Protein AF-A0A7J4NR43-F1 (afdb_monomer_lite)

Foldseek 3Di:
DDDDDDPPPPPCDDPDDDDDDPPDVVVVVVVVVVVVVVVVVVVVVVVVVVVVVVVVVVVVVVVVVVVVVVVVVVVVVVVVVVVVVVVVVVVVVVVVVVVVVVVVVVVVVVVVVVVVVVVVVVVVVVVVVVVVVVVVVVVVVVVVVVVVVVVVVVVVVVVVVVVVVVVVVVVVVVVVVVVVVVVVVVVVVVVVVVVVVVVVVVVVVVVVVVVVVVVVVVVVVVVVCVVVPPDDDDDDDDDDDDDDDPQQQPQDDCVVQWAKAWEWDDDDQKIKTKIAIPRQAWWKKKKKKKKQPDDDDDQVLVCLQQVPDDDDPDDPDDDDDDDDWWDKDFDFQPDPPPDTRTMIMIMTIDTADRHGIRIDIRRHNLSVVVNSPPPVPMFIDMFMKIFGCPDDDQLHDDPPLPPPPDPPPPDDDDDDDPPPPPPPSQPSNSRGNIHGYHYDYPAPRGPDPDPDDDDDDPDWDEDEDAAADEDQTQHYEYEHAEDEEEHEHFYHNHAEYEYEAHAYAYEYEYEYADPAYEYEYEYAHHQYEYEYEYAQQDQVQWDKDQDAQDWDWRHGPDNYIYTYGHHDDRYMYIYHHDDDDPDHD

Structure (mmCIF, N/CA/C/O backbone):
data_AF-A0A7J4NR43-F1
#
_entry.id   AF-A0A7J4NR43-F1
#
loop_
_atom_site.group_PDB
_atom_site.id
_atom_site.type_symbol
_atom_site.label_atom_id
_atom_site.label_alt_id
_atom_site.label_comp_id
_atom_site.label_asym_id
_atom_site.label_entity_id
_atom_site.label_seq_id
_atom_site.pdbx_PDB_ins_code
_atom_site.Cartn_x
_atom_site.Cartn_y
_atom_site.Cartn_z
_atom_site.occupancy
_atom_site.B_iso_or_equiv
_atom_site.auth_seq_id
_atom_site.auth_comp_id
_atom_site.auth_asym_id
_atom_site.auth_atom_id
_atom_site.pdbx_PDB_model_num
ATOM 1 N N . MET A 1 1 ? 103.102 1.175 -132.865 1.00 37.53 1 MET A N 1
ATOM 2 C CA . MET A 1 1 ? 103.413 0.157 -133.890 1.00 37.53 1 MET A CA 1
ATOM 3 C C . MET A 1 1 ? 103.159 0.751 -135.265 1.00 37.53 1 MET A C 1
ATOM 5 O O . MET A 1 1 ? 102.105 1.325 -135.478 1.00 37.53 1 MET A O 1
ATOM 9 N N . ASN A 1 2 ? 104.187 0.673 -136.109 1.00 37.47 2 ASN A N 1
ATOM 10 C CA . ASN A 1 2 ? 104.245 0.750 -137.571 1.00 37.47 2 ASN A CA 1
ATOM 11 C C . ASN A 1 2 ? 102.944 0.946 -138.387 1.00 37.47 2 ASN A C 1
ATOM 13 O O . ASN A 1 2 ? 102.006 0.163 -138.288 1.00 37.47 2 ASN A O 1
ATOM 17 N N . ARG A 1 3 ? 103.026 1.925 -139.310 1.00 45.06 3 ARG A N 1
ATOM 18 C CA . ARG A 1 3 ? 102.381 2.022 -140.652 1.00 45.06 3 ARG A CA 1
ATOM 19 C C . ARG A 1 3 ? 102.499 0.676 -141.427 1.00 45.06 3 ARG A C 1
ATOM 21 O O . ARG A 1 3 ? 103.363 -0.094 -141.005 1.00 45.06 3 ARG A O 1
ATOM 28 N N . PRO A 1 4 ? 101.866 0.390 -142.603 1.00 55.75 4 PRO A N 1
ATOM 29 C CA . PRO A 1 4 ? 101.447 1.309 -143.685 1.00 55.75 4 PRO A CA 1
ATOM 30 C C . PRO A 1 4 ? 100.262 0.767 -144.554 1.00 55.75 4 PRO A C 1
ATOM 32 O O . PRO A 1 4 ? 99.481 -0.038 -144.076 1.00 55.75 4 PRO A O 1
ATOM 35 N N . LEU A 1 5 ? 100.194 1.159 -145.838 1.00 42.38 5 LEU A N 1
ATOM 36 C CA . LEU A 1 5 ? 99.268 0.756 -146.922 1.00 42.38 5 LEU A CA 1
ATOM 37 C C . LEU A 1 5 ? 97.978 1.578 -147.078 1.00 42.38 5 LEU A C 1
ATOM 39 O O . LEU A 1 5 ? 96.893 1.121 -146.760 1.00 42.38 5 LEU A O 1
ATOM 43 N N . ALA A 1 6 ? 98.111 2.752 -147.701 1.00 42.59 6 ALA A N 1
ATOM 44 C CA . ALA A 1 6 ? 97.148 3.228 -148.714 1.00 42.59 6 ALA A CA 1
ATOM 45 C C . ALA A 1 6 ? 97.679 4.400 -149.575 1.00 42.59 6 ALA A C 1
ATOM 47 O O . ALA A 1 6 ? 96.929 4.989 -150.340 1.00 42.59 6 ALA A O 1
ATOM 48 N N . ALA A 1 7 ? 98.973 4.743 -149.511 1.00 48.09 7 ALA A N 1
ATOM 49 C CA . ALA A 1 7 ? 99.580 5.789 -150.350 1.00 48.09 7 ALA A CA 1
ATOM 50 C C . ALA A 1 7 ? 100.225 5.236 -151.646 1.00 48.09 7 ALA A C 1
ATOM 52 O O . ALA A 1 7 ? 101.133 5.850 -152.196 1.00 48.09 7 ALA A O 1
ATOM 53 N N . LEU A 1 8 ? 99.777 4.064 -152.124 1.00 44.12 8 LEU A N 1
ATOM 54 C CA . LEU A 1 8 ? 100.339 3.349 -153.285 1.00 44.12 8 LEU A CA 1
ATOM 55 C C . LEU A 1 8 ? 99.457 3.421 -154.551 1.00 44.12 8 LEU A C 1
ATOM 57 O O . LEU A 1 8 ? 99.675 2.664 -155.489 1.00 44.12 8 LEU A O 1
ATOM 61 N N . VAL A 1 9 ? 98.472 4.323 -154.610 1.00 50.22 9 VAL A N 1
ATOM 62 C CA . VAL A 1 9 ? 97.582 4.459 -155.789 1.00 50.22 9 VAL A CA 1
ATOM 63 C C . VAL A 1 9 ? 97.679 5.839 -156.460 1.00 50.22 9 VAL A C 1
ATOM 65 O O . VAL A 1 9 ? 97.134 6.040 -157.537 1.00 50.22 9 VAL A O 1
ATOM 68 N N . LEU A 1 10 ? 98.473 6.774 -155.923 1.00 46.06 10 LEU A N 1
ATOM 69 C CA . LEU A 1 10 ? 98.576 8.130 -156.485 1.00 46.06 10 LEU A CA 1
ATOM 70 C C . LEU A 1 10 ? 99.641 8.308 -157.595 1.00 46.06 10 LEU A C 1
ATOM 72 O O . LEU A 1 10 ? 99.899 9.437 -157.993 1.00 46.06 10 LEU A O 1
ATOM 76 N N . CYS A 1 11 ? 100.271 7.236 -158.103 1.00 40.62 11 CYS A N 1
ATOM 77 C CA . CYS A 1 11 ? 101.428 7.357 -159.011 1.00 40.62 11 CYS A CA 1
ATOM 78 C C . CYS A 1 11 ? 101.289 6.780 -160.433 1.00 40.62 11 CYS A C 1
ATOM 80 O O . CYS A 1 11 ? 102.272 6.859 -161.159 1.00 40.62 11 CYS A O 1
ATOM 82 N N . PHE A 1 12 ? 100.163 6.205 -160.887 1.00 41.66 12 PHE A N 1
ATOM 83 C CA . PHE A 1 12 ? 100.192 5.527 -162.207 1.00 41.66 12 PHE A CA 1
ATOM 84 C C . PHE A 1 12 ? 98.942 5.581 -163.098 1.00 41.66 12 PHE A C 1
ATOM 86 O O . PHE A 1 12 ? 98.893 4.880 -164.106 1.00 41.66 12 PHE A O 1
ATOM 93 N N . ILE A 1 13 ? 97.956 6.435 -162.813 1.00 48.59 13 ILE A N 1
ATOM 94 C CA . ILE A 1 13 ? 96.823 6.654 -163.729 1.00 48.59 13 ILE A CA 1
ATOM 95 C C . ILE A 1 13 ? 96.514 8.151 -163.797 1.00 48.59 13 ILE A C 1
ATOM 97 O O . ILE A 1 13 ? 96.146 8.727 -162.787 1.00 48.59 13 ILE A O 1
ATOM 101 N N . MET A 1 14 ? 96.610 8.877 -164.906 1.00 39.69 14 MET A N 1
ATOM 102 C CA . MET A 1 14 ? 97.076 8.602 -166.263 1.00 39.69 14 MET A CA 1
ATOM 103 C C . MET A 1 14 ? 97.299 9.994 -166.878 1.00 39.69 14 MET A C 1
ATOM 105 O O . MET A 1 14 ? 96.358 10.756 -167.089 1.00 39.69 14 MET A O 1
ATOM 109 N N . VAL A 1 15 ? 98.553 10.328 -167.176 1.00 41.34 15 VAL A N 1
ATOM 110 C CA . VAL A 1 15 ? 98.879 11.254 -168.262 1.00 41.34 15 VAL A CA 1
ATOM 111 C C . VAL A 1 15 ? 98.458 10.543 -169.549 1.00 41.34 15 VAL A C 1
ATOM 113 O O . VAL A 1 15 ? 99.093 9.554 -169.892 1.00 41.34 15 VAL A O 1
ATOM 116 N N . LEU A 1 16 ? 97.366 10.992 -170.184 1.00 46.91 16 LEU A N 1
ATOM 117 C CA . LEU A 1 16 ? 97.058 10.975 -171.632 1.00 46.91 16 LEU A CA 1
ATOM 118 C C . LEU A 1 16 ? 95.531 11.002 -171.864 1.00 46.91 16 LEU A C 1
ATOM 120 O O . LEU A 1 16 ? 94.838 9.993 -171.828 1.00 46.91 16 LEU A O 1
ATOM 124 N N . MET A 1 17 ? 95.059 12.226 -172.102 1.00 34.69 17 MET A N 1
ATOM 125 C CA . MET A 1 17 ? 93.784 12.662 -172.695 1.00 34.69 17 MET A CA 1
ATOM 126 C C . MET A 1 17 ? 93.439 11.920 -174.026 1.00 34.69 17 MET A C 1
ATOM 128 O O . MET A 1 17 ? 94.351 11.313 -174.589 1.00 34.69 17 MET A O 1
ATOM 132 N N . PRO A 1 18 ? 92.219 12.040 -174.623 1.00 48.75 18 PRO A N 1
ATOM 133 C CA . PRO A 1 18 ? 91.297 13.165 -174.439 1.00 48.75 18 PRO A CA 1
ATOM 134 C C . PRO A 1 18 ? 89.774 12.886 -174.492 1.00 48.75 18 PRO A C 1
ATOM 136 O O . PRO A 1 18 ? 89.307 11.790 -174.779 1.00 48.75 18 PRO A O 1
ATOM 139 N N . LEU A 1 19 ? 89.047 13.999 -174.326 1.00 35.72 19 LEU A N 1
ATOM 140 C CA . LEU A 1 19 ? 87.691 14.311 -174.804 1.00 35.72 19 LEU A CA 1
ATOM 141 C C . LEU A 1 19 ? 86.498 14.078 -173.850 1.00 35.72 19 LEU A C 1
ATOM 143 O O . LEU A 1 19 ? 85.703 13.159 -173.990 1.00 35.72 19 LEU A O 1
ATOM 147 N N . ALA A 1 20 ? 86.333 15.080 -172.979 1.00 37.66 20 ALA A N 1
ATOM 148 C CA . ALA A 1 20 ? 85.110 15.882 -172.853 1.00 37.66 20 ALA A CA 1
ATOM 149 C C . ALA A 1 20 ? 83.841 15.197 -172.313 1.00 37.66 20 ALA A C 1
ATOM 151 O O . ALA A 1 20 ? 82.840 15.053 -173.006 1.00 37.66 20 ALA A O 1
ATOM 152 N N . GLY A 1 21 ? 83.838 14.942 -171.009 1.00 38.34 21 GLY A N 1
ATOM 153 C CA . GLY A 1 21 ? 82.702 15.307 -170.169 1.00 38.34 21 GLY A CA 1
ATOM 154 C C . GLY A 1 21 ? 83.223 16.320 -169.163 1.00 38.34 21 GLY A C 1
ATOM 155 O O . GLY A 1 21 ? 83.916 15.938 -168.226 1.00 38.34 21 GLY A O 1
ATOM 156 N N . CYS A 1 22 ? 83.006 17.609 -169.413 1.00 44.53 22 CYS A N 1
ATOM 157 C CA . CYS A 1 22 ? 83.296 18.652 -168.442 1.00 44.53 22 CYS A CA 1
ATOM 158 C C . CYS A 1 22 ? 82.459 18.367 -167.186 1.00 44.53 22 CYS A C 1
ATOM 160 O O . CYS A 1 22 ? 81.302 18.764 -167.149 1.00 44.53 22 CYS A O 1
ATOM 162 N N . VAL A 1 23 ? 83.024 17.690 -166.178 1.00 51.31 23 VAL A N 1
ATOM 163 C CA . VAL A 1 23 ? 82.670 17.998 -164.789 1.00 51.31 23 VAL A CA 1
ATOM 164 C C . VAL A 1 23 ? 83.220 19.397 -164.631 1.00 51.31 23 VAL A C 1
ATOM 166 O O . VAL A 1 23 ? 84.432 19.619 -164.569 1.00 51.31 23 VAL A O 1
ATOM 169 N N . SER A 1 24 ? 82.333 20.350 -164.858 1.00 57.91 24 SER A N 1
ATOM 170 C CA . SER A 1 24 ? 82.674 21.753 -164.829 1.00 57.91 24 SER A CA 1
ATOM 171 C C . SER A 1 24 ? 83.268 22.051 -163.455 1.00 57.91 24 SER A C 1
ATOM 173 O O . SER A 1 24 ? 82.941 21.385 -162.473 1.00 57.91 24 SER A O 1
ATOM 175 N N . GLN A 1 25 ? 84.132 23.059 -163.357 1.00 77.50 25 GLN A N 1
ATOM 176 C CA . GLN A 1 25 ? 84.523 23.586 -162.047 1.00 77.50 25 GLN A CA 1
ATOM 177 C C . GLN A 1 25 ? 83.275 23.813 -161.166 1.00 77.50 25 GLN A C 1
ATOM 179 O O . GLN A 1 25 ? 83.318 23.530 -159.978 1.00 77.50 25 GLN A O 1
ATOM 184 N N . ALA A 1 26 ? 82.135 24.154 -161.783 1.00 78.62 26 ALA A N 1
ATOM 185 C CA . ALA A 1 26 ? 80.845 24.283 -161.118 1.00 78.62 26 ALA A CA 1
ATOM 186 C C . ALA A 1 26 ? 80.296 22.984 -160.483 1.00 78.62 26 ALA A C 1
ATOM 188 O O . ALA A 1 26 ? 79.627 23.078 -159.464 1.00 78.62 26 ALA A O 1
ATOM 189 N N . ASP A 1 27 ? 80.577 21.787 -161.008 1.00 81.56 27 ASP A N 1
ATOM 190 C CA . ASP A 1 27 ? 80.143 20.518 -160.392 1.00 81.56 27 ASP A CA 1
ATOM 191 C C . ASP A 1 27 ? 80.993 20.166 -159.157 1.00 81.56 27 ASP A C 1
ATOM 193 O O . ASP A 1 27 ? 80.478 19.652 -158.165 1.00 81.56 27 ASP A O 1
ATOM 197 N N . VAL A 1 28 ? 82.296 20.477 -159.196 1.00 82.25 28 VAL A N 1
ATOM 198 C CA . VAL A 1 28 ? 83.184 20.361 -158.025 1.00 82.25 28 VAL A CA 1
ATOM 199 C C . VAL A 1 28 ? 82.800 21.403 -156.975 1.00 82.25 28 VAL A C 1
ATOM 201 O O . VAL A 1 28 ? 82.670 21.057 -155.804 1.00 82.25 28 VAL A O 1
ATOM 204 N N . ASP A 1 29 ? 82.551 22.648 -157.392 1.00 84.81 29 ASP A N 1
ATOM 205 C CA . ASP A 1 29 ? 82.082 23.724 -156.514 1.00 84.81 29 ASP A CA 1
ATOM 206 C C . ASP A 1 29 ? 80.712 23.380 -155.897 1.00 84.81 29 ASP A C 1
ATOM 208 O O . ASP A 1 29 ? 80.490 23.659 -154.722 1.00 84.81 29 ASP A O 1
ATOM 212 N N . SER A 1 30 ? 79.818 22.714 -156.642 1.00 86.06 30 SER A N 1
ATOM 213 C CA . SER A 1 30 ? 78.525 22.230 -156.133 1.00 86.06 30 SER A CA 1
ATOM 214 C C . SER A 1 30 ? 78.689 21.126 -155.088 1.00 86.06 30 SER A C 1
ATOM 216 O O . SER A 1 30 ? 78.041 21.181 -154.050 1.00 86.06 30 SER A O 1
ATOM 218 N N . ALA A 1 31 ? 79.560 20.138 -155.320 1.00 85.38 31 ALA A N 1
ATOM 219 C CA . ALA A 1 31 ? 79.809 19.068 -154.350 1.00 85.38 31 ALA A CA 1
ATOM 220 C C . ALA A 1 31 ? 80.497 19.584 -153.073 1.00 85.38 31 ALA A C 1
ATOM 222 O O . ALA A 1 31 ? 80.222 19.092 -151.979 1.00 85.38 31 ALA A O 1
ATOM 223 N N . ILE A 1 32 ? 81.377 20.585 -153.206 1.00 88.06 32 ILE A N 1
ATOM 224 C CA . ILE A 1 32 ? 81.967 21.296 -152.065 1.00 88.06 32 ILE A CA 1
ATOM 225 C C . ILE A 1 32 ? 80.877 22.058 -151.307 1.00 88.06 32 ILE A C 1
ATOM 227 O O . ILE A 1 32 ? 80.801 21.924 -150.092 1.00 88.06 32 ILE A O 1
ATOM 231 N N . ALA A 1 33 ? 80.000 22.786 -152.006 1.00 87.56 33 ALA A N 1
ATOM 232 C CA . ALA A 1 33 ? 78.897 23.513 -151.381 1.00 87.56 33 ALA A CA 1
ATOM 233 C C . ALA A 1 33 ? 77.924 22.585 -150.628 1.00 87.56 33 ALA A C 1
ATOM 235 O O . ALA A 1 33 ? 77.516 22.916 -149.517 1.00 87.56 33 ALA A O 1
ATOM 236 N N . ASP A 1 34 ? 77.598 21.412 -151.183 1.00 89.31 34 ASP A N 1
ATOM 237 C CA . ASP A 1 34 ? 76.765 20.399 -150.516 1.00 89.31 34 ASP A CA 1
ATOM 238 C C . ASP A 1 34 ? 77.455 19.816 -149.271 1.00 89.31 34 ASP A C 1
ATOM 240 O O . ASP A 1 34 ? 76.817 19.606 -148.239 1.00 89.31 34 ASP A O 1
ATOM 244 N N . HIS A 1 35 ? 78.767 19.573 -149.339 1.00 90.81 35 HIS A N 1
ATOM 245 C CA . HIS A 1 35 ? 79.537 19.077 -148.199 1.00 90.81 35 HIS A CA 1
ATOM 246 C C . HIS A 1 35 ? 79.700 20.141 -147.103 1.00 90.81 35 HIS A C 1
ATOM 248 O O . HIS A 1 35 ? 79.592 19.819 -145.923 1.00 90.81 35 HIS A O 1
ATOM 254 N N . ASP A 1 36 ? 79.908 21.407 -147.469 1.00 91.25 36 ASP A N 1
ATOM 255 C CA . ASP A 1 36 ? 79.931 22.532 -146.529 1.00 91.25 36 ASP A CA 1
ATOM 256 C C . ASP A 1 36 ? 78.559 22.725 -145.867 1.00 91.25 36 ASP A C 1
ATOM 258 O O . ASP A 1 36 ? 78.486 23.009 -144.669 1.00 91.25 36 ASP A O 1
ATOM 262 N N . ALA A 1 37 ? 77.469 22.506 -146.611 1.00 90.25 37 ALA A N 1
ATOM 263 C CA . ALA A 1 37 ? 76.115 22.504 -146.067 1.00 90.25 37 ALA A CA 1
ATOM 264 C C . ALA A 1 37 ? 75.878 21.340 -145.080 1.00 90.25 37 ALA A C 1
ATOM 266 O O . ALA A 1 37 ? 75.326 21.574 -144.007 1.00 90.25 37 ALA A O 1
ATOM 267 N N . ASP A 1 38 ? 76.333 20.116 -145.382 1.00 93.44 38 ASP A N 1
ATOM 268 C CA . ASP A 1 38 ? 76.259 18.956 -144.468 1.00 93.44 38 ASP A CA 1
ATOM 269 C C . ASP A 1 38 ? 77.134 19.143 -143.216 1.00 93.44 38 ASP A C 1
ATOM 271 O O . ASP A 1 38 ? 76.711 18.818 -142.105 1.00 93.44 38 ASP A O 1
ATOM 275 N N . ILE A 1 39 ? 78.334 19.721 -143.362 1.00 92.88 39 ILE A N 1
ATOM 276 C CA . ILE A 1 39 ? 79.178 20.110 -142.223 1.00 92.88 39 ILE A CA 1
ATOM 277 C C . ILE A 1 39 ? 78.440 21.121 -141.347 1.00 92.88 39 ILE A C 1
ATOM 279 O O . ILE A 1 39 ? 78.418 20.954 -140.129 1.00 92.88 39 ILE A O 1
ATOM 283 N N . ALA A 1 40 ? 77.840 22.153 -141.944 1.00 91.81 40 ALA A N 1
ATOM 284 C CA . ALA A 1 40 ? 77.102 23.165 -141.200 1.00 91.81 40 ALA A CA 1
ATOM 285 C C . ALA A 1 40 ? 75.893 22.563 -140.460 1.00 91.81 40 ALA A C 1
ATOM 287 O O . ALA A 1 40 ? 75.674 22.887 -139.294 1.00 91.81 40 ALA A O 1
ATOM 288 N N . ASP A 1 41 ? 75.146 21.648 -141.084 1.00 94.06 41 ASP A N 1
ATOM 289 C CA . ASP A 1 41 ? 74.001 20.964 -140.464 1.00 94.06 41 ASP A CA 1
ATOM 290 C C . ASP A 1 41 ? 74.419 20.038 -139.308 1.00 94.06 41 ASP A C 1
ATOM 292 O O . ASP A 1 41 ? 73.836 20.062 -138.217 1.00 94.06 41 ASP A O 1
ATOM 296 N N . LYS A 1 42 ? 75.503 19.277 -139.492 1.00 94.94 42 LYS A N 1
ATOM 297 C CA . LYS A 1 42 ? 76.090 18.456 -138.424 1.00 94.94 42 LYS A CA 1
ATOM 298 C C . LYS A 1 42 ? 76.643 19.303 -137.291 1.00 94.94 42 LYS A C 1
ATOM 300 O O . LYS A 1 42 ? 76.472 18.920 -136.138 1.00 94.94 42 LYS A O 1
ATOM 305 N N . GLN A 1 43 ? 77.268 20.440 -137.591 1.00 94.25 43 GLN A N 1
ATOM 306 C CA . GLN A 1 43 ? 77.748 21.364 -136.567 1.00 94.25 43 GLN A CA 1
ATOM 307 C C . GLN A 1 43 ? 76.576 21.931 -135.761 1.00 94.25 43 GLN A C 1
ATOM 309 O O . GLN A 1 43 ? 76.610 21.863 -134.538 1.00 94.25 43 GLN A O 1
ATOM 314 N N . ASN A 1 44 ? 75.494 22.358 -136.423 1.00 93.69 44 ASN A N 1
ATOM 315 C CA . ASN A 1 44 ? 74.267 22.784 -135.742 1.00 93.69 44 ASN A CA 1
ATOM 316 C C . ASN A 1 44 ? 73.684 21.664 -134.859 1.00 93.69 44 ASN A C 1
ATOM 318 O O . ASN A 1 44 ? 73.242 21.913 -133.740 1.00 93.69 44 ASN A O 1
ATOM 322 N N . THR A 1 45 ? 73.701 20.415 -135.336 1.00 94.19 45 THR A N 1
ATOM 323 C CA . THR A 1 45 ? 73.245 19.249 -134.561 1.00 94.19 45 THR A CA 1
ATOM 324 C C . THR A 1 45 ? 74.132 18.992 -133.341 1.00 94.19 45 THR A C 1
ATOM 326 O O . THR A 1 45 ? 73.620 18.732 -132.253 1.00 94.19 45 THR A O 1
ATOM 329 N N . ILE A 1 46 ? 75.455 19.085 -133.495 1.00 94.19 46 ILE A N 1
ATOM 330 C CA . ILE A 1 46 ? 76.423 18.953 -132.398 1.00 94.19 46 ILE A CA 1
ATOM 331 C C . ILE A 1 46 ? 76.214 20.059 -131.364 1.00 94.19 46 ILE A C 1
ATOM 333 O O . ILE A 1 46 ? 76.202 19.769 -130.168 1.00 94.19 46 ILE A O 1
ATOM 337 N N . ASP A 1 47 ? 76.009 21.300 -131.799 1.00 93.88 47 ASP A N 1
ATOM 338 C CA . ASP A 1 47 ? 75.783 22.442 -130.912 1.00 93.88 47 ASP A CA 1
ATOM 339 C C . ASP A 1 47 ? 74.473 22.272 -130.117 1.00 93.88 47 ASP A C 1
ATOM 341 O O . ASP A 1 47 ? 74.443 22.496 -128.901 1.00 93.88 47 ASP A O 1
ATOM 345 N N . ASN A 1 48 ? 73.411 21.778 -130.766 1.00 95.12 48 ASN A N 1
ATOM 346 C CA . ASN A 1 48 ? 72.141 21.446 -130.111 1.00 95.12 48 ASN A CA 1
ATOM 347 C C . ASN A 1 48 ? 72.300 20.321 -129.076 1.00 95.12 48 ASN A C 1
ATOM 349 O O . ASN A 1 48 ? 71.870 20.482 -127.937 1.00 95.12 48 ASN A O 1
ATOM 353 N N . LEU A 1 49 ? 72.961 19.213 -129.433 1.00 95.94 49 LEU A N 1
ATOM 354 C CA . LEU A 1 49 ? 73.213 18.099 -128.508 1.00 95.94 49 LEU A CA 1
ATOM 355 C C . LEU A 1 49 ? 74.110 18.515 -127.338 1.00 95.94 49 LEU A C 1
ATOM 357 O O . LEU A 1 49 ? 73.889 18.094 -126.209 1.00 95.94 49 LEU A O 1
ATOM 361 N N . THR A 1 50 ? 75.107 19.364 -127.587 1.00 94.81 50 THR A N 1
ATOM 362 C CA . THR A 1 50 ? 75.980 19.910 -126.536 1.00 94.81 50 THR A CA 1
ATOM 363 C C . THR A 1 50 ? 75.176 20.750 -125.546 1.00 94.81 50 THR A C 1
ATOM 365 O O . THR A 1 50 ? 75.385 20.654 -124.334 1.00 94.81 50 THR A O 1
ATOM 368 N N . THR A 1 51 ? 74.225 21.536 -126.053 1.00 94.94 51 THR A N 1
ATOM 369 C CA . THR A 1 51 ? 73.303 22.318 -125.223 1.00 94.94 51 THR A CA 1
ATOM 370 C C . THR A 1 51 ? 72.388 21.404 -124.404 1.00 94.94 51 THR A C 1
ATOM 372 O O . THR A 1 51 ? 72.291 21.583 -123.193 1.00 94.94 51 THR A O 1
ATOM 375 N N . GLU A 1 52 ? 71.782 20.386 -125.024 1.00 95.81 52 GLU A N 1
ATOM 376 C CA . GLU A 1 52 ? 70.903 19.420 -124.346 1.00 95.81 52 GLU A CA 1
ATOM 377 C C . GLU A 1 52 ? 71.641 18.629 -123.254 1.00 95.81 52 GLU A C 1
ATOM 379 O O . GLU A 1 52 ? 71.143 18.493 -122.139 1.00 95.81 52 GLU A O 1
ATOM 384 N N . VAL A 1 53 ? 72.864 18.162 -123.531 1.00 95.62 53 VAL A N 1
ATOM 385 C CA . VAL A 1 53 ? 73.709 17.477 -122.538 1.00 95.62 53 VAL A CA 1
ATOM 386 C C . VAL A 1 53 ? 74.042 18.404 -121.372 1.00 95.62 53 VAL A C 1
ATOM 388 O O . VAL A 1 53 ? 73.919 17.988 -120.223 1.00 95.62 53 VAL A O 1
ATOM 391 N N . SER A 1 54 ? 74.393 19.664 -121.645 1.00 94.75 54 SER A N 1
ATOM 392 C CA . SER A 1 54 ? 74.670 20.649 -120.591 1.00 94.75 54 SER A CA 1
ATOM 393 C C . SER A 1 54 ? 73.436 20.910 -119.715 1.00 94.75 54 SER A C 1
ATOM 395 O O . SER A 1 54 ? 73.552 21.068 -118.498 1.00 94.75 54 SER A O 1
ATOM 397 N N . GLU A 1 55 ? 72.240 20.934 -120.310 1.00 95.88 55 GLU A N 1
ATOM 398 C CA . GLU A 1 55 ? 70.983 21.085 -119.575 1.00 95.88 55 GLU A CA 1
ATOM 399 C C . GLU A 1 55 ? 70.670 19.847 -118.720 1.00 95.88 55 GLU A C 1
ATOM 401 O O . GLU A 1 55 ? 70.325 19.987 -117.545 1.00 95.88 55 GLU A O 1
ATOM 406 N N . LEU A 1 56 ? 70.865 18.639 -119.256 1.00 96.31 56 LEU A N 1
ATOM 407 C CA . LEU A 1 56 ? 70.709 17.387 -118.510 1.00 96.31 56 LEU A CA 1
ATOM 408 C C . LEU A 1 56 ? 71.707 17.270 -117.351 1.00 96.31 56 LEU A C 1
ATOM 410 O O . LEU A 1 56 ? 71.318 16.866 -116.257 1.00 96.31 56 LEU A O 1
ATOM 414 N N . GLU A 1 57 ? 72.969 17.661 -117.545 1.00 95.25 57 GLU A N 1
ATOM 415 C CA . GLU A 1 57 ? 73.970 17.722 -116.472 1.00 95.25 57 GLU A CA 1
ATOM 416 C C . GLU A 1 57 ? 73.542 18.697 -115.369 1.00 95.25 57 GLU A C 1
ATOM 418 O O . GLU A 1 57 ? 73.629 18.374 -114.182 1.00 95.25 57 GLU A O 1
ATOM 423 N N . SER A 1 58 ? 73.013 19.866 -115.744 1.00 94.94 58 SER A N 1
ATOM 424 C CA . SER A 1 58 ? 72.478 20.835 -114.785 1.00 94.94 58 SER A CA 1
ATOM 425 C C . SER A 1 58 ? 71.278 20.278 -114.009 1.00 94.94 58 SER A C 1
ATOM 427 O O . SER A 1 58 ? 71.217 20.429 -112.786 1.00 94.94 58 SER A O 1
ATOM 429 N N . GLN A 1 59 ? 70.357 19.584 -114.685 1.00 96.12 59 GLN A N 1
ATOM 430 C CA . GLN A 1 59 ? 69.218 18.921 -114.044 1.00 96.12 59 GLN A CA 1
ATOM 431 C C . GLN A 1 59 ? 69.662 17.794 -113.104 1.00 96.12 59 GLN A C 1
ATOM 433 O O . GLN A 1 59 ? 69.123 17.672 -112.005 1.00 96.12 59 GLN A O 1
ATOM 438 N N . MET A 1 60 ? 70.661 17.000 -113.493 1.00 95.44 60 MET A N 1
ATOM 439 C CA . MET A 1 60 ? 71.211 15.922 -112.670 1.00 95.44 60 MET A CA 1
ATOM 440 C C . MET A 1 60 ? 71.864 16.474 -111.397 1.00 95.44 60 MET A C 1
ATOM 442 O O . MET A 1 60 ? 71.564 16.002 -110.303 1.00 95.44 60 MET A O 1
ATOM 446 N N . LEU A 1 61 ? 72.659 17.545 -111.509 1.00 95.31 61 LEU A N 1
ATOM 447 C CA . LEU A 1 61 ? 73.226 18.237 -110.346 1.00 95.31 61 LEU A CA 1
ATOM 448 C C . LEU A 1 61 ? 72.134 18.793 -109.418 1.00 95.31 61 LEU A C 1
ATOM 450 O O . LEU A 1 61 ? 72.257 18.711 -108.196 1.00 95.31 61 LEU A O 1
ATOM 454 N N . ALA A 1 62 ? 71.047 19.333 -109.976 1.00 95.38 62 ALA A N 1
ATOM 455 C CA . ALA A 1 62 ? 69.909 19.790 -109.180 1.00 95.38 62 ALA A CA 1
ATOM 456 C C . ALA A 1 62 ? 69.202 18.627 -108.456 1.00 95.38 62 ALA A C 1
ATOM 458 O O . ALA A 1 62 ? 68.808 18.772 -107.296 1.00 95.38 62 ALA A O 1
ATOM 459 N N . GLN A 1 63 ? 69.078 17.465 -109.105 1.00 96.38 63 GLN A N 1
ATOM 460 C CA . GLN A 1 63 ? 68.533 16.254 -108.488 1.00 96.38 63 GLN A CA 1
ATOM 461 C C . GLN A 1 63 ? 69.435 15.713 -107.371 1.00 96.38 63 GLN A C 1
ATOM 463 O O . GLN A 1 63 ? 68.915 15.337 -106.323 1.00 96.38 63 GLN A O 1
ATOM 468 N N . ASP A 1 64 ? 70.759 15.737 -107.527 1.00 95.88 64 ASP A N 1
ATOM 469 C CA . ASP A 1 64 ? 71.702 15.306 -106.483 1.00 95.88 64 ASP A CA 1
ATOM 470 C C . ASP A 1 64 ? 71.601 16.173 -105.219 1.00 95.88 64 ASP A C 1
ATOM 472 O O . ASP A 1 64 ? 71.584 15.662 -104.092 1.00 95.88 64 ASP A O 1
ATOM 476 N N . VAL A 1 65 ? 71.469 17.494 -105.393 1.00 95.50 65 VAL A N 1
ATOM 477 C CA . VAL A 1 65 ? 71.215 18.423 -104.279 1.00 95.50 65 VAL A CA 1
ATOM 478 C C . VAL A 1 65 ? 69.890 18.085 -103.594 1.00 95.50 65 VAL A C 1
ATOM 480 O O . VAL A 1 65 ? 69.824 18.025 -102.366 1.00 95.50 65 VAL A O 1
ATOM 483 N N . PHE A 1 66 ? 68.839 17.812 -104.370 1.00 96.12 66 PHE A N 1
ATOM 484 C CA . PHE A 1 66 ? 67.536 17.429 -103.831 1.00 96.12 66 PHE A CA 1
ATOM 485 C C . PHE A 1 66 ? 67.585 16.104 -103.047 1.00 96.12 66 PHE A C 1
ATOM 487 O O . PHE A 1 66 ? 67.059 16.033 -101.937 1.00 96.12 66 PHE A O 1
ATOM 494 N N . ILE A 1 67 ? 68.271 15.080 -103.565 1.00 95.94 67 ILE A N 1
ATOM 495 C CA . ILE A 1 67 ? 68.465 13.790 -102.883 1.00 95.94 67 ILE A CA 1
ATOM 496 C C . ILE A 1 67 ? 69.221 13.980 -101.565 1.00 95.94 67 ILE A C 1
ATOM 498 O O . ILE A 1 67 ? 68.827 13.416 -100.544 1.00 95.94 67 ILE A O 1
ATOM 502 N N . THR A 1 68 ? 70.273 14.800 -101.568 1.00 95.81 68 THR A N 1
ATOM 503 C CA . THR A 1 68 ? 71.059 15.095 -100.361 1.00 95.81 68 THR A CA 1
ATOM 504 C C . THR A 1 68 ? 70.197 15.767 -99.287 1.00 95.81 68 THR A C 1
ATOM 506 O O . THR A 1 68 ? 70.261 15.393 -98.113 1.00 95.81 68 THR A O 1
ATOM 509 N N . ASN A 1 69 ? 69.332 16.707 -99.682 1.00 95.69 69 ASN A N 1
ATOM 510 C CA . ASN A 1 69 ? 68.391 17.352 -98.765 1.00 95.69 69 ASN A CA 1
ATOM 511 C C . ASN A 1 69 ? 67.385 16.348 -98.185 1.00 95.69 69 ASN A C 1
ATOM 513 O O . ASN A 1 69 ? 67.214 16.303 -96.969 1.00 95.69 69 ASN A O 1
ATOM 517 N N . LEU A 1 70 ? 66.792 15.483 -99.015 1.00 96.19 70 LEU A N 1
ATOM 518 C CA . LEU A 1 70 ? 65.868 14.441 -98.549 1.00 96.19 70 LEU A CA 1
ATOM 519 C C . LEU A 1 70 ? 66.529 13.452 -97.579 1.00 96.19 70 LEU A C 1
ATOM 521 O O . LEU A 1 70 ? 65.908 13.029 -96.607 1.00 96.19 70 LEU A O 1
ATOM 525 N N . GLN A 1 71 ? 67.789 13.079 -97.814 1.00 95.88 71 GLN A N 1
ATOM 526 C CA . GLN A 1 71 ? 68.542 12.219 -96.896 1.00 95.88 71 GLN A CA 1
ATOM 527 C C . GLN A 1 71 ? 68.767 12.897 -95.539 1.00 95.88 71 GLN A C 1
ATOM 529 O O . GLN A 1 71 ? 68.634 12.250 -94.497 1.00 95.88 71 GLN A O 1
ATOM 534 N N . SER A 1 72 ? 69.071 14.199 -95.540 1.00 95.25 72 SER A N 1
ATOM 535 C CA . SER A 1 72 ? 69.198 14.982 -94.309 1.00 95.25 72 SER A CA 1
ATOM 536 C C . SER A 1 72 ? 67.863 15.088 -93.565 1.00 95.25 72 SER A C 1
ATOM 538 O O . SER A 1 72 ? 67.822 14.834 -92.360 1.00 95.25 72 SER A O 1
ATOM 540 N N . GLU A 1 73 ? 66.766 15.378 -94.270 1.00 96.00 73 GLU A N 1
ATOM 541 C CA . GLU A 1 73 ? 65.418 15.413 -93.694 1.00 96.00 73 GLU A CA 1
ATOM 542 C C . GLU A 1 73 ? 65.023 14.061 -93.091 1.00 96.00 73 GLU A C 1
ATOM 544 O O . GLU A 1 73 ? 64.551 14.009 -91.957 1.00 96.00 73 GLU A O 1
ATOM 549 N N . LEU A 1 74 ? 65.285 12.954 -93.793 1.00 95.56 74 LEU A N 1
ATOM 550 C CA . LEU A 1 74 ? 65.001 11.606 -93.298 1.00 95.56 74 LEU A CA 1
ATOM 551 C C . LEU A 1 74 ? 65.789 11.282 -92.021 1.00 95.56 74 LEU A C 1
ATOM 553 O O . LEU A 1 74 ? 65.238 10.697 -91.086 1.00 95.56 74 LEU A O 1
ATOM 557 N N . SER A 1 75 ? 67.063 11.681 -91.957 1.00 95.38 75 SER A N 1
ATOM 558 C CA . SER A 1 75 ? 67.884 11.519 -90.752 1.00 95.38 75 SER A CA 1
ATOM 559 C C . SER A 1 75 ? 67.312 12.306 -89.568 1.00 95.38 75 SER A C 1
ATOM 561 O O . SER A 1 75 ? 67.264 11.781 -88.454 1.00 95.38 75 SER A O 1
ATOM 563 N N . ASN A 1 76 ? 66.842 13.535 -89.801 1.00 96.25 76 ASN A N 1
ATOM 564 C CA . ASN A 1 76 ? 66.220 14.362 -88.764 1.00 96.25 76 ASN A CA 1
ATOM 565 C C . ASN A 1 76 ? 64.901 13.743 -88.280 1.00 96.25 76 ASN A C 1
ATOM 567 O O . ASN A 1 76 ? 64.734 13.526 -87.083 1.00 96.25 76 ASN A O 1
ATOM 571 N N . VAL A 1 77 ? 64.019 13.338 -89.201 1.00 95.94 77 VAL A N 1
ATOM 572 C CA . VAL A 1 77 ? 62.748 12.667 -88.874 1.00 95.94 77 VAL A CA 1
ATOM 573 C C . VAL A 1 77 ? 62.982 11.373 -88.088 1.00 95.94 77 VAL A C 1
ATOM 575 O O . VAL A 1 77 ? 62.268 11.097 -87.126 1.00 95.94 77 VAL A O 1
ATOM 578 N N . SER A 1 78 ? 63.999 10.582 -88.445 1.00 94.75 78 SER A N 1
ATOM 579 C CA . SER A 1 78 ? 64.339 9.364 -87.700 1.00 94.75 78 SER A CA 1
ATOM 580 C C . SER A 1 78 ? 64.818 9.663 -86.275 1.00 94.75 78 SER A C 1
ATOM 582 O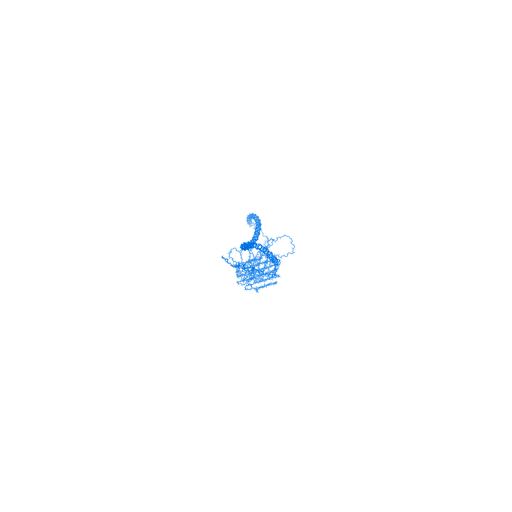 O . SER A 1 78 ? 64.514 8.896 -85.358 1.00 94.75 78 SER A O 1
ATOM 584 N N . SER A 1 79 ? 65.572 10.747 -86.078 1.00 95.25 79 SER A N 1
ATOM 585 C CA . SER A 1 79 ? 66.015 11.190 -84.752 1.00 95.25 79 SER A CA 1
ATOM 586 C C . SER A 1 79 ? 64.834 11.672 -83.900 1.00 95.25 79 SER A C 1
ATOM 588 O O . SER A 1 79 ? 64.695 11.275 -82.737 1.00 95.25 79 SER A O 1
ATOM 590 N N . ASP A 1 80 ? 63.937 12.460 -84.494 1.00 95.19 80 ASP A N 1
ATOM 591 C CA . ASP A 1 80 ? 62.735 12.979 -83.835 1.00 95.19 80 ASP A CA 1
ATOM 592 C C . ASP A 1 80 ? 61.765 11.854 -83.456 1.00 95.19 80 ASP A C 1
ATOM 594 O O . ASP A 1 80 ? 61.218 11.844 -82.349 1.00 95.19 80 ASP A O 1
ATOM 598 N N . TYR A 1 81 ? 61.602 10.855 -84.329 1.00 95.06 81 TYR A N 1
ATOM 599 C CA . TYR A 1 81 ? 60.799 9.665 -84.053 1.00 95.06 81 TYR A CA 1
ATOM 600 C C . TYR A 1 81 ? 61.323 8.895 -82.836 1.00 95.06 81 TYR A C 1
ATOM 602 O O . TYR A 1 81 ? 60.555 8.593 -81.923 1.00 95.06 81 TYR A O 1
ATOM 610 N N . ASN A 1 82 ? 62.630 8.621 -82.777 1.00 94.88 82 ASN A N 1
ATOM 611 C CA . ASN A 1 82 ? 63.230 7.909 -81.644 1.00 94.88 82 ASN A CA 1
ATOM 612 C C . ASN A 1 82 ? 63.100 8.700 -80.333 1.00 94.88 82 ASN A C 1
ATOM 614 O O . ASN A 1 82 ? 62.805 8.119 -79.288 1.00 94.88 82 ASN A O 1
ATOM 618 N N . THR A 1 83 ? 63.257 10.024 -80.389 1.00 96.06 83 THR A N 1
ATOM 619 C CA . THR A 1 83 ? 63.065 10.909 -79.229 1.00 96.06 83 THR A CA 1
ATOM 620 C C . THR A 1 83 ? 61.613 10.879 -78.744 1.00 96.06 83 THR A C 1
ATOM 622 O O . THR A 1 83 ? 61.355 10.721 -77.550 1.00 96.06 83 THR A O 1
ATOM 625 N N . THR A 1 84 ? 60.656 10.950 -79.672 1.00 94.12 84 THR A N 1
ATOM 626 C CA . THR A 1 84 ? 59.217 10.868 -79.377 1.00 94.12 84 THR A CA 1
ATOM 627 C C . THR A 1 84 ? 58.839 9.509 -78.790 1.00 94.12 84 THR A C 1
ATOM 629 O O . THR A 1 84 ? 58.062 9.437 -77.840 1.00 94.12 84 THR A O 1
ATOM 632 N N . LEU A 1 85 ? 59.420 8.423 -79.306 1.00 94.62 85 LEU A N 1
ATOM 633 C CA . LEU A 1 85 ? 59.179 7.070 -78.813 1.00 94.62 85 LEU A CA 1
ATOM 634 C C . LEU A 1 85 ? 59.677 6.885 -77.370 1.00 94.62 85 LEU A C 1
ATOM 636 O O . LEU A 1 85 ? 58.975 6.299 -76.548 1.00 94.62 85 LEU A O 1
ATOM 640 N N . LEU A 1 86 ? 60.854 7.422 -77.034 1.00 95.06 86 LEU A N 1
ATOM 641 C CA . LEU A 1 86 ? 61.361 7.409 -75.657 1.00 95.06 86 LEU A CA 1
ATOM 642 C C . LEU A 1 86 ? 60.471 8.229 -74.713 1.00 95.06 86 LEU A C 1
ATOM 644 O O . LEU A 1 86 ? 60.162 7.768 -73.613 1.00 95.06 86 LEU A O 1
ATOM 648 N N . ALA A 1 87 ? 60.010 9.405 -75.151 1.00 93.31 87 ALA A N 1
ATOM 649 C CA . ALA A 1 87 ? 59.066 10.218 -74.385 1.00 93.31 87 ALA A CA 1
ATOM 650 C C . ALA A 1 87 ? 57.730 9.487 -74.158 1.00 93.31 87 ALA A C 1
ATOM 652 O O . ALA A 1 87 ? 57.176 9.542 -73.061 1.00 93.31 87 ALA A O 1
ATOM 653 N N . HIS A 1 88 ? 57.241 8.743 -75.156 1.00 91.25 88 HIS A N 1
ATOM 654 C CA . HIS A 1 88 ? 56.036 7.926 -75.026 1.00 91.25 88 HIS A CA 1
ATOM 655 C C . HIS A 1 88 ? 56.182 6.838 -73.950 1.00 91.25 88 HIS A C 1
ATOM 657 O O . HIS A 1 88 ? 55.303 6.707 -73.099 1.00 91.25 88 HIS A O 1
ATOM 663 N N . TYR A 1 89 ? 57.300 6.102 -73.929 1.00 92.88 89 TYR A N 1
ATOM 664 C CA . TYR A 1 89 ? 57.545 5.100 -72.884 1.00 92.88 89 TYR A CA 1
ATOM 665 C C . TYR A 1 89 ? 57.656 5.718 -71.482 1.00 92.88 89 TYR A C 1
ATOM 667 O O . TYR A 1 89 ? 57.153 5.138 -70.517 1.00 92.88 89 TYR A O 1
ATOM 675 N N . ALA A 1 90 ? 58.260 6.905 -71.357 1.00 92.75 90 ALA A N 1
ATOM 676 C CA . ALA A 1 90 ? 58.320 7.627 -70.086 1.00 92.75 90 ALA A CA 1
ATOM 677 C C . ALA A 1 90 ? 56.917 8.020 -69.590 1.00 92.75 90 ALA A C 1
ATOM 679 O O . ALA A 1 90 ? 56.572 7.732 -68.443 1.00 92.75 90 ALA A O 1
ATOM 680 N N . LEU A 1 91 ? 56.080 8.580 -70.472 1.00 92.81 91 LEU A N 1
ATOM 681 C CA . LEU A 1 91 ? 54.687 8.921 -70.161 1.00 92.81 91 LEU A CA 1
ATOM 682 C C . LEU A 1 91 ? 53.854 7.689 -69.792 1.00 92.81 91 LEU A C 1
ATOM 684 O O . LEU A 1 91 ? 53.036 7.753 -68.878 1.00 92.81 91 LEU A O 1
ATOM 688 N N . GLN A 1 92 ? 54.066 6.551 -70.457 1.00 91.69 92 GLN A N 1
ATOM 689 C CA . GLN A 1 92 ? 53.375 5.304 -70.122 1.00 91.69 92 GLN A CA 1
ATOM 690 C C . GLN A 1 92 ? 53.735 4.816 -68.709 1.00 91.69 92 GLN A C 1
ATOM 692 O O . GLN A 1 92 ? 52.859 4.380 -67.959 1.00 91.69 92 GLN A O 1
ATOM 697 N N . SER A 1 93 ? 55.011 4.920 -68.325 1.00 92.50 93 SER A N 1
ATOM 698 C CA . SER A 1 93 ? 55.462 4.590 -66.969 1.00 92.50 93 SER A CA 1
ATOM 699 C C . SER A 1 93 ? 54.905 5.562 -65.925 1.00 92.50 93 SER A C 1
ATOM 701 O O . SER A 1 93 ? 54.510 5.133 -64.840 1.00 92.50 93 SER A O 1
ATOM 703 N N . GLU A 1 94 ? 54.863 6.860 -66.233 1.00 93.50 94 GLU A N 1
ATOM 704 C CA . GLU A 1 94 ? 54.279 7.876 -65.353 1.00 93.50 94 GLU A CA 1
ATOM 705 C C . GLU A 1 94 ? 52.779 7.636 -65.156 1.00 93.50 94 GLU A C 1
ATOM 707 O O . GLU A 1 94 ? 52.305 7.611 -64.021 1.00 93.50 94 GLU A O 1
ATOM 712 N N . HIS A 1 95 ? 52.049 7.339 -66.233 1.00 89.88 95 HIS A N 1
ATOM 713 C CA . HIS A 1 95 ? 50.631 6.992 -66.179 1.00 89.88 95 HIS A CA 1
ATOM 714 C C . HIS A 1 95 ? 50.373 5.779 -65.275 1.00 89.88 95 HIS A C 1
ATOM 716 O O . HIS A 1 95 ? 49.477 5.820 -64.434 1.00 89.88 95 HIS A O 1
ATOM 722 N N . ALA A 1 96 ? 51.172 4.712 -65.395 1.00 91.12 96 ALA A N 1
ATOM 723 C CA . ALA A 1 96 ? 51.045 3.536 -64.532 1.00 91.12 96 ALA A CA 1
ATOM 724 C C . ALA A 1 96 ? 51.298 3.867 -63.046 1.00 91.12 96 ALA A C 1
ATOM 726 O O . ALA A 1 96 ? 50.587 3.372 -62.171 1.00 91.12 96 ALA A O 1
ATOM 727 N N . SER A 1 97 ? 52.275 4.734 -62.757 1.00 93.50 97 SER A N 1
ATOM 728 C CA . SER A 1 97 ? 52.563 5.209 -61.397 1.00 93.50 97 SER A CA 1
ATOM 729 C C . SER A 1 97 ? 51.406 6.029 -60.819 1.00 93.50 97 SER A C 1
ATOM 731 O O . SER A 1 97 ? 50.945 5.757 -59.709 1.00 93.50 97 SER A O 1
ATOM 733 N N . VAL A 1 98 ? 50.880 6.987 -61.589 1.00 90.88 98 VAL A N 1
ATOM 734 C CA . VAL A 1 98 ? 49.731 7.813 -61.187 1.00 90.88 98 VAL A CA 1
ATOM 735 C C . VAL A 1 98 ? 48.488 6.950 -60.970 1.00 90.88 98 VAL A C 1
ATOM 737 O O . VAL A 1 98 ? 47.779 7.142 -59.985 1.00 90.88 98 VAL A O 1
ATOM 740 N N . GLN A 1 99 ? 48.249 5.951 -61.821 1.00 90.88 99 GLN A N 1
ATOM 741 C CA . GLN A 1 99 ? 47.129 5.022 -61.664 1.00 90.88 99 GLN A CA 1
ATOM 742 C C . GLN A 1 99 ? 47.229 4.206 -60.364 1.00 90.88 99 GLN A C 1
ATOM 744 O O . GLN A 1 99 ? 46.224 4.016 -59.679 1.00 90.88 99 GLN A O 1
ATOM 749 N N . ALA A 1 100 ? 48.432 3.765 -59.985 1.00 92.00 100 ALA A N 1
ATOM 750 C CA . ALA A 1 100 ? 48.652 3.073 -58.716 1.00 92.00 100 ALA A CA 1
ATOM 751 C C . ALA A 1 100 ? 48.437 3.998 -57.502 1.00 92.00 100 ALA A C 1
ATOM 753 O O . ALA A 1 100 ? 47.839 3.585 -56.508 1.00 92.00 100 ALA A O 1
ATOM 754 N N . GLN A 1 101 ? 48.883 5.257 -57.588 1.00 91.75 101 GLN A N 1
ATOM 755 C CA . GLN A 1 101 ? 48.642 6.258 -56.543 1.00 91.75 101 GLN A CA 1
ATOM 756 C C . GLN A 1 101 ? 47.151 6.564 -56.385 1.00 91.75 101 GLN A C 1
ATOM 758 O O . GLN A 1 101 ? 46.667 6.635 -55.256 1.00 91.75 101 GLN A O 1
ATOM 763 N N . LEU A 1 102 ? 46.418 6.687 -57.496 1.00 90.88 102 LEU A N 1
ATOM 764 C CA . LEU A 1 102 ? 44.976 6.913 -57.485 1.00 90.88 102 LEU A CA 1
ATOM 765 C C . LEU A 1 102 ? 44.238 5.754 -56.806 1.00 90.88 102 LEU A C 1
ATOM 767 O O . LEU A 1 102 ? 43.481 5.995 -55.873 1.00 90.88 102 LEU A O 1
ATOM 771 N N . ALA A 1 103 ? 44.533 4.508 -57.186 1.00 90.69 103 ALA A N 1
ATOM 772 C CA . ALA A 1 103 ? 43.921 3.332 -56.564 1.00 90.69 103 ALA A CA 1
ATOM 773 C C . ALA A 1 103 ? 44.199 3.259 -55.048 1.00 90.69 103 ALA A C 1
ATOM 775 O O . ALA A 1 103 ? 43.323 2.904 -54.259 1.00 90.69 103 ALA A O 1
ATOM 776 N N . SER A 1 104 ? 45.410 3.634 -54.615 1.00 91.06 104 SER A N 1
ATOM 777 C CA . SER A 1 104 ? 45.735 3.717 -53.186 1.00 91.06 104 SER A CA 1
ATOM 778 C C . SER A 1 104 ? 44.974 4.838 -52.474 1.00 91.06 104 SER A C 1
ATOM 780 O O . SER A 1 104 ? 44.586 4.663 -51.319 1.00 91.06 104 SER A O 1
ATOM 782 N N . ALA A 1 105 ? 44.789 5.989 -53.122 1.00 87.44 105 ALA A N 1
ATOM 783 C CA . ALA A 1 105 ? 44.041 7.108 -52.560 1.00 87.44 105 ALA A CA 1
ATOM 784 C C . ALA A 1 105 ? 42.548 6.775 -52.426 1.00 87.44 105 ALA A C 1
ATOM 786 O O . ALA A 1 105 ? 41.961 7.065 -51.387 1.00 87.44 105 ALA A O 1
ATOM 787 N N . GLU A 1 106 ? 41.962 6.110 -53.425 1.00 89.62 106 GLU A N 1
ATOM 788 C CA . GLU A 1 106 ? 40.575 5.627 -53.398 1.00 89.62 106 GLU A CA 1
ATOM 789 C C . GLU A 1 106 ? 40.351 4.630 -52.257 1.00 89.62 106 GLU A C 1
ATOM 791 O O . GLU A 1 106 ? 39.427 4.801 -51.464 1.00 89.62 106 GLU A O 1
ATOM 796 N N . TYR A 1 107 ? 41.244 3.645 -52.098 1.00 92.19 107 TYR A N 1
ATOM 797 C CA . TYR A 1 107 ? 41.169 2.696 -50.985 1.00 92.19 107 TYR A CA 1
ATOM 798 C C . TYR A 1 107 ? 41.216 3.398 -49.618 1.00 92.19 107 TYR A C 1
ATOM 800 O O . TYR A 1 107 ? 40.415 3.099 -48.730 1.00 92.19 107 TYR A O 1
ATOM 808 N N . ASN A 1 108 ? 42.131 4.359 -49.448 1.00 90.31 108 ASN A N 1
ATOM 809 C CA . ASN A 1 108 ? 42.242 5.124 -48.206 1.00 90.31 108 ASN A CA 1
ATOM 810 C C . ASN A 1 108 ? 40.999 5.988 -47.947 1.00 90.31 108 ASN A C 1
ATOM 812 O O . ASN A 1 108 ? 40.574 6.100 -46.799 1.00 90.31 108 ASN A O 1
ATOM 816 N N . ALA A 1 109 ? 40.402 6.571 -48.991 1.00 85.75 109 ALA A N 1
ATOM 817 C CA . ALA A 1 109 ? 39.170 7.343 -48.872 1.00 85.75 109 ALA A CA 1
ATOM 818 C C . ALA A 1 109 ? 38.012 6.469 -48.366 1.00 85.75 109 ALA A C 1
ATOM 820 O O . ALA A 1 109 ? 37.372 6.834 -47.383 1.00 85.75 109 ALA A O 1
ATOM 821 N N . THR A 1 110 ? 37.812 5.280 -48.944 1.00 89.12 110 THR A N 1
ATOM 822 C CA . THR A 1 110 ? 36.787 4.326 -48.482 1.00 89.12 110 THR A CA 1
ATOM 823 C C . THR A 1 110 ? 37.034 3.856 -47.044 1.00 89.12 110 THR A C 1
ATOM 825 O O . THR A 1 110 ? 36.096 3.715 -46.257 1.00 89.12 110 THR A O 1
ATOM 828 N N . ALA A 1 111 ? 38.298 3.634 -46.665 1.00 89.19 111 ALA A N 1
ATOM 829 C CA . ALA A 1 111 ? 38.648 3.264 -45.296 1.00 89.19 111 ALA A CA 1
ATOM 830 C C . ALA A 1 111 ? 38.328 4.387 -44.294 1.00 89.19 111 ALA A C 1
ATOM 832 O O . ALA A 1 111 ? 37.804 4.109 -43.215 1.00 89.19 111 ALA A O 1
ATOM 833 N N . HIS A 1 112 ? 38.608 5.645 -44.647 1.00 89.88 112 HIS A N 1
ATOM 834 C CA . HIS A 1 112 ? 38.243 6.798 -43.823 1.00 89.88 112 HIS A CA 1
ATOM 835 C C . HIS A 1 112 ? 36.726 6.995 -43.738 1.00 89.88 112 HIS A C 1
ATOM 837 O O . HIS A 1 112 ? 36.231 7.278 -42.654 1.00 89.88 112 HIS A O 1
ATOM 843 N N . GLU A 1 113 ? 35.985 6.798 -44.829 1.00 88.50 113 GLU A N 1
ATOM 844 C CA . GLU A 1 113 ? 34.516 6.866 -44.840 1.00 88.50 113 GLU A CA 1
ATOM 845 C C . GLU A 1 113 ? 33.913 5.847 -43.862 1.00 88.50 113 GLU A C 1
ATOM 847 O O . GLU A 1 113 ? 33.157 6.213 -42.967 1.00 88.50 113 GLU A O 1
ATOM 852 N N . SER A 1 114 ? 34.392 4.599 -43.898 1.00 87.00 114 SER A N 1
ATOM 853 C CA . SER A 1 114 ? 33.967 3.561 -42.943 1.00 87.00 114 SER A CA 1
ATOM 854 C C . SER A 1 114 ? 34.304 3.908 -41.482 1.00 87.00 114 SER A C 1
ATOM 856 O O . SER A 1 114 ? 33.572 3.549 -40.557 1.00 87.00 114 SER A O 1
ATOM 858 N N . GLN A 1 115 ? 35.433 4.584 -41.241 1.00 89.81 115 GLN A N 1
ATOM 859 C CA . GLN A 1 115 ? 35.804 5.050 -39.900 1.00 89.81 115 GLN A CA 1
ATOM 860 C C . GLN A 1 115 ? 34.906 6.192 -39.421 1.00 89.81 115 GLN A C 1
ATOM 862 O O . GLN A 1 115 ? 34.547 6.213 -38.243 1.00 89.81 115 GLN A O 1
ATOM 867 N N . ILE A 1 116 ? 34.543 7.115 -40.313 1.00 87.25 116 ILE A N 1
ATOM 868 C CA . ILE A 1 116 ? 33.619 8.213 -40.022 1.00 87.25 116 ILE A CA 1
ATOM 869 C C . ILE A 1 116 ? 32.254 7.644 -39.633 1.00 87.25 116 ILE A C 1
ATOM 871 O O . ILE A 1 116 ? 31.795 7.947 -38.536 1.00 87.25 116 ILE A O 1
ATOM 875 N N . ASP A 1 117 ? 31.687 6.732 -40.426 1.00 86.50 117 ASP A N 1
ATOM 876 C CA . ASP A 1 117 ? 30.392 6.097 -40.131 1.00 86.50 117 ASP A CA 1
ATOM 877 C C . ASP A 1 117 ? 30.380 5.420 -38.746 1.00 86.50 117 ASP A C 1
ATOM 879 O O . ASP A 1 117 ? 29.434 5.537 -37.957 1.00 86.50 117 ASP A O 1
ATOM 883 N N . SER A 1 118 ? 31.475 4.730 -38.403 1.00 89.50 118 SER A N 1
ATOM 884 C CA . SER A 1 118 ? 31.646 4.111 -37.086 1.00 89.50 118 SER A CA 1
ATOM 885 C C . SER A 1 118 ? 31.699 5.150 -35.959 1.00 89.50 118 SER A C 1
ATOM 887 O O . SER A 1 118 ? 31.142 4.920 -34.884 1.00 89.50 118 SER A O 1
ATOM 889 N N . LEU A 1 119 ? 32.402 6.267 -36.157 1.00 88.62 119 LEU A N 1
ATOM 890 C CA . LEU A 1 119 ? 32.507 7.332 -35.159 1.00 88.62 119 LEU A CA 1
ATOM 891 C C . LEU A 1 119 ? 31.185 8.086 -34.989 1.00 88.62 119 LEU A C 1
ATOM 893 O O . LEU A 1 119 ? 30.823 8.405 -33.859 1.00 88.62 119 LEU A O 1
ATOM 897 N N . GLU A 1 120 ? 30.442 8.321 -36.070 1.00 85.44 120 GLU A N 1
ATOM 898 C CA . GLU A 1 120 ? 29.107 8.925 -36.026 1.00 85.44 120 GLU A CA 1
ATOM 899 C C . GLU A 1 120 ? 28.128 8.045 -35.244 1.00 85.44 120 GLU A C 1
ATOM 901 O O . GLU A 1 120 ? 27.447 8.531 -34.340 1.00 85.44 120 GLU A O 1
ATOM 906 N N . THR A 1 121 ? 28.151 6.731 -35.487 1.00 87.06 121 THR A N 1
ATOM 907 C CA . THR A 1 121 ? 27.350 5.763 -34.720 1.00 87.06 121 THR A CA 1
ATOM 908 C C . THR A 1 121 ? 27.711 5.786 -33.227 1.00 87.06 121 THR A C 1
ATOM 910 O O . THR A 1 121 ? 26.835 5.761 -32.358 1.00 87.06 121 THR A O 1
ATOM 913 N N . GLN A 1 122 ? 29.006 5.859 -32.894 1.00 86.06 122 GLN A N 1
ATOM 914 C CA . GLN A 1 122 ? 29.458 5.963 -31.500 1.00 86.06 122 GLN A CA 1
ATOM 915 C C . GLN A 1 122 ? 29.032 7.284 -30.848 1.00 86.06 122 GLN A C 1
ATOM 917 O O . GLN A 1 122 ? 28.660 7.295 -29.672 1.00 86.06 122 GLN A O 1
ATOM 922 N N . LEU A 1 123 ? 29.062 8.387 -31.598 1.00 87.50 123 LEU A N 1
ATOM 923 C CA . LEU A 1 123 ? 28.619 9.697 -31.131 1.00 87.50 123 LEU A CA 1
ATOM 924 C C . LEU A 1 123 ? 27.111 9.710 -30.850 1.00 87.50 123 LEU A C 1
ATOM 926 O O . LEU A 1 123 ? 26.688 10.226 -29.816 1.00 87.50 123 LEU A O 1
ATOM 930 N N . GLU A 1 124 ? 26.302 9.112 -31.724 1.00 89.31 124 GLU A N 1
ATOM 931 C CA . GLU A 1 124 ? 24.858 8.968 -31.516 1.00 89.31 124 GLU A CA 1
ATOM 932 C C . GLU A 1 124 ? 24.554 8.148 -30.254 1.00 89.31 124 GLU A C 1
ATOM 934 O O . GLU A 1 124 ? 23.756 8.568 -29.411 1.00 89.31 124 GLU A O 1
ATOM 939 N N . LEU A 1 125 ? 25.253 7.025 -30.058 1.00 86.69 125 LEU A N 1
ATOM 940 C CA . LEU A 1 125 ? 25.114 6.209 -28.851 1.00 86.69 125 LEU A CA 1
ATOM 941 C C . LEU A 1 125 ? 25.493 6.989 -27.581 1.00 86.69 125 LEU A C 1
ATOM 943 O O . LEU A 1 125 ? 24.781 6.925 -26.577 1.00 86.69 125 LEU A O 1
ATOM 947 N N . ALA A 1 126 ? 26.584 7.758 -27.624 1.00 84.81 126 ALA A N 1
ATOM 948 C CA . ALA A 1 126 ? 27.005 8.599 -26.508 1.00 84.81 126 ALA A CA 1
ATOM 949 C C . ALA A 1 126 ? 25.965 9.684 -26.179 1.00 84.81 126 ALA A C 1
ATOM 951 O O . ALA A 1 126 ? 25.648 9.891 -25.007 1.00 84.81 126 ALA A O 1
ATOM 952 N N . ASN A 1 127 ? 25.382 10.331 -27.192 1.00 86.75 127 ASN A N 1
ATOM 953 C CA . ASN A 1 127 ? 24.319 11.322 -27.003 1.00 86.75 127 ASN A CA 1
ATOM 954 C C . ASN A 1 127 ? 23.058 10.702 -26.383 1.00 86.75 127 ASN A C 1
ATOM 956 O O . ASN A 1 127 ? 22.483 11.280 -25.458 1.00 86.75 127 ASN A O 1
ATOM 960 N N . ASN A 1 128 ? 22.671 9.500 -26.817 1.00 86.88 128 ASN A N 1
ATOM 961 C CA . ASN A 1 128 ? 21.562 8.759 -26.215 1.00 86.88 128 ASN A CA 1
ATOM 962 C C . ASN A 1 128 ? 21.831 8.429 -24.736 1.00 86.88 128 ASN A C 1
ATOM 964 O O . ASN A 1 128 ? 20.955 8.616 -23.890 1.00 86.88 128 ASN A O 1
ATOM 968 N N . HIS A 1 129 ? 23.053 8.009 -24.393 1.00 88.31 129 HIS A N 1
ATOM 969 C CA . HIS A 1 129 ? 23.444 7.778 -22.999 1.00 88.31 129 HIS A CA 1
ATOM 970 C C . HIS A 1 129 ? 23.412 9.058 -22.152 1.00 88.31 129 HIS A C 1
ATOM 972 O O . HIS A 1 129 ? 22.964 9.012 -21.007 1.00 88.31 129 HIS A O 1
ATOM 978 N N . ILE A 1 130 ? 23.846 10.200 -22.697 1.00 86.56 130 ILE A N 1
ATOM 979 C CA . ILE A 1 130 ? 23.765 11.498 -22.009 1.00 86.56 130 ILE A CA 1
ATOM 980 C C . ILE A 1 130 ? 22.303 11.875 -21.735 1.00 86.56 130 ILE A C 1
ATOM 982 O O . ILE A 1 130 ? 21.989 12.305 -20.626 1.00 86.56 130 ILE A O 1
ATOM 986 N N . SER A 1 131 ? 21.404 11.682 -22.707 1.00 88.31 131 SER A N 1
ATOM 987 C CA . SER A 1 131 ? 19.969 11.935 -22.518 1.00 88.31 131 SER A CA 1
ATOM 988 C C . SER A 1 131 ? 19.396 11.077 -21.390 1.00 88.31 131 SER A C 1
ATOM 990 O O . SER A 1 131 ? 18.777 11.608 -20.471 1.00 88.31 131 SER A O 1
ATOM 992 N N . LEU A 1 132 ? 19.675 9.769 -21.405 1.00 87.88 132 LEU A N 1
ATOM 993 C CA . LEU A 1 132 ? 19.212 8.844 -20.369 1.00 87.88 132 LEU A CA 1
ATOM 994 C C . LEU A 1 132 ? 19.741 9.225 -18.977 1.00 87.88 132 LEU A C 1
ATOM 996 O O . LEU A 1 132 ? 19.013 9.144 -17.988 1.00 87.88 132 LEU A O 1
ATOM 1000 N N . LEU A 1 133 ? 21.005 9.650 -18.890 1.00 87.69 133 LEU A N 1
ATOM 1001 C CA . LEU A 1 133 ? 21.603 10.089 -17.632 1.00 87.69 133 LEU A CA 1
ATOM 1002 C C . LEU A 1 133 ? 20.937 11.365 -17.103 1.00 87.69 133 LEU A C 1
ATOM 1004 O O . LEU A 1 133 ? 20.659 11.447 -15.908 1.00 87.69 133 LEU A O 1
ATOM 1008 N N . ASN A 1 134 ? 20.644 12.334 -17.974 1.00 88.44 134 ASN A N 1
ATOM 1009 C CA . ASN A 1 134 ? 19.931 13.554 -17.593 1.00 88.44 134 ASN A CA 1
ATOM 1010 C C . ASN A 1 134 ? 18.519 13.249 -17.070 1.00 88.44 134 ASN A C 1
ATOM 1012 O O . ASN A 1 134 ? 18.130 13.787 -16.031 1.00 88.44 134 ASN A O 1
ATOM 1016 N N . ASP A 1 135 ? 17.787 12.346 -17.728 1.00 90.69 135 ASP A N 1
ATOM 1017 C CA . ASP A 1 135 ? 16.461 11.909 -17.276 1.00 90.69 135 ASP A CA 1
ATOM 1018 C C . ASP A 1 135 ? 16.539 11.214 -15.910 1.00 90.69 135 ASP A C 1
ATOM 1020 O O . ASP A 1 135 ? 15.758 11.511 -15.002 1.00 90.69 135 ASP A O 1
ATOM 1024 N N . LEU A 1 136 ? 17.526 10.331 -15.717 1.00 89.38 136 LEU A N 1
ATOM 1025 C CA . LEU A 1 136 ? 17.756 9.654 -14.440 1.00 89.38 136 LEU A CA 1
ATOM 1026 C C . LEU A 1 136 ? 18.102 10.645 -13.320 1.00 89.38 136 LEU A C 1
ATOM 1028 O O . LEU A 1 136 ? 17.580 10.525 -12.209 1.00 89.38 136 LEU A O 1
ATOM 1032 N N . MET A 1 137 ? 18.961 11.629 -13.599 1.00 84.44 137 MET A N 1
ATOM 1033 C CA . MET A 1 137 ? 19.316 12.683 -12.647 1.00 84.44 137 MET A CA 1
ATOM 1034 C C . MET A 1 137 ? 18.102 13.539 -12.278 1.00 84.44 137 MET A C 1
ATOM 1036 O O . MET A 1 137 ? 17.899 13.821 -11.096 1.00 84.44 137 MET A O 1
ATOM 1040 N N . SER A 1 138 ? 17.269 13.910 -13.256 1.00 86.50 138 SER A N 1
ATOM 1041 C CA . SER A 1 138 ? 16.039 14.671 -13.016 1.00 86.50 138 SER A CA 1
ATOM 1042 C C . SER A 1 138 ? 15.050 13.885 -12.153 1.00 86.50 138 SER A C 1
ATOM 1044 O O . SER A 1 138 ? 14.594 14.392 -11.127 1.00 86.50 138 SER A O 1
ATOM 1046 N N . ASN A 1 139 ? 14.800 12.617 -12.491 1.00 86.06 139 ASN A N 1
ATOM 1047 C CA . ASN A 1 139 ? 13.921 11.743 -11.716 1.00 86.06 139 ASN A CA 1
ATOM 1048 C C . ASN A 1 139 ? 14.431 11.554 -10.284 1.00 86.06 139 ASN A C 1
ATOM 1050 O O . ASN A 1 139 ? 13.678 11.748 -9.334 1.00 86.06 139 ASN A O 1
ATOM 1054 N N . THR A 1 140 ? 15.725 11.269 -10.113 1.00 85.50 140 THR A N 1
ATOM 1055 C CA . THR A 1 140 ? 16.336 11.113 -8.783 1.00 85.50 140 THR A CA 1
ATOM 1056 C C . THR A 1 140 ? 16.227 12.400 -7.962 1.00 85.50 140 THR A C 1
ATOM 1058 O O . THR A 1 140 ? 15.913 12.350 -6.771 1.00 85.50 140 THR A O 1
ATOM 1061 N N . SER A 1 141 ? 16.438 13.563 -8.585 1.00 87.94 141 SER A N 1
ATOM 1062 C CA . SER A 1 141 ? 16.272 14.865 -7.934 1.00 87.94 141 SER A CA 1
ATOM 1063 C C . SER A 1 141 ? 14.825 15.107 -7.494 1.00 87.94 141 SER A C 1
ATOM 1065 O O . SER A 1 141 ? 14.605 15.572 -6.377 1.00 87.94 141 SER A O 1
ATOM 1067 N N . ASN A 1 142 ? 13.840 14.784 -8.336 1.00 87.50 142 ASN A N 1
ATOM 1068 C CA . ASN A 1 142 ? 12.421 14.939 -8.007 1.00 87.50 142 ASN A CA 1
ATOM 1069 C C . ASN A 1 142 ? 12.018 14.024 -6.849 1.00 87.50 142 ASN A C 1
ATOM 1071 O O . ASN A 1 142 ? 11.476 14.507 -5.859 1.00 87.50 142 ASN A O 1
ATOM 1075 N N . THR A 1 143 ? 12.381 12.739 -6.911 1.00 86.75 143 THR A N 1
ATOM 1076 C CA . THR A 1 143 ? 12.123 11.780 -5.826 1.00 86.75 143 THR A CA 1
ATOM 1077 C C . THR A 1 143 ? 12.773 12.222 -4.514 1.00 86.75 143 THR A C 1
ATOM 1079 O O . THR A 1 143 ? 12.166 12.124 -3.449 1.00 86.75 143 THR A O 1
ATOM 1082 N N . THR A 1 144 ? 13.994 12.761 -4.574 1.00 85.69 144 THR A N 1
ATOM 1083 C CA . THR A 1 144 ? 14.681 13.288 -3.387 1.00 85.69 144 THR A CA 1
ATOM 1084 C C . THR A 1 144 ? 13.937 14.495 -2.804 1.00 85.69 144 THR A C 1
ATOM 1086 O O . THR A 1 144 ? 13.700 14.543 -1.598 1.00 85.69 144 THR A O 1
ATOM 1089 N N . ASN A 1 145 ? 13.511 15.448 -3.641 1.00 86.56 145 ASN A N 1
ATOM 1090 C CA . ASN A 1 145 ? 12.742 16.618 -3.203 1.00 86.56 145 ASN A CA 1
ATOM 1091 C C . ASN A 1 145 ? 11.381 16.239 -2.601 1.00 86.56 145 ASN A C 1
ATOM 1093 O O . ASN A 1 145 ? 11.000 16.779 -1.563 1.00 86.56 145 ASN A O 1
ATOM 1097 N N . GLU A 1 146 ? 10.665 15.295 -3.213 1.00 85.69 146 GLU A N 1
ATOM 1098 C CA . GLU A 1 146 ? 9.401 14.769 -2.686 1.00 85.69 146 GLU A CA 1
ATOM 1099 C C . GLU A 1 146 ? 9.598 14.111 -1.318 1.00 85.69 146 GLU A C 1
ATOM 1101 O O . GLU A 1 146 ? 8.836 14.379 -0.388 1.00 85.69 146 GLU A O 1
ATOM 1106 N N . SER A 1 147 ? 10.661 13.317 -1.161 1.00 85.56 147 SER A N 1
ATOM 1107 C CA . SER A 1 147 ? 11.012 12.701 0.121 1.00 85.56 147 SER A CA 1
ATOM 1108 C C . SER A 1 147 ? 11.294 13.752 1.203 1.00 85.56 147 SER A C 1
ATOM 1110 O O . SER A 1 147 ? 10.770 13.651 2.314 1.00 85.56 147 SER A O 1
ATOM 1112 N N . PHE A 1 148 ? 12.041 14.815 0.881 1.00 85.44 148 PHE A N 1
ATOM 1113 C CA . PHE A 1 148 ? 12.269 15.927 1.810 1.00 85.44 148 PHE A CA 1
ATOM 1114 C C . PHE A 1 148 ? 10.977 16.658 2.189 1.00 85.44 148 PHE A C 1
ATOM 1116 O O . PHE A 1 148 ? 10.779 16.974 3.364 1.00 85.44 148 PHE A O 1
ATOM 1123 N N . ALA A 1 149 ? 10.079 16.900 1.232 1.00 86.94 149 ALA A N 1
ATOM 1124 C CA . ALA A 1 149 ? 8.790 17.531 1.501 1.00 86.94 149 ALA A CA 1
ATOM 1125 C C . ALA A 1 149 ? 7.910 16.665 2.421 1.00 86.94 149 ALA A C 1
ATOM 1127 O O . ALA A 1 149 ? 7.305 17.182 3.363 1.00 86.94 149 ALA A O 1
ATOM 1128 N N . GLN A 1 150 ? 7.886 15.346 2.203 1.00 86.94 150 GLN A N 1
ATOM 1129 C CA . GLN A 1 150 ? 7.176 14.400 3.068 1.00 86.94 150 GLN A CA 1
ATOM 1130 C C . GLN A 1 150 ? 7.747 14.391 4.490 1.00 86.94 150 GLN A C 1
ATOM 1132 O O . GLN A 1 150 ? 6.983 14.543 5.445 1.00 86.94 150 GLN A O 1
ATOM 1137 N N . MET A 1 151 ? 9.073 14.303 4.641 1.00 84.00 151 MET A N 1
ATOM 1138 C CA . MET A 1 151 ? 9.723 14.376 5.956 1.00 84.00 151 MET A CA 1
ATOM 1139 C C . MET A 1 151 ? 9.431 15.705 6.664 1.00 84.00 151 MET A C 1
ATOM 1141 O O . MET A 1 151 ? 9.154 15.719 7.862 1.00 84.00 151 MET A O 1
ATOM 1145 N N . SER A 1 152 ? 9.438 16.828 5.940 1.00 87.12 152 SER A N 1
ATOM 1146 C CA . SER A 1 152 ? 9.099 18.138 6.508 1.00 87.12 152 SER A CA 1
ATOM 1147 C C . SER A 1 152 ? 7.653 18.200 7.013 1.00 87.12 152 SER A C 1
ATOM 1149 O O . SER A 1 152 ? 7.411 18.735 8.095 1.00 87.12 152 SER A O 1
ATOM 1151 N N . ASN A 1 153 ? 6.695 17.633 6.272 1.00 87.56 153 ASN A N 1
ATOM 1152 C CA . ASN A 1 153 ? 5.298 17.550 6.707 1.00 87.56 153 ASN A CA 1
ATOM 1153 C C . ASN A 1 153 ? 5.131 16.646 7.934 1.00 87.56 153 ASN A C 1
ATOM 1155 O O . ASN A 1 153 ? 4.426 17.016 8.871 1.00 87.56 153 ASN A O 1
ATOM 1159 N N . GLN A 1 154 ? 5.813 15.500 7.969 1.00 87.44 154 GLN A N 1
ATOM 1160 C CA . GLN A 1 154 ? 5.806 14.611 9.134 1.00 87.44 154 GLN A CA 1
ATOM 1161 C C . GLN A 1 154 ? 6.381 15.304 10.377 1.00 87.44 154 GLN A C 1
ATOM 1163 O O . GLN A 1 154 ? 5.789 15.220 11.451 1.00 87.44 154 GLN A O 1
ATOM 1168 N N . MET A 1 155 ? 7.479 16.056 10.240 1.00 84.81 155 MET A N 1
ATOM 1169 C CA . MET A 1 155 ? 8.034 16.848 11.345 1.00 84.81 155 MET A CA 1
ATOM 1170 C C . MET A 1 155 ? 7.064 17.931 11.837 1.00 84.81 155 MET A C 1
ATOM 1172 O O . MET A 1 155 ? 6.953 18.146 13.044 1.00 84.81 155 MET A O 1
ATOM 1176 N N . ALA A 1 156 ? 6.338 18.599 10.934 1.00 86.94 156 ALA A N 1
ATOM 1177 C CA . ALA A 1 156 ? 5.329 19.588 11.313 1.00 86.94 156 ALA A CA 1
ATOM 1178 C C . ALA A 1 156 ? 4.175 18.951 12.108 1.00 86.94 156 ALA A C 1
ATOM 1180 O O . ALA A 1 156 ? 3.822 19.453 13.175 1.00 86.94 156 ALA A O 1
ATOM 1181 N N . GLN A 1 157 ? 3.661 17.807 11.646 1.00 86.75 157 GLN A N 1
ATOM 1182 C CA . GLN A 1 157 ? 2.621 17.042 12.346 1.00 86.75 157 GLN A CA 1
ATOM 1183 C C . GLN A 1 157 ? 3.094 16.548 13.718 1.00 86.75 157 GLN A C 1
ATOM 1185 O O . GLN A 1 157 ? 2.364 16.643 14.703 1.00 86.75 157 GLN A O 1
ATOM 1190 N N . MET A 1 158 ? 4.334 16.060 13.815 1.00 84.62 158 MET A N 1
ATOM 1191 C CA . MET A 1 158 ? 4.920 15.655 15.095 1.00 84.62 158 MET A CA 1
ATOM 1192 C C . MET A 1 158 ? 5.027 16.829 16.071 1.00 84.62 158 MET A C 1
ATOM 1194 O O . MET A 1 158 ? 4.690 16.673 17.243 1.00 84.62 158 MET A O 1
ATOM 1198 N N . ASN A 1 159 ? 5.457 18.005 15.607 1.00 84.25 159 ASN A N 1
ATOM 1199 C CA . ASN A 1 159 ? 5.534 19.200 16.449 1.00 84.25 159 ASN A CA 1
ATOM 1200 C C . ASN A 1 159 ? 4.155 19.636 16.959 1.00 84.25 159 ASN A C 1
ATOM 1202 O O . ASN A 1 159 ? 4.020 19.986 18.132 1.00 84.25 159 ASN A O 1
ATOM 1206 N N . GLU A 1 160 ? 3.127 19.576 16.112 1.00 89.12 160 GLU A N 1
ATOM 1207 C CA . GLU A 1 160 ? 1.745 19.846 16.517 1.00 89.12 160 GLU A CA 1
ATOM 1208 C C . GLU A 1 160 ? 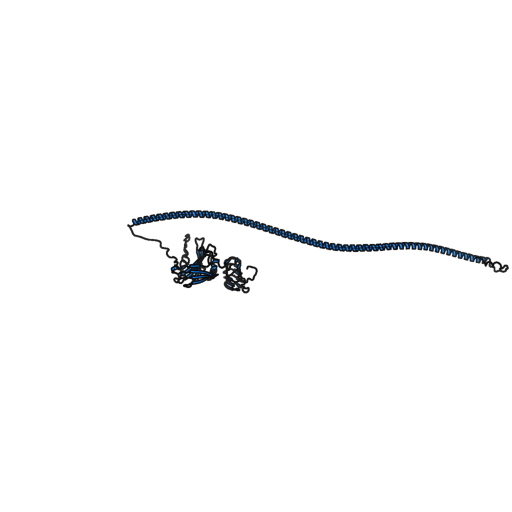1.267 18.839 17.573 1.00 89.12 160 GLU A C 1
ATOM 1210 O O . GLU A 1 160 ? 0.742 19.225 18.619 1.00 89.12 160 GLU A O 1
ATOM 1215 N N . HIS A 1 161 ? 1.539 17.549 17.367 1.00 83.50 161 HIS A N 1
ATOM 1216 C CA . HIS A 1 161 ? 1.187 16.502 18.322 1.00 83.50 161 HIS A CA 1
ATOM 1217 C C . HIS A 1 161 ? 1.891 16.684 19.677 1.00 83.50 161 HIS A C 1
ATOM 1219 O O . HIS A 1 161 ? 1.260 16.562 20.727 1.00 83.50 161 HIS A O 1
ATOM 1225 N N . ILE A 1 162 ? 3.181 17.039 19.675 1.00 84.50 162 ILE A N 1
ATOM 1226 C CA . ILE A 1 162 ? 3.943 17.353 20.895 1.00 84.50 162 ILE A CA 1
ATOM 1227 C C . ILE A 1 162 ? 3.346 18.569 21.614 1.00 84.50 162 ILE A C 1
ATOM 1229 O O . ILE A 1 162 ? 3.249 18.570 22.845 1.00 84.50 162 ILE A O 1
ATOM 1233 N N . SER A 1 163 ? 2.920 19.592 20.872 1.00 84.81 163 SER A N 1
ATOM 1234 C CA . SER A 1 163 ? 2.262 20.770 21.442 1.00 84.81 163 SER A CA 1
ATOM 1235 C C . SER A 1 163 ? 0.938 20.401 22.120 1.00 84.81 163 SER A C 1
ATOM 1237 O O . SER A 1 163 ? 0.726 20.753 23.283 1.00 84.81 163 SER A O 1
ATOM 1239 N N . ASN A 1 164 ? 0.103 19.603 21.451 1.00 80.75 164 ASN A N 1
ATOM 1240 C CA . ASN A 1 164 ? -1.171 19.122 21.989 1.00 80.75 164 ASN A CA 1
ATOM 1241 C C . ASN A 1 164 ? -0.983 18.252 23.238 1.00 80.75 164 ASN A C 1
ATOM 1243 O O . ASN A 1 164 ? -1.665 18.455 24.243 1.00 80.75 164 ASN A O 1
ATOM 1247 N N . LEU A 1 165 ? -0.015 17.332 23.215 1.00 82.69 165 LEU A N 1
ATOM 1248 C CA . LEU A 1 165 ? 0.359 16.531 24.383 1.00 82.69 165 LEU A CA 1
ATOM 1249 C C . LEU A 1 165 ? 0.807 17.412 25.550 1.00 82.69 165 LEU A C 1
ATOM 1251 O O . LEU A 1 165 ? 0.386 17.191 26.682 1.00 82.69 165 LEU A O 1
ATOM 1255 N N . SER A 1 166 ? 1.621 18.433 25.281 1.00 81.69 166 SER A N 1
ATOM 1256 C CA . SER A 1 166 ? 2.090 19.368 26.308 1.00 81.69 166 SER A CA 1
ATOM 1257 C C . SER A 1 166 ? 0.930 20.149 26.934 1.00 81.69 166 SER A C 1
ATOM 1259 O O . SER A 1 166 ? 0.886 20.321 28.153 1.00 81.69 166 SER A O 1
ATOM 1261 N N . ALA A 1 167 ? -0.043 20.579 26.125 1.00 81.44 167 ALA A N 1
ATOM 1262 C CA . ALA A 1 167 ? -1.247 21.249 26.607 1.00 81.44 167 ALA A CA 1
ATOM 1263 C C . ALA A 1 167 ? -2.112 20.321 27.477 1.00 81.44 167 ALA A C 1
ATOM 1265 O O . ALA A 1 167 ? -2.543 20.721 28.562 1.00 81.44 167 ALA A O 1
ATOM 1266 N N . LEU A 1 168 ? -2.310 19.070 27.048 1.00 78.06 168 LEU A N 1
ATOM 1267 C CA . LEU A 1 168 ? -3.057 18.065 27.805 1.00 78.06 168 LEU A CA 1
ATOM 1268 C C . LEU A 1 168 ? -2.377 17.744 29.142 1.00 78.06 168 LEU A C 1
ATOM 1270 O O . LEU A 1 168 ? -3.042 17.636 30.171 1.00 78.06 168 LEU A O 1
ATOM 1274 N N . LEU A 1 169 ? -1.048 17.641 29.145 1.00 82.25 169 LEU A N 1
ATOM 1275 C CA . LEU A 1 169 ? -0.265 17.363 30.346 1.00 82.25 169 LEU A CA 1
ATOM 1276 C C . LEU A 1 169 ? -0.347 18.522 31.349 1.00 82.25 169 LEU A C 1
ATOM 1278 O O . LEU A 1 169 ? -0.507 18.294 32.550 1.00 82.25 169 LEU A O 1
ATOM 1282 N N . ASN A 1 170 ? -0.327 19.766 30.864 1.00 77.81 170 ASN A N 1
ATOM 1283 C CA . ASN A 1 170 ? -0.536 20.945 31.700 1.00 77.81 170 ASN A CA 1
ATOM 1284 C C . ASN A 1 170 ? -1.955 20.976 32.298 1.00 77.81 170 ASN A C 1
ATOM 1286 O O . ASN A 1 170 ? -2.118 21.172 33.502 1.00 77.81 170 ASN A O 1
ATOM 1290 N N . TYR A 1 171 ? -2.979 20.692 31.488 1.00 78.50 171 TYR A N 1
ATOM 1291 C CA . TYR A 1 171 ? -4.362 20.582 31.958 1.00 78.50 171 TYR A CA 1
ATOM 1292 C C . TYR A 1 171 ? -4.524 19.492 33.029 1.00 78.50 171 TYR A C 1
ATOM 1294 O O . TYR A 1 171 ? -5.097 19.735 34.092 1.00 78.50 171 TYR A O 1
ATOM 1302 N N . SER A 1 172 ? -3.957 18.306 32.789 1.00 74.25 172 SER A N 1
ATOM 1303 C CA . SER A 1 172 ? -3.963 17.202 33.751 1.00 74.25 172 SER A CA 1
ATOM 1304 C C . SER A 1 172 ? -3.262 17.580 35.057 1.00 74.25 172 SER A C 1
ATOM 1306 O O . SER A 1 172 ? -3.732 17.222 36.135 1.00 74.25 172 SER A O 1
ATOM 1308 N N . THR A 1 173 ? -2.154 18.319 34.978 1.00 78.38 173 THR A N 1
ATOM 1309 C CA . THR A 1 173 ? -1.411 18.788 36.156 1.00 78.38 173 THR A CA 1
ATOM 1310 C C . THR A 1 173 ? -2.238 19.785 36.968 1.00 78.38 173 THR A C 1
ATOM 1312 O O . THR A 1 173 ? -2.316 19.662 38.190 1.00 78.38 173 THR A O 1
ATOM 1315 N N . ALA A 1 174 ? -2.919 20.726 36.307 1.00 76.50 174 ALA A N 1
ATOM 1316 C CA . ALA A 1 174 ? -3.812 21.675 36.970 1.00 76.50 174 ALA A CA 1
ATOM 1317 C C . ALA A 1 174 ? -4.973 20.963 37.688 1.00 76.50 174 ALA A C 1
ATOM 1319 O O . ALA A 1 174 ? -5.206 21.207 38.872 1.00 76.50 174 ALA A O 1
ATOM 1320 N N . ARG A 1 175 ? -5.635 20.007 37.018 1.00 75.25 175 ARG A N 1
ATOM 1321 C CA . ARG A 1 175 ? -6.700 19.185 37.622 1.00 75.25 175 ARG A CA 1
ATOM 1322 C C . ARG A 1 175 ? -6.204 18.359 38.804 1.00 75.25 175 ARG A C 1
ATOM 1324 O O . ARG A 1 175 ? -6.910 18.228 39.802 1.00 75.25 175 ARG A O 1
ATOM 1331 N N . HIS A 1 176 ? -4.993 17.813 38.717 1.00 75.62 176 HIS A N 1
ATOM 1332 C CA . HIS A 1 176 ? -4.392 17.095 39.835 1.00 75.62 176 HIS A CA 1
ATOM 1333 C C . HIS A 1 176 ? -4.180 18.019 41.040 1.00 75.62 176 HIS A C 1
ATOM 1335 O O . HIS A 1 176 ? -4.546 17.653 42.154 1.00 75.62 176 HIS A O 1
ATOM 1341 N N . GLN A 1 177 ? -3.671 19.233 40.821 1.00 78.94 177 GLN A N 1
ATOM 1342 C CA . GLN A 1 177 ? -3.469 20.209 41.890 1.00 78.94 177 GLN A CA 1
ATOM 1343 C C . GLN A 1 177 ? -4.792 20.637 42.547 1.00 78.94 177 GLN A C 1
ATOM 1345 O O . GLN A 1 177 ? -4.861 20.714 43.772 1.00 78.94 177 GLN A O 1
ATOM 1350 N N . GLU A 1 178 ? -5.850 20.852 41.758 1.00 82.12 178 GLU A N 1
ATOM 1351 C CA . GLU A 1 178 ? -7.200 21.124 42.274 1.00 82.12 178 GLU A CA 1
ATOM 1352 C C . GLU A 1 178 ? -7.712 19.979 43.156 1.00 82.12 178 GLU A C 1
ATOM 1354 O O . GLU A 1 178 ? -8.208 20.214 44.259 1.00 82.12 178 GLU A O 1
ATOM 1359 N N . ASN A 1 179 ? -7.546 18.732 42.708 1.00 71.25 179 ASN A N 1
ATOM 1360 C CA . ASN A 1 179 ? -7.951 17.559 43.479 1.00 71.25 179 ASN A CA 1
ATOM 1361 C C . ASN A 1 179 ? -7.147 17.428 44.782 1.00 71.25 179 ASN A C 1
ATOM 1363 O O . ASN A 1 179 ? -7.724 17.104 45.817 1.00 71.25 179 ASN A O 1
ATOM 1367 N N . VAL A 1 180 ? -5.841 17.716 44.765 1.00 76.19 180 VAL A N 1
ATOM 1368 C CA . VAL A 1 180 ? -5.006 17.739 45.980 1.00 76.19 180 VAL A CA 1
ATOM 1369 C C . VAL A 1 180 ? -5.533 18.770 46.982 1.00 76.19 180 VAL A C 1
ATOM 1371 O O . VAL A 1 180 ? -5.655 18.465 48.169 1.00 76.19 180 VAL A O 1
ATOM 1374 N N . THR A 1 181 ? -5.898 19.969 46.520 1.00 81.31 181 THR A N 1
ATOM 1375 C CA . THR A 1 181 ? -6.495 21.002 47.379 1.00 81.31 181 THR A CA 1
ATOM 1376 C C . THR A 1 181 ? -7.849 20.567 47.943 1.00 81.31 181 THR A C 1
ATOM 1378 O O . THR A 1 181 ? -8.102 20.768 49.132 1.00 81.31 181 THR A O 1
ATOM 1381 N N . LEU A 1 182 ? -8.699 19.928 47.134 1.00 80.75 182 LEU A N 1
ATOM 1382 C CA . LEU A 1 182 ? -9.986 19.399 47.591 1.00 80.75 182 LEU A CA 1
ATOM 1383 C C . LEU A 1 182 ? -9.806 18.322 48.669 1.00 80.75 182 LEU A C 1
ATOM 1385 O O . LEU A 1 182 ? -10.460 18.377 49.707 1.00 80.75 182 LEU A O 1
ATOM 1389 N N . VAL A 1 183 ? -8.883 17.380 48.461 1.00 73.12 183 VAL A N 1
ATOM 1390 C CA . VAL A 1 183 ? -8.566 16.333 49.444 1.00 73.12 183 VAL A CA 1
ATOM 1391 C C . VAL A 1 183 ? -8.071 16.944 50.754 1.00 73.12 183 VAL A C 1
ATOM 1393 O O . VAL A 1 183 ? -8.529 16.538 51.819 1.00 73.12 183 VAL A O 1
ATOM 1396 N N . ALA A 1 184 ? -7.196 17.953 50.701 1.00 75.19 184 ALA A N 1
ATOM 1397 C CA . ALA A 1 184 ? -6.742 18.651 51.903 1.00 75.19 184 ALA A CA 1
ATOM 1398 C C . ALA A 1 184 ? -7.911 19.293 52.675 1.00 75.19 184 ALA A C 1
ATOM 1400 O O . ALA A 1 184 ? -7.985 19.154 53.895 1.00 75.19 184 ALA A O 1
ATOM 1401 N N . SER A 1 185 ? -8.858 19.925 51.971 1.00 80.94 185 SER A N 1
ATOM 1402 C CA . SER A 1 185 ? -10.070 20.490 52.580 1.00 80.94 185 SER A CA 1
ATOM 1403 C C . SER A 1 185 ? -10.949 19.421 53.235 1.00 80.94 185 SER A C 1
ATOM 1405 O O . SER A 1 185 ? -11.452 19.631 54.337 1.00 80.94 185 SER A O 1
ATOM 1407 N N . LEU A 1 186 ? -11.137 18.274 52.578 1.00 78.50 186 LEU A N 1
ATOM 1408 C CA . LEU A 1 186 ? -11.929 17.163 53.116 1.00 78.50 186 LEU A CA 1
ATOM 1409 C C . LEU A 1 186 ? -11.286 16.558 54.371 1.00 78.50 186 LEU A C 1
ATOM 1411 O O . LEU A 1 186 ? -11.992 16.229 55.320 1.00 78.50 186 LEU A O 1
ATOM 1415 N N . ILE A 1 187 ? -9.953 16.464 54.416 1.00 74.19 187 ILE A N 1
ATOM 1416 C CA . ILE A 1 187 ? -9.217 16.022 55.611 1.00 74.19 187 ILE A CA 1
ATOM 1417 C C . ILE A 1 187 ? -9.459 16.983 56.785 1.00 74.19 187 ILE A C 1
ATOM 1419 O O . ILE A 1 187 ? -9.685 16.533 57.910 1.00 74.19 187 ILE A O 1
ATOM 1423 N N . THR A 1 188 ? -9.454 18.298 56.544 1.00 82.44 188 THR A N 1
ATOM 1424 C CA . THR A 1 188 ? -9.780 19.287 57.584 1.00 82.44 188 THR A CA 1
ATOM 1425 C C . THR A 1 188 ? -11.208 19.107 58.098 1.00 82.44 188 THR A C 1
ATOM 1427 O O . THR A 1 188 ? -11.394 18.991 59.307 1.00 82.44 188 THR A O 1
ATOM 1430 N N . GLN A 1 189 ? -12.193 18.980 57.202 1.00 77.94 189 GLN A N 1
ATOM 1431 C CA . GLN A 1 189 ? -13.594 18.745 57.581 1.00 77.94 189 GLN A CA 1
ATOM 1432 C C . GLN A 1 189 ? -13.770 17.449 58.385 1.00 77.94 189 GLN A C 1
ATOM 1434 O O . GLN A 1 189 ? -14.481 17.427 59.387 1.00 77.94 189 GLN A O 1
ATOM 1439 N N . GLN A 1 190 ? -13.082 16.372 57.996 1.00 79.62 190 GLN A N 1
ATOM 1440 C CA . GLN A 1 190 ? -13.094 15.112 58.741 1.00 79.62 190 GLN A CA 1
ATOM 1441 C C . GLN A 1 190 ? -12.552 15.291 60.167 1.00 79.62 190 GLN A C 1
ATOM 1443 O O . GLN A 1 190 ? -13.110 14.742 61.119 1.00 79.62 190 GLN A O 1
ATOM 1448 N N . SER A 1 191 ? -11.469 16.057 60.330 1.00 81.56 191 SER A N 1
ATOM 1449 C CA . SER A 1 191 ? -10.890 16.341 61.645 1.00 81.56 191 SER A CA 1
ATOM 1450 C C . SER A 1 191 ? -11.837 17.156 62.528 1.00 81.56 191 SER A C 1
ATOM 1452 O O . SER A 1 191 ? -11.932 16.882 63.724 1.00 81.56 191 SER A O 1
ATOM 1454 N N . GLU A 1 192 ? -12.525 18.147 61.958 1.00 85.44 192 GLU A N 1
ATOM 1455 C CA . GLU A 1 192 ? -13.513 18.968 62.668 1.00 85.44 192 GLU A CA 1
ATOM 1456 C C . GLU A 1 192 ? -14.698 18.117 63.139 1.00 85.44 192 GLU A C 1
ATOM 1458 O O . GLU A 1 192 ? -15.035 18.134 64.324 1.00 85.44 192 GLU A O 1
ATOM 1463 N N . LEU A 1 193 ? -15.253 17.284 62.253 1.00 76.12 193 LEU A N 1
ATOM 1464 C CA . LEU A 1 193 ? -16.369 16.394 62.577 1.00 76.12 193 LEU A CA 1
ATOM 1465 C C . LEU A 1 193 ? -15.995 15.354 63.645 1.00 76.12 193 LEU A C 1
ATOM 1467 O O . LEU A 1 193 ? -16.779 15.062 64.545 1.00 76.12 193 LEU A O 1
ATOM 1471 N N . SER A 1 194 ? -14.776 14.812 63.586 1.00 74.31 194 SER A N 1
ATOM 1472 C CA . SER A 1 194 ? -14.260 13.883 64.601 1.00 74.31 194 SER A CA 1
ATOM 1473 C C . SER A 1 194 ? -14.146 14.543 65.983 1.00 74.31 194 SER A C 1
ATOM 1475 O O . SER A 1 194 ? -14.506 13.946 67.003 1.00 74.31 194 SER A O 1
ATOM 1477 N N . ALA A 1 195 ? -13.701 15.805 66.032 1.00 84.56 195 ALA A N 1
ATOM 1478 C CA . ALA A 1 195 ? -13.652 16.575 67.272 1.00 84.56 195 ALA A CA 1
ATOM 1479 C C . ALA A 1 195 ? -15.058 16.852 67.832 1.00 84.56 195 ALA A C 1
ATOM 1481 O O . ALA A 1 195 ? -15.277 16.724 69.040 1.00 84.56 195 ALA A O 1
ATOM 1482 N N . GLU A 1 196 ? -16.020 17.176 66.966 1.00 81.06 196 GLU A N 1
ATOM 1483 C CA . GLU A 1 196 ? -17.417 17.390 67.351 1.00 81.06 196 GLU A CA 1
ATOM 1484 C C . GLU A 1 196 ? -18.071 16.107 67.888 1.00 81.06 196 GLU A C 1
ATOM 1486 O O . GLU A 1 196 ? -18.681 16.128 68.960 1.00 81.06 196 GLU A O 1
ATOM 1491 N N . LEU A 1 197 ? -17.855 14.965 67.227 1.00 79.62 197 LEU A N 1
ATOM 1492 C CA . LEU A 1 197 ? -18.332 13.656 67.683 1.00 79.62 197 LEU A CA 1
ATOM 1493 C C . LEU A 1 197 ? -17.780 13.295 69.072 1.00 79.62 197 LEU A C 1
ATOM 1495 O O . LEU A 1 197 ? -18.513 12.807 69.937 1.00 79.62 197 LEU A O 1
ATOM 1499 N N . SER A 1 198 ? -16.495 13.568 69.311 1.00 84.75 198 SER A N 1
ATOM 1500 C CA . SER A 1 198 ? -15.864 13.380 70.622 1.00 84.75 198 SER A CA 1
ATOM 1501 C C . SER A 1 198 ? -16.521 14.256 71.698 1.00 84.75 198 SER A C 1
ATOM 1503 O O . SER A 1 198 ? -16.838 13.778 72.790 1.00 84.75 198 SER A O 1
ATOM 1505 N N . ASN A 1 199 ? -16.813 15.522 71.380 1.00 89.75 199 ASN A N 1
ATOM 1506 C CA . ASN A 1 199 ? -17.508 16.430 72.292 1.00 89.75 199 ASN A CA 1
ATOM 1507 C C . ASN A 1 199 ? -18.929 15.942 72.632 1.00 89.75 199 ASN A C 1
ATOM 1509 O O . ASN A 1 199 ? -19.297 15.896 73.806 1.00 89.75 199 ASN A O 1
ATOM 1513 N N . ILE A 1 200 ? -19.703 15.507 71.633 1.00 81.94 200 ILE A N 1
ATOM 1514 C CA . ILE A 1 200 ? -21.048 14.940 71.834 1.00 81.94 200 ILE A CA 1
ATOM 1515 C C . ILE A 1 200 ? -20.986 13.682 72.707 1.00 81.94 200 ILE A C 1
ATOM 1517 O O . ILE A 1 200 ? -21.784 13.532 73.631 1.00 81.94 200 ILE A O 1
ATOM 1521 N N . THR A 1 201 ? -20.008 12.807 72.476 1.00 80.62 201 THR A N 1
ATOM 1522 C CA . THR A 1 201 ? -19.814 11.586 73.276 1.00 80.62 201 THR A CA 1
ATOM 1523 C C . THR A 1 201 ? -19.531 11.914 74.748 1.00 80.62 201 THR A C 1
ATOM 1525 O O . THR A 1 201 ? -20.084 11.281 75.654 1.00 80.62 201 THR A O 1
ATOM 1528 N N . ASN A 1 202 ? -18.722 12.945 75.008 1.00 89.12 202 ASN A N 1
ATOM 1529 C CA . ASN A 1 202 ? -18.470 13.431 76.366 1.00 89.12 202 ASN A CA 1
ATOM 1530 C C . ASN A 1 202 ? -19.744 14.000 77.011 1.00 89.12 202 ASN A C 1
ATOM 1532 O O . ASN A 1 202 ? -20.046 13.663 78.156 1.00 89.12 202 ASN A O 1
ATOM 1536 N N . LEU A 1 203 ? -20.521 14.810 76.282 1.00 89.19 203 LEU A N 1
ATOM 1537 C CA . LEU A 1 203 ? -21.797 15.351 76.767 1.00 89.19 203 LEU A CA 1
ATOM 1538 C C . LEU A 1 203 ? -22.809 14.244 77.088 1.00 89.19 203 LEU A C 1
ATOM 1540 O O . LEU A 1 203 ? -23.461 14.304 78.128 1.00 89.19 203 LEU A O 1
ATOM 1544 N N . LEU A 1 204 ? -22.901 13.212 76.246 1.00 85.38 204 LEU A N 1
ATOM 1545 C CA . LEU A 1 204 ? -23.754 12.048 76.486 1.00 85.38 204 LEU A CA 1
ATOM 1546 C C . LEU A 1 204 ? -23.330 11.289 77.750 1.00 85.38 204 LEU A C 1
ATOM 1548 O O . LEU A 1 204 ? -24.173 10.881 78.545 1.00 85.38 204 LEU A O 1
ATOM 1552 N N . THR A 1 205 ? -22.023 11.144 77.970 1.00 88.62 205 THR A N 1
ATOM 1553 C CA . THR A 1 205 ? -21.486 10.521 79.188 1.00 88.62 205 THR A CA 1
ATOM 1554 C C . THR A 1 205 ? -21.879 11.316 80.435 1.00 88.62 205 THR A C 1
ATOM 1556 O O . THR A 1 205 ? -22.333 10.729 81.417 1.00 88.62 205 THR A O 1
ATOM 1559 N N . VAL A 1 206 ? -21.767 12.650 80.392 1.00 91.88 206 VAL A N 1
ATOM 1560 C CA . VAL A 1 206 ? -22.213 13.532 81.484 1.00 91.88 206 VAL A CA 1
ATOM 1561 C C . VAL A 1 206 ? -23.720 13.404 81.712 1.00 91.88 206 VAL A C 1
ATOM 1563 O O . VAL A 1 206 ? -24.138 13.224 82.853 1.00 91.88 206 VAL A O 1
ATOM 1566 N N . ALA A 1 207 ? -24.530 13.429 80.650 1.00 83.69 207 ALA A N 1
ATOM 1567 C CA . ALA A 1 207 ? -25.980 13.276 80.749 1.00 83.69 207 ALA A CA 1
ATOM 1568 C C . ALA A 1 207 ? -26.378 11.930 81.377 1.00 83.69 207 ALA A C 1
ATOM 1570 O O . ALA A 1 207 ? -27.234 11.898 82.257 1.00 83.69 207 ALA A O 1
ATOM 1571 N N . ASN A 1 208 ? -25.717 10.832 80.997 1.00 83.25 208 ASN A N 1
ATOM 1572 C CA . ASN A 1 208 ? -25.946 9.514 81.593 1.00 83.25 208 ASN A CA 1
ATOM 1573 C C . ASN A 1 208 ? -25.594 9.476 83.086 1.00 83.25 208 ASN A C 1
ATOM 1575 O O . ASN A 1 208 ? -26.335 8.886 83.870 1.00 83.25 208 ASN A O 1
ATOM 1579 N N . LEU A 1 209 ? -24.504 10.132 83.502 1.00 91.38 209 LEU A N 1
ATOM 1580 C CA . LEU A 1 209 ? -24.172 10.270 84.924 1.00 91.38 209 LEU A CA 1
ATOM 1581 C C . LEU A 1 209 ? -25.254 11.054 85.676 1.00 91.38 209 LEU A C 1
ATOM 1583 O O . LEU A 1 209 ? -25.642 10.651 86.769 1.00 91.38 209 LEU A O 1
ATOM 1587 N N . THR A 1 210 ? -25.779 12.134 85.088 1.00 90.38 210 THR A N 1
ATOM 1588 C CA . THR A 1 210 ? -26.890 12.902 85.671 1.00 90.38 210 THR A CA 1
ATOM 1589 C C . THR A 1 210 ? -28.168 12.070 85.776 1.00 90.38 210 THR A C 1
ATOM 1591 O O . THR A 1 210 ? -28.828 12.106 86.808 1.00 90.38 210 THR A O 1
ATOM 1594 N N . ILE A 1 211 ? -28.511 11.288 84.747 1.00 85.00 211 ILE A N 1
ATOM 1595 C CA . ILE A 1 211 ? -29.667 10.377 84.780 1.00 85.00 211 ILE A CA 1
ATOM 1596 C C . ILE A 1 211 ? -29.507 9.349 85.904 1.00 85.00 211 ILE A C 1
ATOM 1598 O O . ILE A 1 211 ? -30.444 9.154 86.673 1.00 85.00 211 ILE A O 1
ATOM 1602 N N . SER A 1 212 ? -28.319 8.755 86.050 1.00 88.25 212 SER A N 1
ATOM 1603 C CA . SER A 1 212 ? -28.033 7.804 87.130 1.00 88.25 212 SER A CA 1
ATOM 1604 C C . SER A 1 212 ? -28.182 8.445 88.513 1.00 88.25 212 SER A C 1
ATOM 1606 O O . SER A 1 212 ? -28.768 7.839 89.401 1.00 88.25 212 SER A O 1
ATOM 1608 N N . GLN A 1 213 ? -27.708 9.683 88.692 1.00 88.81 213 GLN A N 1
ATOM 1609 C CA . GLN A 1 213 ? -27.883 10.431 89.944 1.00 88.81 213 GLN A CA 1
ATOM 1610 C C . GLN A 1 213 ? -29.360 10.707 90.246 1.00 88.81 213 GLN A C 1
ATOM 1612 O O . GLN A 1 213 ? -29.800 10.525 91.377 1.00 88.81 213 GLN A O 1
ATOM 1617 N N . LEU A 1 214 ? -30.139 11.110 89.239 1.00 86.31 214 LEU A N 1
ATOM 1618 C CA . LEU A 1 214 ? -31.580 11.323 89.390 1.00 86.31 214 LEU A CA 1
ATOM 1619 C C . LEU A 1 214 ? -32.321 10.018 89.709 1.00 86.31 214 LEU A C 1
ATOM 1621 O O . LEU A 1 214 ? -33.278 10.040 90.476 1.00 86.31 214 LEU A O 1
ATOM 1625 N N . GLN A 1 215 ? -31.891 8.884 89.152 1.00 86.75 215 GLN A N 1
ATOM 1626 C CA . GLN A 1 215 ? -32.431 7.568 89.503 1.00 86.75 215 GLN A CA 1
ATOM 1627 C C . GLN A 1 215 ? -32.137 7.204 90.959 1.00 86.75 215 GLN A C 1
ATOM 1629 O O . GLN A 1 215 ? -33.061 6.809 91.662 1.00 86.75 215 GLN A O 1
ATOM 1634 N N . ASP A 1 216 ? -30.915 7.439 91.444 1.00 83.62 216 ASP A N 1
ATOM 1635 C CA . ASP A 1 216 ? -30.577 7.239 92.858 1.00 83.62 216 ASP A CA 1
ATOM 1636 C C . ASP A 1 216 ? -31.417 8.148 93.782 1.00 83.62 216 ASP A C 1
ATOM 1638 O O . ASP A 1 216 ? -31.882 7.710 94.838 1.00 83.62 216 ASP A O 1
ATOM 1642 N N . GLU A 1 217 ? -31.656 9.408 93.394 1.00 84.44 217 GLU A N 1
ATOM 1643 C CA . GLU A 1 217 ? -32.543 10.328 94.124 1.00 84.44 217 GLU A CA 1
ATOM 1644 C C . GLU A 1 217 ? -34.009 9.861 94.115 1.00 84.44 217 GLU A C 1
ATOM 1646 O O . GLU A 1 217 ? -34.671 9.912 95.155 1.00 84.44 217 GLU A O 1
ATOM 1651 N N . ILE A 1 218 ? -34.521 9.375 92.977 1.00 79.56 218 ILE A N 1
ATOM 1652 C CA . ILE A 1 218 ? -35.864 8.783 92.861 1.00 79.56 218 ILE A CA 1
ATOM 1653 C C . ILE A 1 218 ? -35.980 7.542 93.744 1.00 79.56 218 ILE A C 1
ATOM 1655 O O . ILE A 1 218 ? -36.980 7.398 94.444 1.00 79.56 218 ILE A O 1
ATOM 1659 N N . ASP A 1 219 ? -34.974 6.671 93.764 1.00 79.69 219 ASP A N 1
ATOM 1660 C CA . ASP A 1 219 ? -34.974 5.467 94.590 1.00 79.69 219 ASP A CA 1
ATOM 1661 C C . ASP A 1 219 ? -34.962 5.831 96.081 1.00 79.69 219 ASP A C 1
ATOM 1663 O O . ASP A 1 219 ? -35.756 5.286 96.854 1.00 79.69 219 ASP A O 1
ATOM 1667 N N . GLN A 1 220 ? -34.174 6.830 96.493 1.00 78.31 220 GLN A N 1
ATOM 1668 C CA . GLN A 1 220 ? -34.209 7.365 97.859 1.00 78.31 220 GLN A CA 1
ATOM 1669 C C . GLN A 1 220 ? -35.573 7.979 98.205 1.00 78.31 220 GLN A C 1
ATOM 1671 O O . GLN A 1 220 ? -36.139 7.665 99.256 1.00 78.31 220 GLN A O 1
ATOM 1676 N N . LEU A 1 221 ? -36.162 8.782 97.317 1.00 71.94 221 LEU A N 1
ATOM 1677 C CA . LEU A 1 221 ? -37.517 9.314 97.489 1.00 71.94 221 LEU A CA 1
ATOM 1678 C C . LEU A 1 221 ? -38.569 8.199 97.535 1.00 71.94 221 LEU A C 1
ATOM 1680 O O . LEU A 1 221 ? -39.497 8.287 98.333 1.00 71.94 221 LEU A O 1
ATOM 1684 N N . SER A 1 222 ? -38.414 7.119 96.766 1.00 59.91 222 SER A N 1
ATOM 1685 C CA . SER A 1 222 ? -39.303 5.954 96.807 1.00 59.91 222 SER A CA 1
ATOM 1686 C C . SER A 1 222 ? -39.233 5.253 98.167 1.00 59.91 222 SER A C 1
ATOM 1688 O O . SER A 1 222 ? -40.269 4.872 98.706 1.00 59.91 222 SER A O 1
ATOM 1690 N N . THR A 1 223 ? -38.053 5.179 98.799 1.00 58.78 223 THR A N 1
ATOM 1691 C CA . THR A 1 223 ? -37.913 4.634 100.162 1.00 58.78 223 THR A CA 1
ATOM 1692 C C . THR A 1 223 ? -38.524 5.542 101.236 1.00 58.78 223 THR A C 1
ATOM 1694 O O . THR A 1 223 ? -39.080 5.036 102.212 1.00 58.78 223 THR A O 1
ATOM 1697 N N . VAL A 1 224 ? -38.522 6.866 101.035 1.00 55.38 224 VAL A N 1
ATOM 1698 C CA . VAL A 1 224 ? -39.219 7.835 101.903 1.00 55.38 224 VAL A CA 1
ATOM 1699 C C . VAL A 1 224 ? -40.737 7.769 101.695 1.00 55.38 224 VAL A C 1
ATOM 1701 O O . VAL A 1 224 ? -41.483 7.722 102.672 1.00 55.38 224 VAL A O 1
ATOM 1704 N N . VAL A 1 225 ? -41.212 7.641 100.455 1.00 48.25 225 VAL A N 1
ATOM 1705 C CA . VAL A 1 225 ? -42.637 7.470 100.131 1.00 48.25 225 VAL A CA 1
ATOM 1706 C C . VAL A 1 225 ? -43.164 6.123 100.637 1.00 48.25 225 VAL A C 1
ATOM 1708 O O . VAL A 1 225 ? -44.277 6.081 101.152 1.00 48.25 225 VAL A O 1
ATOM 1711 N N . VAL A 1 226 ? -42.372 5.044 100.634 1.00 47.31 226 VAL A N 1
ATOM 1712 C CA . VAL A 1 226 ? -42.731 3.765 101.289 1.00 47.31 226 VAL A CA 1
ATOM 1713 C C . VAL A 1 226 ? -42.772 3.892 102.825 1.00 47.31 226 VAL A C 1
ATOM 1715 O O . VAL A 1 226 ? -43.466 3.116 103.481 1.00 47.31 226 VAL A O 1
ATOM 1718 N N . SER A 1 227 ? -42.121 4.906 103.412 1.00 40.94 227 SER A N 1
ATOM 1719 C CA . SER A 1 227 ? -42.215 5.213 104.850 1.00 40.94 227 SER A CA 1
ATOM 1720 C C . SER A 1 227 ? -43.346 6.188 105.231 1.00 40.94 227 SER A C 1
ATOM 1722 O O . SER A 1 227 ? -43.788 6.165 106.378 1.00 40.94 227 SER A O 1
ATOM 1724 N N . GLU A 1 228 ? -43.882 6.977 104.287 1.00 36.75 228 GLU A N 1
ATOM 1725 C CA . GLU A 1 228 ? -44.983 7.936 104.529 1.00 36.75 228 GLU A CA 1
ATOM 1726 C C . GLU A 1 228 ? -46.333 7.568 103.877 1.00 36.75 228 GLU A C 1
ATOM 1728 O O . GLU A 1 228 ? -47.343 8.204 104.169 1.00 36.75 228 GLU A O 1
ATOM 1733 N N . SER A 1 229 ? -46.422 6.497 103.081 1.00 36.66 229 SER A N 1
ATOM 1734 C CA . SER A 1 229 ? -47.686 6.034 102.469 1.00 36.66 229 SER A CA 1
ATOM 1735 C C . SER A 1 229 ? -48.257 4.751 103.094 1.00 36.66 229 SER A C 1
ATOM 1737 O O . SER A 1 229 ? -48.788 3.879 102.411 1.00 36.66 229 SER A O 1
ATOM 1739 N N . TYR A 1 230 ? -48.239 4.674 104.433 1.00 34.22 230 TYR A N 1
ATOM 1740 C CA . TYR A 1 230 ? -49.141 3.797 105.206 1.00 34.22 230 TYR A CA 1
ATOM 1741 C C . TYR A 1 230 ? -50.403 4.523 105.713 1.00 34.22 230 TYR A C 1
ATOM 1743 O O . TYR A 1 230 ? -51.093 4.032 106.609 1.00 34.22 230 TYR A O 1
ATOM 1751 N N . PHE A 1 231 ? -50.742 5.689 105.154 1.00 37.75 231 PHE A N 1
ATOM 1752 C CA . PHE A 1 231 ? -51.974 6.396 105.500 1.00 37.75 231 PHE A CA 1
ATOM 1753 C C . PHE A 1 231 ? -52.548 7.136 104.276 1.00 37.75 231 PHE A C 1
ATOM 1755 O O . PHE A 1 231 ? -52.035 8.176 103.882 1.00 37.75 231 PHE A O 1
ATOM 1762 N N . HIS A 1 232 ? -53.640 6.581 103.722 1.00 31.28 232 HIS A N 1
ATOM 1763 C CA . HIS A 1 232 ? -54.418 7.011 102.535 1.00 31.28 232 HIS A CA 1
ATOM 1764 C C . HIS A 1 232 ? -53.755 6.689 101.176 1.00 31.28 232 HIS A C 1
ATOM 1766 O O . HIS A 1 232 ? -52.635 7.092 100.931 1.00 31.28 232 HIS A O 1
ATOM 1772 N N . GLY A 1 233 ? -54.338 6.006 100.188 1.00 28.20 233 GLY A N 1
ATOM 1773 C CA . GLY A 1 233 ? -55.681 5.491 99.931 1.00 28.20 233 GLY A CA 1
ATOM 1774 C C . GLY A 1 233 ? -55.848 5.336 98.407 1.00 28.20 233 GLY A C 1
ATOM 1775 O O . GLY A 1 233 ? -55.720 6.316 97.692 1.00 28.20 233 GLY A O 1
ATOM 1776 N N . LEU A 1 234 ? -56.094 4.114 97.915 1.00 31.92 234 LEU A N 1
ATOM 1777 C CA . LEU A 1 234 ? -57.202 3.775 97.002 1.00 31.92 234 LEU A CA 1
ATOM 1778 C C . LEU A 1 234 ? -57.724 4.919 96.097 1.00 31.92 234 LEU A C 1
ATOM 1780 O O . LEU A 1 234 ? -58.492 5.752 96.573 1.00 31.92 234 LEU A O 1
ATOM 1784 N N . LEU A 1 235 ? -57.409 4.858 94.790 1.00 32.31 235 LEU A N 1
ATOM 1785 C CA . LEU A 1 235 ? -58.325 4.897 93.621 1.00 32.31 235 LEU A CA 1
ATOM 1786 C C . LEU A 1 235 ? -57.650 5.470 92.352 1.00 32.31 235 LEU A C 1
ATOM 1788 O O . LEU A 1 235 ? -57.120 6.574 92.383 1.00 32.31 235 LEU A O 1
ATOM 1792 N N . ASN A 1 236 ? -57.840 4.747 91.233 1.00 30.72 236 ASN A N 1
ATOM 1793 C CA . ASN A 1 236 ? -57.685 5.134 89.811 1.00 30.72 236 ASN A CA 1
ATOM 1794 C C . ASN A 1 236 ? -56.251 5.411 89.307 1.00 30.72 236 ASN A C 1
ATOM 1796 O O . ASN A 1 236 ? -55.490 6.115 89.944 1.00 30.72 236 ASN A O 1
ATOM 1800 N N . GLY A 1 237 ? -55.786 4.938 88.148 1.00 26.95 237 GLY A N 1
ATOM 1801 C CA . GLY A 1 237 ? -56.424 4.309 86.989 1.00 26.95 237 GLY A CA 1
ATOM 1802 C C . GLY A 1 237 ? -55.776 4.864 85.708 1.00 26.95 237 GLY A C 1
ATOM 1803 O O . GLY A 1 237 ? -55.546 6.066 85.656 1.00 26.95 237 GLY A O 1
ATOM 1804 N N . SER A 1 238 ? -55.573 4.008 84.688 1.00 29.72 238 SER A N 1
ATOM 1805 C CA . SER A 1 238 ? -55.358 4.339 83.251 1.00 29.72 238 SER A CA 1
ATOM 1806 C C . SER A 1 238 ? -54.060 5.119 82.900 1.00 29.72 238 SER A C 1
ATOM 1808 O O . SER A 1 238 ? -53.621 5.953 83.669 1.00 29.72 238 SER A O 1
ATOM 1810 N N . GLU A 1 239 ? -53.348 4.968 81.779 1.00 33.22 239 GLU A N 1
ATOM 1811 C CA . GLU A 1 239 ? -53.609 4.376 80.465 1.00 33.22 239 GLU A CA 1
ATOM 1812 C C . GLU A 1 239 ? -52.315 4.482 79.604 1.00 33.22 239 GLU A C 1
ATOM 1814 O O . GLU A 1 239 ? -51.474 5.331 79.887 1.00 33.22 239 GLU A O 1
ATOM 1819 N N . ARG A 1 240 ? -52.243 3.717 78.495 1.00 31.70 240 ARG A N 1
ATOM 1820 C CA . ARG A 1 240 ? -51.263 3.750 77.367 1.00 31.70 240 ARG A CA 1
ATOM 1821 C C . ARG A 1 240 ? -49.882 3.132 77.654 1.00 31.70 240 ARG A C 1
ATOM 1823 O O . ARG A 1 240 ? -49.173 3.563 78.541 1.00 31.70 240 ARG A O 1
ATOM 1830 N N . SER A 1 241 ? -49.400 2.126 76.927 1.00 32.56 241 SER A N 1
ATOM 1831 C CA . SER A 1 241 ? -49.433 1.947 75.474 1.00 32.56 241 SER A CA 1
ATOM 1832 C C . SER A 1 241 ? -49.488 0.459 75.103 1.00 32.56 241 SER A C 1
ATOM 1834 O O . SER A 1 241 ? -48.567 -0.306 75.382 1.00 32.56 241 SER A O 1
ATOM 1836 N N . THR A 1 242 ? -50.581 0.060 74.461 1.00 36.34 242 THR A N 1
ATOM 1837 C CA . THR A 1 242 ? -50.726 -1.187 73.709 1.00 36.34 242 THR A CA 1
ATOM 1838 C C . THR A 1 242 ? -50.898 -0.824 72.241 1.00 36.34 242 THR A C 1
ATOM 1840 O O . THR A 1 242 ? -51.957 -0.345 71.844 1.00 36.34 242 THR A O 1
ATOM 1843 N N . LYS A 1 243 ? -49.854 -1.031 71.438 1.00 38.34 243 LYS A N 1
ATOM 1844 C CA . LYS A 1 243 ? -49.910 -1.331 69.997 1.00 38.34 243 LYS A CA 1
ATOM 1845 C C . LYS A 1 243 ? -48.483 -1.594 69.513 1.00 38.34 243 LYS A C 1
ATOM 1847 O O . LYS A 1 243 ? -47.577 -0.911 69.967 1.00 38.34 243 LYS A O 1
ATOM 1852 N N . PHE A 1 244 ? -48.330 -2.579 68.628 1.00 37.81 244 PHE A N 1
ATOM 1853 C CA . PHE A 1 244 ? -47.084 -3.227 68.175 1.00 37.81 244 PHE A CA 1
ATOM 1854 C C . PHE A 1 244 ? -46.616 -4.415 69.031 1.00 37.81 244 PHE A C 1
ATOM 1856 O O . PHE A 1 244 ? -45.467 -4.532 69.439 1.00 37.81 244 PHE A O 1
ATOM 1863 N N . ARG A 1 245 ? -47.538 -5.347 69.270 1.00 38.38 245 ARG A N 1
ATOM 1864 C CA . ARG A 1 245 ? -47.237 -6.779 69.158 1.00 38.38 245 ARG A CA 1
ATOM 1865 C C . ARG A 1 245 ? -48.097 -7.320 68.024 1.00 38.38 245 ARG A C 1
ATOM 1867 O O . ARG A 1 245 ? -49.154 -6.750 67.772 1.00 38.38 245 ARG A O 1
ATOM 1874 N N . ASP A 1 246 ? -47.619 -8.390 67.407 1.00 38.84 246 ASP A N 1
ATOM 1875 C CA . ASP A 1 246 ? -48.241 -9.161 66.325 1.00 38.84 246 ASP A CA 1
ATOM 1876 C C . ASP A 1 246 ? -47.739 -8.770 64.932 1.00 38.84 246 ASP A C 1
ATOM 1878 O O . ASP A 1 246 ? -48.432 -8.124 64.155 1.00 38.84 246 ASP A O 1
ATOM 1882 N N . LEU A 1 247 ? -46.490 -9.158 64.656 1.00 40.19 247 LEU A N 1
ATOM 1883 C CA . LEU A 1 247 ? -46.040 -9.859 63.442 1.00 40.19 247 LEU A CA 1
ATOM 1884 C C . LEU A 1 247 ? -44.571 -10.264 63.676 1.00 40.19 247 LEU A C 1
ATOM 1886 O O . LEU A 1 247 ? -43.663 -9.853 62.961 1.00 40.19 247 LEU A O 1
ATOM 1890 N N . ASP A 1 248 ? -44.329 -11.037 64.741 1.00 37.53 248 ASP A N 1
ATOM 1891 C CA . ASP A 1 248 ? -43.040 -11.709 64.903 1.00 37.53 248 ASP A CA 1
ATOM 1892 C C . ASP A 1 248 ? -42.975 -12.816 63.849 1.00 37.53 248 ASP A C 1
ATOM 1894 O O . ASP A 1 248 ? -43.736 -13.787 63.890 1.00 37.53 248 ASP A O 1
ATOM 1898 N N . SER A 1 249 ? -42.077 -12.645 62.885 1.00 41.69 249 SER A N 1
ATOM 1899 C CA . SER A 1 249 ? -41.688 -13.659 61.918 1.00 41.69 249 SER A CA 1
ATOM 1900 C C . SER A 1 249 ? -41.226 -14.915 62.663 1.00 41.69 249 SER A C 1
ATOM 1902 O O . SER A 1 249 ? -40.137 -14.974 63.239 1.00 41.69 249 SER A O 1
ATOM 1904 N N . VAL A 1 250 ? -42.075 -15.944 62.718 1.00 46.38 250 VAL A N 1
ATOM 1905 C CA . VAL A 1 250 ? -41.728 -17.197 63.397 1.00 46.38 250 VAL A CA 1
ATOM 1906 C C . VAL A 1 250 ? -40.769 -17.971 62.497 1.00 46.38 250 VAL A C 1
ATOM 1908 O O . VAL A 1 250 ? -41.175 -18.856 61.746 1.00 46.38 250 VAL A O 1
ATOM 1911 N N . LYS A 1 251 ? -39.472 -17.653 62.582 1.00 53.47 251 LYS A N 1
ATOM 1912 C CA . LYS A 1 251 ? -38.414 -18.537 62.081 1.00 53.47 251 LYS A CA 1
ATOM 1913 C C . LYS A 1 251 ? -38.566 -19.875 62.798 1.00 53.47 251 LYS A C 1
ATOM 1915 O O . LYS A 1 251 ? -38.329 -19.971 64.003 1.00 53.47 251 LYS A O 1
ATOM 1920 N N . LEU A 1 252 ? -39.024 -20.892 62.074 1.00 58.41 252 LEU A N 1
ATOM 1921 C CA . LEU A 1 252 ? -39.233 -22.214 62.645 1.00 58.41 252 LEU A CA 1
ATOM 1922 C C . LEU A 1 252 ? -37.871 -22.846 62.943 1.00 58.41 252 LEU A C 1
ATOM 1924 O O . LEU A 1 252 ? -37.008 -22.935 62.071 1.00 58.41 252 LEU A O 1
ATOM 1928 N N . ASP A 1 253 ? -37.680 -23.254 64.196 1.00 61.44 253 ASP A N 1
ATOM 1929 C CA . ASP A 1 253 ? -36.430 -23.836 64.680 1.00 61.44 253 ASP A CA 1
ATOM 1930 C C . ASP A 1 253 ? -36.094 -25.137 63.913 1.00 61.44 253 ASP A C 1
ATOM 1932 O O . ASP A 1 253 ? -36.892 -26.088 63.955 1.00 61.44 253 ASP A O 1
ATOM 1936 N N . PRO A 1 254 ? -34.917 -25.222 63.254 1.00 60.66 254 PRO A N 1
ATOM 1937 C CA . PRO A 1 254 ? -34.459 -26.423 62.553 1.00 60.66 254 PRO A CA 1
ATOM 1938 C C . PRO A 1 254 ? -34.445 -27.695 63.415 1.00 60.66 254 PRO A C 1
ATOM 1940 O O . PRO A 1 254 ? -34.545 -28.800 62.879 1.00 60.66 254 PRO A O 1
ATOM 1943 N N . ILE A 1 255 ? -34.347 -27.568 64.746 1.00 63.19 255 ILE A N 1
ATOM 1944 C CA . ILE A 1 255 ? -34.373 -28.704 65.683 1.00 63.19 255 ILE A CA 1
ATOM 1945 C C . ILE A 1 255 ? -35.752 -29.381 65.698 1.00 63.19 255 ILE A C 1
ATOM 1947 O O . ILE A 1 255 ? -35.843 -30.601 65.825 1.00 63.19 255 ILE A O 1
ATOM 1951 N N . HIS A 1 256 ? -36.828 -28.609 65.548 1.00 68.12 256 HIS A N 1
ATOM 1952 C CA . HIS A 1 256 ? -38.201 -29.102 65.683 1.00 68.12 256 HIS A CA 1
ATOM 1953 C C . HIS A 1 256 ? -38.848 -29.475 64.346 1.00 68.12 256 HIS A C 1
ATOM 1955 O O . HIS A 1 256 ? -39.770 -30.291 64.317 1.00 68.12 256 HIS A O 1
ATOM 1961 N N . TYR A 1 257 ? -38.366 -28.898 63.245 1.00 68.38 257 TYR A N 1
ATOM 1962 C CA . TYR A 1 257 ? -39.014 -29.003 61.937 1.00 68.38 257 TYR A CA 1
ATOM 1963 C C . TYR A 1 257 ? -38.163 -29.664 60.850 1.00 68.38 257 TYR A C 1
ATOM 1965 O O . TYR A 1 257 ? -38.626 -29.807 59.722 1.00 68.38 257 TYR A O 1
ATOM 1973 N N . GLY A 1 258 ? -36.968 -30.137 61.202 1.00 72.88 258 GLY A N 1
ATOM 1974 C CA . GLY A 1 258 ? -36.014 -30.728 60.273 1.00 72.88 258 GLY A CA 1
ATOM 1975 C C . GLY A 1 258 ? -34.974 -29.710 59.814 1.00 72.88 258 GLY A C 1
ATOM 1976 O O . GLY A 1 258 ? -35.195 -28.503 59.844 1.00 72.88 258 GLY A O 1
ATOM 1977 N N . SER A 1 259 ? -33.810 -30.210 59.409 1.00 80.19 259 SER A N 1
ATOM 1978 C CA . SER A 1 259 ? -32.678 -29.401 58.952 1.00 80.19 259 SER A CA 1
ATOM 1979 C C . SER A 1 259 ? -32.507 -29.604 57.448 1.00 80.19 259 SER A C 1
ATOM 1981 O O . SER A 1 259 ? -31.772 -30.507 57.040 1.00 80.19 259 SER A O 1
ATOM 1983 N N . PRO A 1 260 ? -33.241 -28.847 56.615 1.00 83.50 260 PRO A N 1
ATOM 1984 C CA . PRO A 1 260 ? -33.056 -28.904 55.179 1.00 83.50 260 PRO A CA 1
ATOM 1985 C C . PRO A 1 260 ? -31.664 -28.392 54.808 1.00 83.50 260 PRO A C 1
ATOM 1987 O O . PRO A 1 260 ? -31.187 -27.393 55.349 1.00 83.50 260 PRO A O 1
ATOM 1990 N N . ASN A 1 261 ? -31.021 -29.079 53.875 1.00 85.25 261 ASN A N 1
ATOM 1991 C CA . ASN A 1 261 ? -29.694 -28.757 53.388 1.00 85.25 261 ASN A CA 1
ATOM 1992 C C . ASN A 1 261 ? -29.656 -28.878 51.865 1.00 85.25 261 ASN A C 1
ATOM 1994 O O . ASN A 1 261 ? -30.071 -29.894 51.307 1.00 85.25 261 ASN A O 1
ATOM 1998 N N . LEU A 1 262 ? -29.137 -27.856 51.205 1.00 84.44 262 LEU A N 1
ATOM 1999 C CA . LEU A 1 262 ? -28.938 -27.784 49.770 1.00 84.44 262 LEU A CA 1
ATOM 2000 C C . LEU A 1 262 ? -27.443 -27.870 49.490 1.00 84.44 262 LEU A C 1
ATOM 2002 O O . LEU A 1 262 ? -26.674 -27.038 49.962 1.00 84.44 262 LEU A O 1
ATOM 2006 N N . THR A 1 263 ? -27.031 -28.870 48.725 1.00 84.25 263 THR A N 1
ATOM 2007 C CA . THR A 1 263 ? -25.683 -28.915 48.156 1.00 84.25 263 THR A CA 1
ATOM 2008 C C . THR A 1 263 ? -25.752 -28.421 46.725 1.00 84.25 263 THR A C 1
ATOM 2010 O O . THR A 1 263 ? -26.618 -28.874 45.979 1.00 84.25 263 THR A O 1
ATOM 2013 N N . ILE A 1 264 ? -24.880 -27.486 46.360 1.00 81.06 264 ILE A N 1
ATOM 2014 C CA . ILE A 1 264 ? -24.805 -26.968 44.995 1.00 81.06 264 ILE A CA 1
ATOM 2015 C C . ILE A 1 264 ? -23.477 -27.416 44.381 1.00 81.06 264 ILE A C 1
ATOM 2017 O O . ILE A 1 264 ? -22.411 -27.228 44.971 1.00 81.06 264 ILE A O 1
ATOM 2021 N N . GLU A 1 265 ? -23.563 -28.075 43.229 1.00 78.31 265 GLU A N 1
ATOM 2022 C CA . GLU A 1 265 ? -22.430 -28.592 42.467 1.00 78.31 265 GLU A CA 1
ATOM 2023 C C . GLU A 1 265 ? -22.572 -28.182 41.001 1.00 78.31 265 GLU A C 1
ATOM 2025 O O . GLU A 1 265 ? -23.625 -28.379 40.403 1.00 78.31 265 GLU A O 1
ATOM 2030 N N . ASN A 1 266 ? -21.502 -27.667 40.398 1.00 68.00 266 ASN A N 1
ATOM 2031 C CA . ASN A 1 266 ? -21.465 -27.441 38.953 1.00 68.00 266 ASN A CA 1
ATOM 2032 C C . ASN A 1 266 ? -20.787 -28.610 38.252 1.00 68.00 266 ASN A C 1
ATOM 2034 O O . ASN A 1 266 ? -19.697 -29.032 38.648 1.00 68.00 266 ASN A O 1
ATOM 2038 N N . GLN A 1 267 ? -21.404 -29.090 37.175 1.00 68.44 267 GLN A N 1
ATOM 2039 C CA . GLN A 1 267 ? -20.806 -30.058 36.260 1.00 68.44 267 GLN A CA 1
ATOM 2040 C C . GLN A 1 267 ? -20.885 -29.508 34.832 1.00 68.44 267 GLN A C 1
ATOM 2042 O O . GLN A 1 267 ? -21.757 -29.871 34.048 1.00 68.44 267 GLN A O 1
ATOM 2047 N N . GLY A 1 268 ? -19.971 -28.593 34.500 1.00 67.69 268 GLY A N 1
ATOM 2048 C CA . GLY A 1 268 ? -20.069 -27.810 33.267 1.00 67.69 268 GLY A CA 1
ATOM 2049 C C . GLY A 1 268 ? -21.131 -26.720 33.411 1.00 67.69 268 GLY A C 1
ATOM 2050 O O . GLY A 1 268 ? -21.065 -25.958 34.367 1.00 67.69 268 GLY A O 1
ATOM 2051 N N . PHE A 1 269 ? -22.090 -26.672 32.484 1.00 59.19 269 PHE A N 1
ATOM 2052 C CA . PHE A 1 269 ? -23.185 -25.685 32.444 1.00 59.19 269 PHE A CA 1
ATOM 2053 C C . PHE A 1 269 ? -24.320 -25.992 33.420 1.00 59.19 269 PHE A C 1
ATOM 2055 O O . PHE A 1 269 ? -25.035 -25.103 33.884 1.00 59.19 269 PHE A O 1
ATOM 2062 N N . GLU A 1 270 ? -24.479 -27.273 33.734 1.00 70.50 270 GLU A N 1
ATOM 2063 C CA . GLU A 1 270 ? -25.533 -27.744 34.603 1.00 70.50 270 GLU A CA 1
ATOM 2064 C C . GLU A 1 270 ? -25.141 -27.515 36.064 1.00 70.50 270 GLU A C 1
ATOM 2066 O O . GLU A 1 270 ? -24.177 -28.092 36.584 1.00 70.50 270 GLU A O 1
ATOM 2071 N N . THR A 1 271 ? -25.935 -26.695 36.742 1.00 78.31 271 THR A N 1
ATOM 2072 C CA . THR A 1 271 ? -25.900 -26.569 38.192 1.00 78.31 271 THR A CA 1
ATOM 2073 C C . THR A 1 271 ? -26.835 -27.600 38.798 1.00 78.31 271 THR A C 1
ATOM 2075 O O . THR A 1 271 ? -28.061 -27.539 38.666 1.00 78.31 271 THR A O 1
ATOM 2078 N N . TYR A 1 272 ? -26.232 -28.544 39.504 1.00 81.50 272 TYR A N 1
ATOM 2079 C CA . TYR A 1 272 ? -26.892 -29.578 40.273 1.00 81.50 272 TYR A CA 1
ATOM 2080 C C . TYR A 1 272 ? -27.146 -29.049 41.681 1.00 81.50 272 TYR A C 1
ATOM 2082 O O . TYR A 1 272 ? -26.230 -28.881 42.485 1.00 81.50 272 TYR A O 1
ATOM 2090 N N . MET A 1 273 ? -28.408 -28.785 41.996 1.00 86.38 273 MET A N 1
ATOM 2091 C CA . MET A 1 273 ? -28.847 -28.446 43.342 1.00 86.38 273 MET A CA 1
ATOM 2092 C C . MET A 1 273 ? -29.453 -29.687 43.993 1.00 86.38 273 MET A C 1
ATOM 2094 O O . MET A 1 273 ? -30.607 -30.047 43.753 1.00 86.38 273 MET A O 1
ATOM 2098 N N . ASN A 1 274 ? -28.669 -30.349 44.836 1.00 87.31 274 ASN A N 1
ATOM 2099 C CA . ASN A 1 274 ? -29.101 -31.515 45.584 1.00 87.31 274 ASN A CA 1
ATOM 2100 C C . ASN A 1 274 ? -29.673 -31.092 46.937 1.00 87.31 274 ASN A C 1
ATOM 2102 O O . ASN A 1 274 ? -28.952 -30.761 47.881 1.00 87.31 274 ASN A O 1
ATOM 2106 N N . TYR A 1 275 ? -30.993 -31.103 47.029 1.00 87.62 275 TYR A N 1
ATOM 2107 C CA . TYR A 1 275 ? -31.710 -30.816 48.252 1.00 87.62 275 TYR A CA 1
ATOM 2108 C C . TYR A 1 275 ? -31.929 -32.081 49.066 1.00 87.62 275 TYR A C 1
ATOM 2110 O O . TYR A 1 275 ? -32.552 -33.028 48.600 1.00 87.62 275 TYR A O 1
ATOM 2118 N N . SER A 1 276 ? -31.493 -32.069 50.317 1.00 86.81 276 SER A N 1
ATOM 2119 C CA . SER A 1 276 ? -31.744 -33.117 51.299 1.00 86.81 276 SER A CA 1
ATOM 2120 C C . SER A 1 276 ? -32.492 -32.531 52.486 1.00 86.81 276 SER A C 1
ATOM 2122 O O . SER A 1 276 ? -32.201 -31.425 52.933 1.00 86.81 276 SER A O 1
ATOM 2124 N N . THR A 1 277 ? -33.479 -33.248 53.010 1.00 84.19 277 THR A N 1
ATOM 2125 C CA . THR A 1 277 ? -34.270 -32.723 54.121 1.00 84.19 277 THR A CA 1
ATOM 2126 C C . THR A 1 277 ? -34.749 -33.807 55.064 1.00 84.19 277 THR A C 1
ATOM 2128 O O . THR A 1 277 ? -35.090 -34.913 54.646 1.00 84.19 277 THR A O 1
ATOM 2131 N N . SER A 1 278 ? -34.795 -33.464 56.350 1.00 80.69 278 SER A N 1
ATOM 2132 C CA . SER A 1 278 ? -35.512 -34.218 57.379 1.00 80.69 278 SER A CA 1
ATOM 2133 C C . SER A 1 278 ? -36.882 -33.611 57.708 1.00 80.69 278 SER A C 1
ATOM 2135 O O . SER A 1 278 ? -37.543 -34.071 58.640 1.00 80.69 278 SER A O 1
ATOM 2137 N N . VAL A 1 279 ? -37.324 -32.594 56.952 1.00 78.25 279 VAL A N 1
ATOM 2138 C CA . VAL A 1 279 ? -38.657 -31.990 57.083 1.00 78.25 279 VAL A CA 1
ATOM 2139 C C . VAL A 1 279 ? -39.707 -33.039 56.710 1.00 78.25 279 VAL A C 1
ATOM 2141 O O . VAL A 1 279 ? -39.857 -33.408 55.548 1.00 78.25 279 VAL A O 1
ATOM 2144 N N . ASN A 1 280 ? -40.458 -33.503 57.709 1.00 74.12 280 ASN A N 1
ATOM 2145 C CA . ASN A 1 280 ? -41.426 -34.600 57.588 1.00 74.12 280 ASN A CA 1
ATOM 2146 C C . ASN A 1 280 ? -42.815 -34.175 57.068 1.00 74.12 280 ASN A C 1
ATOM 2148 O O . ASN A 1 280 ? -43.772 -34.948 57.150 1.00 74.12 280 ASN A O 1
ATOM 2152 N N . ARG A 1 281 ? -42.937 -32.946 56.557 1.00 77.75 281 ARG A N 1
ATOM 2153 C CA . ARG A 1 281 ? -44.165 -32.364 55.998 1.00 77.75 281 ARG A CA 1
ATOM 2154 C C . ARG A 1 281 ? -43.952 -31.967 54.543 1.00 77.75 281 ARG A C 1
ATOM 2156 O O . ARG A 1 281 ? -42.831 -31.659 54.144 1.00 77.75 281 ARG A O 1
ATOM 2163 N N . SER A 1 282 ? -45.036 -31.911 53.772 1.00 79.75 282 SER A N 1
ATOM 2164 C CA . SER A 1 282 ? -45.030 -31.306 52.438 1.00 79.75 282 SER A CA 1
ATOM 2165 C C . SER A 1 282 ? -44.529 -29.865 52.513 1.00 79.75 282 SER A C 1
ATOM 2167 O O . SER A 1 282 ? -44.975 -29.085 53.358 1.00 79.75 282 SER A O 1
ATOM 2169 N N . HIS A 1 283 ? -43.596 -29.512 51.642 1.00 81.88 283 HIS A N 1
ATOM 2170 C CA . HIS A 1 283 ? -43.041 -28.170 51.547 1.00 81.88 283 HIS A CA 1
ATOM 2171 C C . HIS A 1 283 ? -42.624 -27.890 50.107 1.00 81.88 283 HIS A C 1
ATOM 2173 O O . HIS A 1 283 ? -42.351 -28.814 49.342 1.00 81.88 283 HIS A O 1
ATOM 2179 N N . SER A 1 284 ? -42.563 -26.610 49.766 1.00 81.38 284 SER A N 1
ATOM 2180 C CA . SER A 1 284 ? -41.964 -26.131 48.524 1.00 81.38 284 SER A CA 1
ATOM 2181 C C . SER A 1 284 ? -40.637 -25.470 48.854 1.00 81.38 284 SER A C 1
ATOM 2183 O O . SER A 1 284 ? -40.505 -24.798 49.878 1.00 81.38 284 SER A O 1
ATOM 2185 N N . LEU A 1 285 ? -39.652 -25.670 47.993 1.00 82.31 285 LEU A N 1
ATOM 2186 C CA . LEU A 1 285 ? -38.422 -24.903 48.027 1.00 82.31 285 LEU A CA 1
ATOM 2187 C C . LEU A 1 285 ? -38.625 -23.630 47.251 1.00 82.31 285 LEU A C 1
ATOM 2189 O O . LEU A 1 285 ? -39.118 -23.663 46.128 1.00 82.31 285 LEU A O 1
ATOM 2193 N N . TRP A 1 286 ? -38.209 -22.538 47.853 1.00 82.38 286 TRP A N 1
ATOM 2194 C CA . TRP A 1 286 ? -38.216 -21.236 47.236 1.00 82.38 286 TRP A CA 1
ATOM 2195 C C . TRP A 1 286 ? -36.795 -20.707 47.225 1.00 82.38 286 TRP A C 1
ATOM 2197 O O 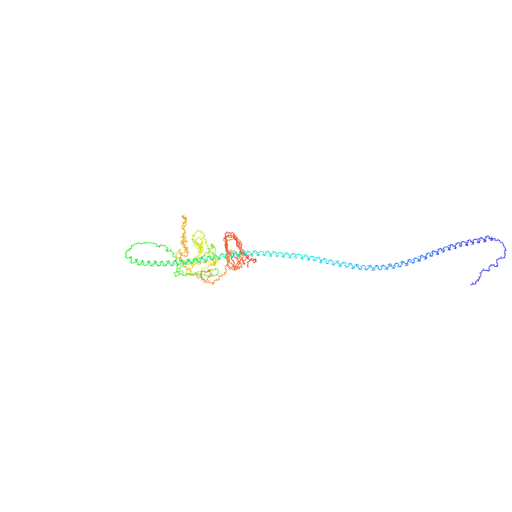. TRP A 1 286 ? -36.060 -20.832 48.210 1.00 82.38 286 TRP A O 1
ATOM 2207 N N . PHE A 1 287 ? -36.424 -20.136 46.095 1.00 81.81 287 PHE A N 1
ATOM 2208 C CA . PHE A 1 287 ? -35.137 -19.518 45.874 1.00 81.81 287 PHE A CA 1
ATOM 2209 C C . PHE A 1 287 ? -35.381 -18.052 45.555 1.00 81.81 287 PHE A C 1
ATOM 2211 O O . PHE A 1 287 ? -36.262 -17.733 44.759 1.00 81.81 287 PHE A O 1
ATOM 2218 N N . GLU A 1 288 ? -34.611 -17.178 46.182 1.00 78.69 288 GLU A N 1
ATOM 2219 C CA . GLU A 1 288 ? -34.623 -15.741 45.948 1.00 78.69 288 GLU A CA 1
ATOM 2220 C C . GLU A 1 288 ? -33.210 -15.297 45.575 1.00 78.69 288 GLU A C 1
ATOM 2222 O O . GLU A 1 288 ? -32.254 -15.612 46.283 1.00 78.69 288 GLU A O 1
ATOM 2227 N N . LEU A 1 289 ? -33.085 -14.572 44.468 1.00 77.50 289 LEU A N 1
ATOM 2228 C CA . LEU A 1 289 ? -31.830 -14.044 43.957 1.00 77.50 289 LEU A CA 1
ATOM 2229 C C . LEU A 1 289 ? -31.955 -12.535 43.754 1.00 77.50 289 LEU A C 1
ATOM 2231 O O . LEU A 1 289 ? -32.643 -12.094 42.836 1.00 77.50 289 LEU A O 1
ATOM 2235 N N . CYS A 1 290 ? -31.302 -11.750 44.608 1.00 70.81 290 CYS A N 1
ATOM 2236 C CA . CYS A 1 290 ? -31.416 -10.289 44.619 1.00 70.81 290 CYS A CA 1
ATOM 2237 C C . CYS A 1 290 ? -30.104 -9.595 44.236 1.00 70.81 290 CYS A C 1
ATOM 2239 O O . CYS A 1 290 ? -29.034 -9.996 44.700 1.00 70.81 290 CYS A O 1
ATOM 2241 N N . ASN A 1 291 ? -30.181 -8.503 43.466 1.00 69.50 291 ASN A N 1
ATOM 2242 C CA . ASN A 1 291 ? -29.059 -7.580 43.239 1.00 69.50 291 ASN A CA 1
ATOM 2243 C C . ASN A 1 291 ? -29.567 -6.128 43.053 1.00 69.50 291 ASN A C 1
ATOM 2245 O O . ASN A 1 291 ? -30.660 -5.878 42.545 1.00 69.50 291 ASN A O 1
ATOM 2249 N N . THR A 1 292 ? -28.787 -5.166 43.549 1.00 60.16 292 THR A N 1
ATOM 2250 C CA . THR A 1 292 ? -29.034 -3.709 43.536 1.00 60.16 292 THR A CA 1
ATOM 2251 C C . THR A 1 292 ? -28.660 -3.029 42.216 1.00 60.16 292 THR A C 1
ATOM 2253 O O . THR A 1 292 ? -29.048 -1.888 41.992 1.00 60.16 292 THR A O 1
ATOM 2256 N N . SER A 1 293 ? -27.882 -3.690 41.355 1.00 57.88 293 SER A N 1
ATOM 2257 C CA . SER A 1 293 ? -27.385 -3.125 40.085 1.00 57.88 293 SER A CA 1
ATOM 2258 C C . SER A 1 293 ? -28.240 -3.492 38.881 1.00 57.88 293 SER A C 1
ATOM 2260 O O . SER A 1 293 ? -27.911 -3.121 37.758 1.00 57.88 293 SER A O 1
ATOM 2262 N N . ILE A 1 294 ? -29.289 -4.283 39.087 1.00 56.41 294 ILE A N 1
ATOM 2263 C CA . ILE A 1 294 ? -30.041 -4.835 37.973 1.00 56.41 294 ILE A CA 1
ATOM 2264 C C . ILE A 1 294 ? -30.946 -3.733 37.421 1.00 56.41 294 ILE A C 1
ATOM 2266 O O . ILE A 1 294 ? -31.901 -3.322 38.077 1.00 56.41 294 ILE A O 1
ATOM 2270 N N . GLY A 1 295 ? -30.637 -3.239 36.224 1.00 53.84 295 GLY A N 1
ATOM 2271 C CA . GLY A 1 295 ? -31.575 -2.450 35.427 1.00 53.84 295 GLY A CA 1
ATOM 2272 C C . GLY A 1 295 ? -32.748 -3.310 34.949 1.00 53.84 295 GLY A C 1
ATOM 2273 O O . GLY A 1 295 ? -32.708 -4.531 35.061 1.00 53.84 295 GLY A O 1
ATOM 2274 N N . LEU A 1 296 ? -33.809 -2.665 34.451 1.00 51.31 296 LEU A N 1
ATOM 2275 C CA . LEU A 1 296 ? -35.035 -3.299 33.946 1.00 51.31 296 LEU A CA 1
ATOM 2276 C C . LEU A 1 296 ? -34.733 -4.579 33.148 1.00 51.31 296 LEU A C 1
ATOM 2278 O O . LEU A 1 296 ? -34.170 -4.531 32.061 1.00 51.31 296 LEU A O 1
ATOM 2282 N N . TYR A 1 297 ? -35.104 -5.703 33.748 1.00 57.66 297 TYR A N 1
ATOM 2283 C CA . TYR A 1 297 ? -34.779 -7.052 33.319 1.00 57.66 297 TYR A CA 1
ATOM 2284 C C . TYR A 1 297 ? -35.201 -7.395 31.891 1.00 57.66 297 TYR A C 1
ATOM 2286 O O . TYR A 1 297 ? -36.324 -7.094 31.480 1.00 57.66 297 TYR A O 1
ATOM 2294 N N . ASN A 1 298 ? -34.363 -8.179 31.214 1.00 57.25 298 ASN A N 1
ATOM 2295 C CA . ASN A 1 298 ? -34.774 -8.968 30.068 1.00 57.25 298 ASN A CA 1
ATOM 2296 C C . ASN A 1 298 ? -35.161 -10.380 30.549 1.00 57.25 298 ASN A C 1
ATOM 2298 O O . ASN A 1 298 ? -34.330 -11.190 30.956 1.00 57.25 298 ASN A O 1
ATOM 2302 N N . SER A 1 299 ? -36.466 -10.654 30.578 1.00 59.31 299 SER A N 1
ATOM 2303 C CA . SER A 1 299 ? -37.052 -11.920 31.047 1.00 59.31 299 SER A CA 1
ATOM 2304 C C . SER A 1 299 ? -36.526 -13.167 30.335 1.00 59.31 299 SER A C 1
ATOM 2306 O O . SER A 1 299 ? -36.645 -14.285 30.852 1.00 59.31 299 SER A O 1
ATOM 2308 N N . ASP A 1 300 ? -35.965 -12.980 29.147 1.00 61.94 300 ASP A N 1
ATOM 2309 C CA . ASP A 1 300 ? -35.563 -14.063 28.266 1.00 61.94 300 ASP A CA 1
ATOM 2310 C C . ASP A 1 300 ? -34.280 -14.726 28.790 1.00 61.94 300 ASP A C 1
ATOM 2312 O O . ASP A 1 300 ? -34.151 -15.951 28.738 1.00 61.94 300 ASP A O 1
ATOM 2316 N N . TRP A 1 301 ? -33.395 -13.958 29.434 1.00 66.88 301 TRP A N 1
ATOM 2317 C CA . TRP A 1 301 ? -32.169 -14.467 30.054 1.00 66.88 301 TRP A CA 1
ATOM 2318 C C . TRP A 1 301 ? -32.428 -15.395 31.239 1.00 66.88 301 TRP A C 1
ATOM 2320 O O . TRP A 1 301 ? -31.822 -16.461 31.331 1.00 66.88 301 TRP A O 1
ATOM 2330 N N . PHE A 1 302 ? -33.382 -15.070 32.113 1.00 68.75 302 PHE A N 1
ATOM 2331 C CA . PHE A 1 302 ? -33.751 -15.956 33.225 1.00 68.75 302 PHE A CA 1
ATOM 2332 C C . PHE A 1 302 ? -34.389 -17.246 32.752 1.00 68.75 302 PHE A C 1
ATOM 2334 O O . PHE A 1 302 ? -34.110 -18.315 33.298 1.00 68.75 302 PHE A O 1
ATOM 2341 N N . THR A 1 303 ? -35.226 -17.143 31.723 1.00 65.56 303 THR A N 1
ATOM 2342 C CA . THR A 1 303 ? -35.834 -18.315 31.103 1.00 65.56 303 THR A CA 1
ATOM 2343 C C . THR A 1 303 ? -34.753 -19.264 30.595 1.00 65.56 303 THR A C 1
ATOM 2345 O O . THR A 1 303 ? -34.827 -20.465 30.844 1.00 65.56 303 THR A O 1
ATOM 2348 N N . ARG A 1 304 ? -33.701 -18.720 29.971 1.00 69.50 304 ARG A N 1
ATOM 2349 C CA . ARG A 1 304 ? -32.547 -19.481 29.473 1.00 69.50 304 ARG A CA 1
ATOM 2350 C C . ARG A 1 304 ? -31.674 -20.039 30.595 1.00 69.50 304 ARG A C 1
ATOM 2352 O O . ARG A 1 304 ? -31.309 -21.211 30.541 1.00 69.50 304 ARG A O 1
ATOM 2359 N N . ALA A 1 305 ? -31.378 -19.235 31.616 1.00 69.88 305 ALA A N 1
ATOM 2360 C CA . ALA A 1 305 ? -30.526 -19.620 32.740 1.00 69.88 305 ALA A CA 1
ATOM 2361 C C . ALA A 1 305 ? -31.158 -20.719 33.610 1.00 69.88 305 ALA A C 1
ATOM 2363 O O . ALA A 1 305 ? -30.494 -21.672 34.021 1.00 69.88 305 ALA A O 1
ATOM 2364 N N . LEU A 1 306 ? -32.462 -20.606 33.877 1.00 70.44 306 LEU A N 1
ATOM 2365 C CA . LEU A 1 306 ? -33.196 -21.562 34.705 1.00 70.44 306 LEU A CA 1
ATOM 2366 C C . LEU A 1 306 ? -33.807 -22.713 33.899 1.00 70.44 306 LEU A C 1
ATOM 2368 O O . LEU A 1 306 ? -34.156 -23.734 34.487 1.00 70.44 306 LEU A O 1
ATOM 2372 N N . GLY A 1 307 ? -33.961 -22.563 32.580 1.00 66.25 307 GLY A N 1
ATOM 2373 C CA . GLY A 1 307 ? -34.726 -23.494 31.745 1.00 66.25 307 GLY A CA 1
ATOM 2374 C C . GLY A 1 307 ? -36.231 -23.476 32.046 1.00 66.25 307 GLY A C 1
ATOM 2375 O O . GLY A 1 307 ? -36.922 -24.465 31.802 1.00 66.25 307 GLY A O 1
ATOM 2376 N N . ILE A 1 308 ? -36.746 -22.383 32.623 1.00 66.44 308 ILE A N 1
ATOM 2377 C CA . ILE A 1 308 ? -38.142 -22.245 33.062 1.00 66.44 308 ILE A CA 1
ATOM 2378 C C . ILE A 1 308 ? -38.790 -21.107 32.278 1.00 66.44 308 ILE A C 1
ATOM 2380 O O . ILE A 1 308 ? -38.380 -19.961 32.421 1.00 66.44 308 ILE A O 1
ATOM 2384 N N . ASN A 1 309 ? -39.822 -21.409 31.480 1.00 56.56 309 ASN A N 1
ATOM 2385 C CA . ASN A 1 309 ? -40.575 -20.394 30.737 1.00 56.56 309 ASN A CA 1
ATOM 2386 C C . ASN A 1 309 ? -41.178 -19.353 31.683 1.00 56.56 309 ASN A C 1
ATOM 2388 O O . ASN A 1 309 ? -42.051 -19.667 32.494 1.00 56.56 309 ASN A O 1
ATOM 2392 N N . TYR A 1 310 ? -40.732 -18.111 31.535 1.00 56.38 310 TYR A N 1
ATOM 2393 C CA . TYR A 1 310 ? -41.243 -16.977 32.282 1.00 56.38 310 TYR A CA 1
ATOM 2394 C C . TYR A 1 310 ? -42.476 -16.357 31.604 1.00 56.38 310 TYR A C 1
ATOM 2396 O O . TYR A 1 310 ? -42.575 -16.295 30.380 1.00 56.38 310 TYR A O 1
ATOM 2404 N N . THR A 1 311 ? -43.410 -15.837 32.401 1.00 49.97 311 THR A N 1
ATOM 2405 C CA . THR A 1 311 ? -44.520 -14.995 31.926 1.00 49.97 311 THR A CA 1
ATOM 2406 C C . THR A 1 311 ? -44.412 -13.609 32.554 1.00 49.97 311 THR A C 1
ATOM 2408 O O . THR A 1 311 ? -44.680 -13.450 33.747 1.00 49.97 311 THR A O 1
ATOM 2411 N N . THR A 1 312 ? -44.044 -12.595 31.763 1.00 45.34 312 THR A N 1
ATOM 2412 C CA . THR A 1 312 ? -44.055 -11.185 32.182 1.00 45.34 312 THR A CA 1
ATOM 2413 C C . THR A 1 312 ? -45.491 -10.744 32.477 1.00 45.34 312 THR A C 1
ATOM 2415 O O . THR A 1 312 ? -46.343 -10.710 31.594 1.00 45.34 312 THR A O 1
ATOM 2418 N N . HIS A 1 313 ? -45.776 -10.364 33.723 1.00 44.91 313 HIS A N 1
ATOM 2419 C CA . HIS A 1 313 ? -46.974 -9.585 34.036 1.00 44.91 313 HIS A CA 1
ATOM 2420 C C . HIS A 1 313 ? -46.632 -8.101 33.901 1.00 44.91 313 HIS A C 1
ATOM 2422 O O . HIS A 1 313 ? -46.112 -7.478 34.823 1.00 44.91 313 HIS A O 1
ATOM 2428 N N . SER A 1 314 ? -46.886 -7.532 32.721 1.00 39.88 314 SER A N 1
ATOM 2429 C CA . SER A 1 314 ? -46.787 -6.090 32.506 1.00 39.88 314 SER A CA 1
ATOM 2430 C C . SER A 1 314 ? -48.091 -5.417 32.937 1.00 39.88 314 SER A C 1
ATOM 2432 O O . SER A 1 314 ? -49.011 -5.241 32.136 1.00 39.88 314 SER A O 1
ATOM 2434 N N . SER A 1 315 ? -48.193 -5.013 34.197 1.00 37.53 315 SER A N 1
ATOM 2435 C CA . SER A 1 315 ? -49.200 -4.033 34.597 1.00 37.53 315 SER A CA 1
ATOM 2436 C C . SER A 1 315 ? -48.634 -3.089 35.643 1.00 37.53 315 SER A C 1
ATOM 2438 O O . SER A 1 315 ? -48.082 -3.518 36.650 1.00 37.53 315 SER A O 1
ATOM 2440 N N . ASN A 1 316 ? -48.852 -1.787 35.430 1.00 37.75 316 ASN A N 1
ATOM 2441 C CA . ASN A 1 316 ? -48.690 -0.700 36.409 1.00 37.75 316 ASN A CA 1
ATOM 2442 C C . ASN A 1 316 ? -49.698 -0.809 37.577 1.00 37.75 316 ASN A C 1
ATOM 2444 O O . ASN A 1 316 ? -50.227 0.178 38.074 1.00 37.75 316 ASN A O 1
ATOM 2448 N N . GLY A 1 317 ? -50.007 -2.030 37.978 1.00 39.31 317 GLY A N 1
ATOM 2449 C CA . GLY A 1 317 ? -50.925 -2.409 39.023 1.00 39.31 317 GLY A CA 1
ATOM 2450 C C . GLY A 1 317 ? -50.418 -3.744 39.518 1.00 39.31 317 GLY A C 1
ATOM 2451 O O . GLY A 1 317 ? -50.439 -4.734 38.785 1.00 39.31 317 GLY A O 1
ATOM 2452 N N . TRP A 1 318 ? -49.889 -3.723 40.732 1.00 36.44 318 TRP A N 1
ATOM 2453 C CA . TRP A 1 318 ? -49.540 -4.896 41.502 1.00 36.44 318 TRP A CA 1
ATOM 2454 C C . TRP A 1 318 ? -50.810 -5.756 41.585 1.00 36.44 318 TRP A C 1
ATOM 2456 O O . TRP A 1 318 ? -51.772 -5.400 42.257 1.00 36.44 318 TRP A O 1
ATOM 2466 N N . SER A 1 319 ? -50.871 -6.853 40.841 1.00 34.50 319 SER A N 1
ATOM 2467 C CA . SER A 1 319 ? -51.868 -7.898 41.061 1.00 34.50 319 SER A CA 1
ATOM 2468 C C . SER A 1 319 ? -51.203 -9.232 40.777 1.00 34.50 319 SER A C 1
ATOM 2470 O O . SER A 1 319 ? -50.953 -9.586 39.626 1.00 34.50 319 SER A O 1
ATOM 2472 N N . ILE A 1 320 ? -50.870 -9.943 41.852 1.00 39.41 320 ILE A N 1
ATOM 2473 C CA . ILE A 1 320 ? -50.383 -11.318 41.802 1.00 39.41 320 ILE A CA 1
ATOM 2474 C C . ILE A 1 320 ? -51.615 -12.195 41.595 1.00 39.41 320 ILE A C 1
ATOM 2476 O O . ILE A 1 320 ? -52.433 -12.329 42.502 1.00 39.41 320 ILE A O 1
ATOM 2480 N N . SER A 1 321 ? -51.775 -12.774 40.407 1.00 31.25 321 SER A N 1
ATOM 2481 C CA . SER A 1 321 ? -52.831 -13.757 40.169 1.00 31.25 321 SER A CA 1
ATOM 2482 C C . SER A 1 321 ? -52.293 -15.009 39.481 1.00 31.25 321 SER A C 1
ATOM 2484 O O . SER A 1 321 ? -51.965 -14.986 38.301 1.00 31.25 321 SER A O 1
ATOM 2486 N N . ASN A 1 322 ? -52.336 -16.100 40.247 1.00 34.34 322 ASN A N 1
ATOM 2487 C CA . ASN A 1 322 ? -52.279 -17.515 39.879 1.00 34.34 322 ASN A CA 1
ATOM 2488 C C . ASN A 1 322 ? -50.959 -18.154 39.409 1.00 34.34 322 ASN A C 1
ATOM 2490 O O . ASN A 1 322 ? -50.217 -17.666 38.565 1.00 34.34 322 ASN A O 1
ATOM 2494 N N . TYR A 1 323 ? -50.736 -19.323 40.012 1.00 43.19 323 TYR A N 1
ATOM 2495 C CA . TYR A 1 323 ? -49.511 -20.104 40.106 1.00 43.19 323 TYR A CA 1
ATOM 2496 C C . TYR A 1 323 ? -49.085 -20.767 38.798 1.00 43.19 323 TYR A C 1
ATOM 2498 O O . TYR A 1 323 ? -49.846 -21.525 38.200 1.00 43.19 323 TYR A O 1
ATOM 2506 N N . ASN A 1 324 ? -47.814 -20.577 38.447 1.00 40.09 324 ASN A N 1
ATOM 2507 C CA . ASN A 1 324 ? -46.841 -21.662 38.339 1.00 40.09 324 ASN A CA 1
ATOM 2508 C C . ASN A 1 324 ? -45.415 -21.072 38.268 1.00 40.09 324 ASN A C 1
ATOM 2510 O O . ASN A 1 324 ? -45.041 -20.374 37.333 1.00 40.09 324 ASN A O 1
ATOM 2514 N N . SER A 1 325 ? -44.623 -21.401 39.290 1.00 55.34 325 SER A N 1
ATOM 2515 C CA . SER A 1 325 ? -43.161 -21.592 39.278 1.00 55.34 325 SER A CA 1
ATOM 2516 C C . SER A 1 325 ? -42.136 -20.453 39.099 1.00 55.34 325 SER A C 1
ATOM 2518 O O . SER A 1 325 ? -40.985 -20.744 39.395 1.00 55.34 325 SER A O 1
ATOM 2520 N N . THR A 1 326 ? -42.439 -19.189 38.782 1.00 54.62 326 THR A N 1
ATOM 2521 C CA . THR A 1 326 ? -41.397 -18.117 38.722 1.00 54.62 326 THR A CA 1
ATOM 2522 C C . THR A 1 326 ? -41.998 -16.711 38.837 1.00 54.62 326 THR A C 1
ATOM 2524 O O . THR A 1 326 ? -42.996 -16.427 38.181 1.00 54.62 326 THR A O 1
ATOM 2527 N N . MET A 1 327 ? -41.389 -15.817 39.620 1.00 59.59 327 MET A N 1
ATOM 2528 C CA . MET A 1 327 ? -41.811 -14.428 39.837 1.00 59.59 327 MET A CA 1
ATOM 2529 C C . MET A 1 327 ? -40.605 -13.479 39.834 1.00 59.59 327 MET A C 1
ATOM 2531 O O . MET A 1 327 ? -39.562 -13.773 40.409 1.00 59.59 327 MET A O 1
ATOM 2535 N N . LEU A 1 328 ? -40.767 -12.311 39.219 1.00 53.94 328 LEU A N 1
ATOM 2536 C CA . LEU A 1 328 ? -39.813 -11.209 39.292 1.00 53.94 328 LEU A CA 1
ATOM 2537 C C . LEU A 1 328 ? -40.382 -10.145 40.235 1.00 53.94 328 LEU A C 1
ATOM 2539 O O . LEU A 1 328 ? -41.436 -9.571 39.960 1.00 53.94 328 LEU A O 1
ATOM 2543 N N . LEU A 1 329 ? -39.711 -9.903 41.356 1.00 59.25 329 LEU A N 1
ATOM 2544 C CA . LEU A 1 329 ? -40.017 -8.805 42.262 1.00 59.25 329 LEU A CA 1
ATOM 2545 C C . LEU A 1 329 ? -39.103 -7.624 41.943 1.00 59.25 329 LEU A C 1
ATOM 2547 O O . LEU A 1 329 ? -37.900 -7.665 42.195 1.00 59.25 329 LEU A O 1
ATOM 2551 N N . ASN A 1 330 ? -39.696 -6.553 41.423 1.00 52.72 330 ASN A N 1
ATOM 2552 C CA . ASN A 1 330 ? -39.027 -5.266 41.313 1.00 52.72 330 ASN A CA 1
ATOM 2553 C C . ASN A 1 330 ? -39.330 -4.455 42.582 1.00 52.72 330 ASN A C 1
ATOM 2555 O O . ASN A 1 330 ? -40.437 -3.937 42.745 1.00 52.72 330 ASN A O 1
ATOM 2559 N N . LEU A 1 331 ? -38.383 -4.429 43.521 1.00 56.59 331 LEU A N 1
ATOM 2560 C CA . LEU A 1 331 ? -38.496 -3.689 44.776 1.00 56.59 331 LEU A CA 1
ATOM 2561 C C . LEU A 1 331 ? -37.780 -2.344 44.613 1.00 56.59 331 LEU A C 1
ATOM 2563 O O . LEU A 1 331 ? -36.572 -2.215 44.825 1.00 56.59 331 LEU A O 1
ATOM 2567 N N . THR A 1 332 ? -38.532 -1.318 44.227 1.00 48.78 332 THR A N 1
ATOM 2568 C CA . THR A 1 332 ? -38.023 0.056 44.208 1.00 48.78 332 THR A CA 1
ATOM 2569 C C . THR A 1 332 ? -38.075 0.633 45.617 1.00 48.78 332 THR A C 1
ATOM 2571 O O . THR A 1 332 ? -39.154 0.950 46.113 1.00 48.78 332 THR A O 1
ATOM 2574 N N . PHE A 1 333 ? -36.916 0.793 46.257 1.00 54.47 333 PHE A N 1
ATOM 2575 C CA . PHE A 1 333 ? -36.817 1.518 47.520 1.00 54.47 333 PHE A CA 1
ATOM 2576 C C . PHE A 1 333 ? -36.554 2.990 47.219 1.00 54.47 333 PHE A C 1
ATOM 2578 O O . PHE A 1 333 ? -35.447 3.331 46.814 1.00 54.47 333 PHE A O 1
ATOM 2585 N N . ASP A 1 334 ? -37.554 3.855 47.389 1.00 43.06 334 ASP A N 1
ATOM 2586 C CA . ASP A 1 334 ? -37.349 5.307 47.365 1.00 43.06 334 ASP A CA 1
ATOM 2587 C C . ASP A 1 334 ? -36.983 5.768 48.779 1.00 43.06 334 ASP A C 1
ATOM 2589 O O . ASP A 1 334 ? -37.849 6.010 49.619 1.00 43.06 334 ASP A O 1
ATOM 2593 N N . TRP A 1 335 ? -35.682 5.797 49.068 1.00 46.84 335 TRP A N 1
ATOM 2594 C CA . TRP A 1 335 ? -35.166 6.405 50.289 1.00 46.84 335 TRP A CA 1
ATOM 2595 C C . TRP A 1 335 ? -34.789 7.852 49.941 1.00 46.84 335 TRP A C 1
ATOM 2597 O O . TRP A 1 335 ? -33.804 8.114 49.248 1.00 46.84 335 TRP A O 1
ATOM 2607 N N . ASP A 1 336 ? -35.639 8.788 50.363 1.00 44.81 336 ASP A N 1
ATOM 2608 C CA . ASP A 1 336 ? -35.426 10.239 50.326 1.00 44.81 336 ASP A CA 1
ATOM 2609 C C . ASP A 1 336 ? -35.284 10.925 48.953 1.00 44.81 336 ASP A C 1
ATOM 2611 O O . ASP A 1 336 ? -34.503 11.865 48.795 1.00 44.81 336 ASP A O 1
ATOM 2615 N N . GLY A 1 337 ? -36.074 10.532 47.946 1.00 49.75 337 GLY A N 1
ATOM 2616 C CA . GLY A 1 337 ? -36.406 11.389 46.793 1.00 49.75 337 GLY A CA 1
ATOM 2617 C C . GLY A 1 337 ? -35.248 11.773 45.860 1.00 49.75 337 GLY A C 1
ATOM 2618 O O . GLY A 1 337 ? -35.444 12.566 44.937 1.00 49.75 337 GLY A O 1
ATOM 2619 N N . ALA A 1 338 ? -34.048 11.227 46.070 1.00 46.94 338 ALA A N 1
ATOM 2620 C CA . ALA A 1 338 ? -32.879 11.486 45.230 1.00 46.94 338 ALA A CA 1
ATOM 2621 C C . ALA A 1 338 ? -32.077 10.230 44.856 1.00 46.94 338 ALA A C 1
ATOM 2623 O O . ALA A 1 338 ? -31.341 10.284 43.875 1.00 46.94 338 ALA A O 1
ATOM 2624 N N . ASN A 1 339 ? -32.222 9.106 45.571 1.00 47.66 339 ASN A N 1
ATOM 2625 C CA . ASN A 1 339 ? -31.477 7.870 45.300 1.00 47.66 339 ASN A CA 1
ATOM 2626 C C . ASN A 1 339 ? -32.353 6.632 45.534 1.00 47.66 339 ASN A C 1
ATOM 2628 O O . ASN A 1 339 ? -32.145 5.889 46.493 1.00 47.66 339 ASN A O 1
ATOM 2632 N N . ALA A 1 340 ? -33.330 6.391 44.658 1.00 54.62 340 ALA A N 1
ATOM 2633 C CA . ALA A 1 340 ? -34.080 5.146 44.719 1.00 54.62 340 ALA A CA 1
ATOM 2634 C C . ALA A 1 340 ? -33.153 3.967 44.369 1.00 54.62 340 ALA A C 1
ATOM 2636 O O . ALA A 1 340 ? -32.765 3.802 43.210 1.00 54.62 340 ALA A O 1
ATOM 2637 N N . VAL A 1 341 ? -32.767 3.155 45.358 1.00 53.66 341 VAL A N 1
ATOM 2638 C CA . VAL A 1 341 ? -32.015 1.919 45.105 1.00 53.66 341 VAL A CA 1
ATOM 2639 C C . VAL A 1 341 ? -33.033 0.854 44.746 1.00 53.66 341 VAL A C 1
ATOM 2641 O O . VAL A 1 341 ? -33.714 0.293 45.601 1.00 53.66 341 VAL A O 1
ATOM 2644 N N . THR A 1 342 ? -33.168 0.584 43.456 1.00 57.94 342 THR A N 1
ATOM 2645 C CA . THR A 1 342 ? -34.007 -0.511 42.983 1.00 57.94 342 THR A CA 1
ATOM 2646 C C . THR A 1 342 ? -33.293 -1.828 43.285 1.00 57.94 342 THR A C 1
ATOM 2648 O O . THR A 1 342 ? -32.251 -2.118 42.701 1.00 57.94 342 THR A O 1
ATOM 2651 N N . ARG A 1 343 ? -33.811 -2.625 44.230 1.00 61.97 343 ARG A N 1
ATOM 2652 C CA . ARG A 1 343 ? -33.403 -4.028 44.351 1.00 61.97 343 ARG A CA 1
ATOM 2653 C C . ARG A 1 343 ? -34.348 -4.861 43.530 1.00 61.97 343 ARG A C 1
ATOM 2655 O O . ARG A 1 343 ? -35.560 -4.845 43.690 1.00 61.97 343 ARG A O 1
ATOM 2662 N N . ASN A 1 344 ? -33.743 -5.641 42.678 1.00 66.62 344 ASN A N 1
ATOM 2663 C CA . ASN A 1 344 ? -34.437 -6.457 41.728 1.00 66.62 344 ASN A CA 1
ATOM 2664 C C . ASN A 1 344 ? -34.168 -7.896 42.184 1.00 66.62 344 ASN A C 1
ATOM 2666 O O . ASN A 1 344 ? -33.015 -8.307 42.345 1.00 66.62 344 ASN A O 1
ATOM 2670 N N . CYS A 1 345 ? -35.234 -8.613 42.535 1.00 68.25 345 CYS A N 1
ATOM 2671 C CA . CYS A 1 345 ? -35.179 -9.956 43.096 1.00 68.25 345 CYS A CA 1
ATOM 2672 C C . CYS A 1 345 ? -35.938 -10.927 42.194 1.00 68.25 345 CYS A C 1
ATOM 2674 O O . CYS A 1 345 ? -37.123 -10.746 41.922 1.00 68.25 345 CYS A O 1
ATOM 2676 N N . LEU A 1 346 ? -35.281 -12.000 41.772 1.00 72.88 346 LEU A N 1
ATOM 2677 C CA . LEU A 1 346 ? -35.950 -13.133 41.152 1.00 72.88 346 LEU A CA 1
ATOM 2678 C C . LEU A 1 346 ? -36.338 -14.133 42.233 1.00 72.88 346 LEU A C 1
ATOM 2680 O O . LEU A 1 346 ? -35.489 -14.546 43.018 1.00 72.88 346 LEU A O 1
ATOM 2684 N N . VAL A 1 347 ? -37.591 -14.568 42.234 1.00 75.50 347 VAL A N 1
ATOM 2685 C CA . VAL A 1 347 ? -38.096 -15.589 43.145 1.00 75.50 347 VAL A CA 1
ATOM 2686 C C . VAL A 1 347 ? -38.679 -16.743 42.342 1.00 75.50 347 VAL A C 1
ATOM 2688 O O . VAL A 1 347 ? -39.571 -16.547 41.523 1.00 75.50 347 VAL A O 1
ATOM 2691 N N . TRP A 1 348 ? -38.230 -17.969 42.579 1.00 77.12 348 TRP A N 1
ATOM 2692 C CA . TRP A 1 348 ? -38.836 -19.150 41.961 1.00 77.12 348 TRP A CA 1
ATOM 2693 C C . TRP A 1 348 ? -39.040 -20.255 42.979 1.00 77.12 348 TRP A C 1
ATOM 2695 O O . TRP A 1 348 ? -38.416 -20.264 44.041 1.00 77.12 348 TRP A O 1
ATOM 2705 N N . SER A 1 349 ? -39.945 -21.180 42.668 1.00 78.25 349 SER A N 1
ATOM 2706 C CA . SER A 1 349 ? -40.210 -22.314 43.544 1.00 78.25 349 SER A CA 1
ATOM 2707 C C . SER A 1 349 ? -40.176 -23.635 42.802 1.00 78.25 349 SER A C 1
ATOM 2709 O O . SER A 1 349 ? -40.550 -23.744 41.637 1.00 78.25 349 SER A O 1
ATOM 2711 N N . THR A 1 350 ? -39.727 -24.657 43.516 1.00 78.06 350 THR A N 1
ATOM 2712 C CA . THR A 1 350 ? -39.752 -26.048 43.079 1.00 78.06 350 THR A CA 1
ATOM 2713 C C . THR A 1 350 ? -40.323 -26.911 44.194 1.00 78.06 350 THR A C 1
ATOM 2715 O O . THR A 1 350 ? -40.253 -26.568 45.377 1.00 78.06 350 THR A O 1
ATOM 2718 N N . THR A 1 351 ? -40.909 -28.047 43.835 1.00 81.31 351 THR A N 1
ATOM 2719 C CA . THR A 1 351 ? -41.479 -28.972 44.818 1.00 81.31 351 THR A CA 1
ATOM 2720 C C . THR A 1 351 ? -40.548 -30.173 44.963 1.00 81.31 351 THR A C 1
ATOM 2722 O O . THR A 1 351 ? -40.479 -30.985 44.040 1.00 81.31 351 THR A O 1
ATOM 2725 N N . PRO A 1 352 ? -39.803 -30.299 46.079 1.00 82.31 352 PRO A N 1
ATOM 2726 C CA . PRO A 1 352 ? -38.981 -31.475 46.324 1.00 82.31 352 PRO A CA 1
ATOM 2727 C C . PRO A 1 352 ? -39.840 -32.722 46.564 1.00 82.31 352 PRO A C 1
ATOM 2729 O O . PRO A 1 352 ? -40.996 -32.644 46.990 1.00 82.31 352 PRO A O 1
ATOM 2732 N N . ASN A 1 353 ? -39.243 -33.896 46.360 1.00 76.88 353 ASN A N 1
ATOM 2733 C CA . ASN A 1 353 ? -39.837 -35.151 46.806 1.00 76.88 353 ASN A CA 1
ATOM 2734 C C . ASN A 1 353 ? -39.953 -35.152 48.339 1.00 76.88 353 ASN A C 1
ATOM 2736 O O . ASN A 1 353 ? -39.016 -34.783 49.051 1.00 76.88 353 ASN A O 1
ATOM 2740 N N . GLN A 1 354 ? -41.102 -35.593 48.858 1.00 66.56 354 GLN A N 1
ATOM 2741 C CA . GLN A 1 354 ? -41.324 -35.700 50.302 1.00 66.56 354 GLN A CA 1
ATOM 2742 C C . GLN A 1 354 ? -40.380 -36.756 50.900 1.00 66.56 354 GLN A C 1
ATOM 2744 O O . GLN A 1 354 ? -40.379 -37.897 50.447 1.00 66.56 354 GLN A O 1
ATOM 2749 N N . ASN A 1 355 ? -39.621 -36.385 51.939 1.00 61.91 355 ASN A N 1
ATOM 2750 C CA . ASN A 1 355 ? -38.663 -37.241 52.654 1.00 61.91 355 ASN A CA 1
ATOM 2751 C C . ASN A 1 355 ? -37.587 -37.879 51.755 1.00 61.91 355 ASN A C 1
ATOM 2753 O O . ASN A 1 355 ? -37.636 -39.070 51.447 1.00 61.91 355 ASN A O 1
ATOM 2757 N N . GLY A 1 356 ? -36.567 -37.105 51.383 1.00 70.19 356 GLY A N 1
ATOM 2758 C CA . GLY A 1 356 ? -35.417 -37.648 50.667 1.00 70.19 356 GLY A CA 1
ATOM 2759 C C . GLY A 1 356 ? -34.463 -36.595 50.123 1.00 70.19 356 GLY A C 1
ATOM 2760 O O . GLY A 1 356 ? -34.538 -35.416 50.469 1.00 70.19 356 GLY A O 1
ATOM 2761 N N . SER A 1 357 ? -33.556 -37.064 49.269 1.00 81.38 357 SER A N 1
ATOM 2762 C CA . SER A 1 357 ? -32.733 -36.223 48.406 1.00 81.38 357 SER A CA 1
ATOM 2763 C C . SER A 1 357 ? -33.487 -35.993 47.093 1.00 81.38 357 SER A C 1
ATOM 2765 O O . SER A 1 357 ? -33.974 -36.942 46.476 1.00 81.38 357 SER A O 1
ATOM 2767 N N . THR A 1 358 ? -33.635 -34.733 46.697 1.00 84.81 358 THR A N 1
ATOM 2768 C CA . THR A 1 358 ? -34.150 -34.325 45.388 1.00 84.81 358 THR A CA 1
ATOM 2769 C C . THR A 1 358 ? -33.047 -33.584 44.664 1.00 84.81 358 THR A C 1
ATOM 2771 O O . THR A 1 358 ? -32.475 -32.647 45.211 1.00 84.81 358 THR A O 1
ATOM 2774 N N . ASN A 1 359 ? -32.762 -33.998 43.437 1.00 86.31 359 ASN A N 1
ATOM 2775 C CA . ASN A 1 359 ? -31.808 -33.311 42.586 1.00 86.31 359 ASN A CA 1
ATOM 2776 C C . ASN A 1 359 ? -32.562 -32.396 41.619 1.00 86.31 359 ASN A C 1
ATOM 2778 O O . ASN A 1 359 ? -33.433 -32.868 40.886 1.00 86.31 359 ASN A O 1
ATOM 2782 N N . PHE A 1 360 ? -32.221 -31.113 41.620 1.00 84.94 360 PHE A N 1
ATOM 2783 C CA . PHE A 1 360 ? -32.656 -30.154 40.613 1.00 84.94 360 PHE A CA 1
ATOM 2784 C C . PHE A 1 360 ? -31.474 -29.854 39.705 1.00 84.94 360 PHE A C 1
ATOM 2786 O O . PHE A 1 360 ? -30.373 -29.621 40.194 1.00 84.94 360 PHE A O 1
ATOM 2793 N N . VAL A 1 361 ? -31.702 -29.865 38.397 1.00 82.06 361 VAL A N 1
ATOM 2794 C CA . VAL A 1 361 ? -30.676 -29.526 37.412 1.00 82.06 361 VAL A CA 1
ATOM 2795 C C . VAL A 1 361 ? -31.116 -28.246 36.730 1.00 82.06 361 VAL A C 1
ATOM 2797 O O . VAL A 1 361 ? -32.179 -28.215 36.112 1.00 82.06 361 VAL A O 1
ATOM 2800 N N . TYR A 1 362 ? -30.317 -27.197 36.885 1.00 81.00 362 TYR A N 1
ATOM 2801 C CA . TYR A 1 362 ? -30.509 -25.929 36.198 1.00 81.00 362 TYR A CA 1
ATOM 2802 C C . TYR A 1 362 ? -29.433 -25.822 35.122 1.00 81.00 362 TYR A C 1
ATOM 2804 O O . TYR A 1 362 ? -28.260 -25.664 35.461 1.00 81.00 362 TYR A O 1
ATOM 2812 N N . PRO A 1 363 ? -29.797 -25.959 33.840 1.00 67.19 363 PRO A N 1
ATOM 2813 C CA . PRO A 1 363 ? -28.836 -26.242 32.783 1.00 67.19 363 PRO A CA 1
ATOM 2814 C C . PRO A 1 363 ? -27.881 -25.096 32.464 1.00 67.19 363 PRO A C 1
ATOM 2816 O O . PRO A 1 363 ? -26.892 -25.346 31.797 1.00 67.19 363 PRO A O 1
ATOM 2819 N N . ASN A 1 364 ? -28.180 -23.875 32.913 1.00 71.56 364 ASN A N 1
ATOM 2820 C CA . ASN A 1 364 ? -27.442 -22.666 32.563 1.00 71.56 364 ASN A CA 1
ATOM 2821 C C . ASN A 1 364 ? -27.387 -21.663 33.728 1.00 71.56 364 ASN A C 1
ATOM 2823 O O . ASN A 1 364 ? -27.312 -20.452 33.514 1.00 71.56 364 ASN A O 1
ATOM 2827 N N . PHE A 1 365 ? -27.474 -22.137 34.974 1.00 75.38 365 PHE A N 1
ATOM 2828 C CA . PHE A 1 365 ? -27.575 -21.251 36.141 1.00 75.38 365 PHE A CA 1
ATOM 2829 C C . PHE A 1 365 ? -26.345 -20.336 36.282 1.00 75.38 365 PHE A C 1
ATOM 2831 O O . PHE A 1 365 ? -26.472 -19.206 36.746 1.00 75.38 365 PHE A O 1
ATOM 2838 N N . ASP A 1 366 ? -25.182 -20.776 35.792 1.00 69.56 366 ASP A N 1
ATOM 2839 C CA . ASP A 1 366 ? -23.946 -19.987 35.736 1.00 69.56 366 ASP A CA 1
ATOM 2840 C C . ASP A 1 366 ? -24.053 -18.724 34.862 1.00 69.56 366 ASP A C 1
ATOM 2842 O O . ASP A 1 366 ? -23.334 -17.755 35.118 1.00 69.56 366 ASP A O 1
ATOM 2846 N N . LEU A 1 367 ? -24.968 -18.668 33.881 1.00 67.88 367 LEU A N 1
ATOM 2847 C CA . LEU A 1 367 ? -25.181 -17.468 33.053 1.00 67.88 367 LEU A CA 1
ATOM 2848 C C . LEU A 1 367 ? -25.617 -16.262 33.883 1.00 67.88 367 LEU A C 1
ATOM 2850 O O . LEU A 1 367 ? -25.279 -15.126 33.551 1.00 67.88 367 LEU A O 1
ATOM 2854 N N . LEU A 1 368 ? -26.293 -16.511 35.007 1.00 69.44 368 LEU A N 1
ATOM 2855 C CA . LEU A 1 368 ? -26.683 -15.471 35.949 1.00 69.44 368 LEU A CA 1
ATOM 2856 C C . LEU A 1 368 ? -25.465 -14.693 36.454 1.00 69.44 368 LEU A C 1
ATOM 2858 O O . LEU A 1 368 ? -25.546 -13.492 36.676 1.00 69.44 368 LEU A O 1
ATOM 2862 N N . SER A 1 369 ? -24.299 -15.333 36.572 1.00 63.28 369 SER A N 1
ATOM 2863 C CA . SER A 1 369 ? -23.081 -14.639 36.985 1.00 63.28 369 SER A CA 1
ATOM 2864 C C . SER A 1 369 ? -22.623 -13.567 35.982 1.00 63.28 369 SER A C 1
ATOM 2866 O O . SER A 1 369 ? -21.991 -12.601 36.390 1.00 63.28 369 SER A O 1
ATOM 2868 N N . VAL A 1 370 ? -22.933 -13.671 34.691 1.00 58.31 370 VAL A N 1
ATOM 2869 C CA . VAL A 1 370 ? -22.375 -12.756 33.683 1.00 58.31 370 VAL A CA 1
ATOM 2870 C C . VAL A 1 370 ? -23.169 -11.457 33.612 1.00 58.31 370 VAL A C 1
ATOM 2872 O O . VAL A 1 370 ? -22.586 -10.373 33.625 1.00 58.31 370 VAL A O 1
ATOM 2875 N N . GLU A 1 371 ? -24.496 -11.558 33.622 1.00 57.66 371 GLU A N 1
ATOM 2876 C CA . GLU A 1 371 ? -25.391 -10.403 33.512 1.00 57.66 371 GLU A CA 1
ATOM 2877 C C . GLU A 1 371 ? -25.430 -9.564 34.794 1.00 57.66 371 GLU A C 1
ATOM 2879 O O . GLU A 1 371 ? -25.606 -8.348 34.753 1.00 57.66 371 GLU A O 1
ATOM 2884 N N . PHE A 1 372 ? -25.159 -10.173 35.954 1.00 56.81 372 PHE A N 1
ATOM 2885 C CA . PHE A 1 372 ? -25.095 -9.431 37.212 1.00 56.81 372 PHE A CA 1
ATOM 2886 C C . PHE A 1 372 ? -23.893 -8.505 37.350 1.00 56.81 372 PHE A C 1
ATOM 2888 O O . PHE A 1 372 ? -23.824 -7.818 38.372 1.00 56.81 372 PHE A O 1
ATOM 2895 N N . GLY A 1 373 ? -22.997 -8.469 36.350 1.00 49.09 373 GLY A N 1
ATOM 2896 C CA . GLY A 1 373 ? -21.920 -7.497 36.227 1.00 49.09 373 GLY A CA 1
ATOM 2897 C C . GLY A 1 373 ? -21.222 -7.290 37.560 1.00 49.09 373 GLY A C 1
ATOM 2898 O O . GLY A 1 373 ? -21.490 -6.295 38.234 1.00 49.09 373 GLY A O 1
ATOM 2899 N N . TRP A 1 374 ? -20.363 -8.237 37.958 1.00 48.50 374 TRP A N 1
ATOM 2900 C CA . TRP A 1 374 ? -19.637 -8.217 39.235 1.00 48.50 374 TRP A CA 1
ATOM 2901 C C . TRP A 1 374 ? -18.634 -7.058 39.292 1.00 48.50 374 TRP A C 1
ATOM 2903 O O . TRP A 1 374 ? -17.420 -7.238 39.359 1.00 48.50 374 TRP A O 1
ATOM 2913 N N . THR A 1 375 ? -19.129 -5.828 39.299 1.00 43.22 375 THR A N 1
ATOM 2914 C CA . THR A 1 375 ? -18.409 -4.741 39.927 1.00 43.22 375 THR A CA 1
ATOM 2915 C C . THR A 1 375 ? -18.362 -5.092 41.407 1.00 43.22 375 THR A C 1
ATOM 2917 O O . THR A 1 375 ? -19.347 -5.539 41.997 1.00 43.22 375 THR A O 1
ATOM 2920 N N . THR A 1 376 ? -17.193 -4.950 42.019 1.00 48.12 376 THR A N 1
ATOM 2921 C CA . THR A 1 376 ? -16.875 -5.399 43.386 1.00 48.12 376 THR A CA 1
ATOM 2922 C C . THR A 1 376 ? -17.772 -4.824 44.490 1.00 48.12 376 THR A C 1
ATOM 2924 O O . THR A 1 376 ? -17.556 -5.117 45.662 1.00 48.12 376 THR A O 1
ATOM 2927 N N . ASN A 1 377 ? -18.756 -3.995 44.142 1.00 50.16 377 ASN A N 1
ATOM 2928 C CA . ASN A 1 377 ? -19.504 -3.159 45.064 1.00 50.16 377 ASN A CA 1
ATOM 2929 C C . ASN A 1 377 ? -20.958 -3.613 45.282 1.00 50.16 377 ASN A C 1
ATOM 2931 O O . ASN A 1 377 ? -21.578 -3.095 46.202 1.00 50.16 377 ASN A O 1
ATOM 2935 N N . ASN A 1 378 ? -21.493 -4.578 44.516 1.00 56.22 378 ASN A N 1
ATOM 2936 C CA . ASN A 1 378 ? -22.884 -5.042 44.653 1.00 56.22 378 ASN A CA 1
ATOM 2937 C C . ASN A 1 378 ? -22.991 -6.582 44.566 1.00 56.22 378 ASN A C 1
ATOM 2939 O O . ASN A 1 378 ? -23.146 -7.128 43.475 1.00 56.22 378 ASN A O 1
ATOM 2943 N N . PRO A 1 379 ? -22.875 -7.312 45.693 1.00 59.59 379 PRO A N 1
ATOM 2944 C CA . PRO A 1 379 ? -22.943 -8.770 45.693 1.00 59.59 379 PRO A CA 1
ATOM 2945 C C . PRO A 1 379 ? -24.360 -9.272 45.383 1.00 59.59 379 PRO A C 1
ATOM 2947 O O . PRO A 1 379 ? -25.338 -8.779 45.943 1.00 59.59 379 PRO A O 1
ATOM 2950 N N . VAL A 1 380 ? -24.452 -10.300 44.539 1.00 65.44 380 VAL A N 1
ATOM 2951 C CA . VAL A 1 380 ? -25.686 -11.065 44.320 1.00 65.44 380 VAL A CA 1
ATOM 2952 C C . VAL A 1 380 ? -25.986 -11.899 45.569 1.00 65.44 380 VAL A C 1
ATOM 2954 O O . VAL A 1 380 ? -25.125 -12.634 46.059 1.00 65.44 380 VAL A O 1
ATOM 2957 N N . GLU A 1 381 ? -27.205 -11.796 46.091 1.00 71.25 381 GLU A N 1
ATOM 2958 C CA . GLU A 1 381 ? -27.648 -12.528 47.277 1.00 71.25 381 GLU A CA 1
ATOM 2959 C C . GLU A 1 381 ? -28.595 -13.667 46.881 1.00 71.25 381 GLU A C 1
ATOM 2961 O O . GLU A 1 381 ? -29.729 -13.411 46.486 1.00 71.25 381 GLU A O 1
ATOM 2966 N N . LEU A 1 382 ? -28.138 -14.922 47.002 1.00 78.56 382 LEU A N 1
ATOM 2967 C CA . LEU A 1 382 ? -28.991 -16.114 46.915 1.00 78.56 382 LEU A CA 1
ATOM 2968 C C . LEU A 1 382 ? -29.483 -16.516 48.311 1.00 78.56 382 LEU A C 1
ATOM 2970 O O . LEU A 1 382 ? -28.674 -16.812 49.203 1.00 78.56 382 LEU A O 1
ATOM 2974 N N . ARG A 1 383 ? -30.805 -16.594 48.471 1.00 77.75 383 ARG A N 1
ATOM 2975 C CA . ARG A 1 383 ? -31.497 -17.122 49.651 1.00 77.75 383 ARG A CA 1
ATOM 2976 C C . ARG A 1 383 ? -32.348 -18.321 49.257 1.00 77.75 383 ARG A C 1
ATOM 2978 O O . ARG A 1 383 ? -33.026 -18.294 48.237 1.00 77.75 383 ARG A O 1
ATOM 2985 N N . VAL A 1 384 ? -32.331 -19.365 50.084 1.00 81.44 384 VAL A N 1
ATOM 2986 C CA . VAL A 1 384 ? -33.135 -20.575 49.871 1.00 81.44 384 VAL A CA 1
ATOM 2987 C C . VAL A 1 384 ? -33.876 -20.931 51.151 1.00 81.44 384 VAL A C 1
ATOM 2989 O O . VAL A 1 384 ? -33.299 -20.949 52.241 1.00 81.44 384 VAL A O 1
ATOM 2992 N N . PHE A 1 385 ? -35.168 -21.205 51.024 1.00 81.12 385 PHE A N 1
ATOM 2993 C CA . PHE A 1 385 ? -36.054 -21.470 52.150 1.00 81.12 385 PHE A CA 1
ATOM 2994 C C . PHE A 1 385 ? -37.038 -22.587 51.801 1.00 81.12 385 PHE A C 1
ATOM 2996 O O . PHE A 1 385 ? -37.552 -22.680 50.686 1.00 81.12 385 PHE A O 1
ATOM 3003 N N . ALA A 1 386 ? -37.289 -23.463 52.773 1.00 81.62 386 ALA A N 1
ATOM 3004 C CA . ALA A 1 386 ? -38.284 -24.518 52.672 1.00 81.62 386 ALA A CA 1
ATOM 3005 C C . ALA A 1 386 ? -39.579 -24.015 53.314 1.00 81.62 386 ALA A C 1
ATOM 3007 O O . ALA A 1 386 ? -39.653 -23.847 54.533 1.00 81.62 386 ALA A O 1
ATOM 3008 N N . CYS A 1 387 ? -40.592 -23.756 52.493 1.00 80.19 387 CYS A N 1
ATOM 3009 C CA . CYS A 1 387 ? -41.875 -23.236 52.945 1.00 80.19 387 CYS A CA 1
ATOM 3010 C C . CYS A 1 387 ? -42.845 -24.388 53.209 1.00 80.19 387 CYS A C 1
ATOM 3012 O O . CYS A 1 387 ? -43.181 -25.144 52.292 1.00 80.19 387 CYS A O 1
ATOM 3014 N N . MET A 1 388 ? -43.271 -24.557 54.464 1.00 76.38 388 MET A N 1
ATOM 3015 C CA . MET A 1 388 ? -44.143 -25.666 54.850 1.00 76.38 388 MET A CA 1
ATOM 3016 C C . MET A 1 388 ? -45.583 -25.448 54.392 1.00 76.38 388 MET A C 1
ATOM 3018 O O . MET A 1 388 ? -46.213 -24.449 54.727 1.00 76.38 388 MET A O 1
ATOM 3022 N N . GLN A 1 389 ? -46.155 -26.450 53.724 1.00 68.75 389 GLN A N 1
ATOM 3023 C CA . GLN A 1 389 ? -47.587 -26.494 53.437 1.00 68.75 389 GLN A CA 1
ATOM 3024 C C . GLN A 1 389 ? -48.344 -26.909 54.708 1.00 68.75 389 GLN A C 1
ATOM 3026 O O . GLN A 1 389 ? -48.710 -28.071 54.892 1.00 68.75 389 GLN A O 1
ATOM 3031 N N . SER A 1 390 ? -48.547 -25.982 55.644 1.00 52.53 390 SER A N 1
ATOM 3032 C CA . SER A 1 390 ? -49.430 -26.208 56.794 1.00 52.53 390 SER A CA 1
ATOM 3033 C C . SER A 1 390 ? -50.847 -25.731 56.469 1.00 52.53 390 SER A C 1
ATOM 3035 O O . SER A 1 390 ? -51.243 -24.635 56.852 1.00 52.53 390 SER A O 1
ATOM 3037 N N . GLY A 1 391 ? -51.611 -26.554 55.750 1.00 57.91 391 GLY A N 1
ATOM 3038 C CA . GLY A 1 391 ? -52.944 -26.189 55.254 1.00 57.91 391 GLY A CA 1
ATOM 3039 C C . GLY A 1 391 ? -52.899 -25.515 53.876 1.00 57.91 391 GLY A C 1
ATOM 3040 O O . GLY A 1 391 ? -51.805 -25.289 53.362 1.00 57.91 391 GLY A O 1
ATOM 3041 N N . PRO A 1 392 ? -54.063 -25.244 53.255 1.00 46.88 392 PRO A N 1
ATOM 3042 C CA . PRO A 1 392 ? -54.151 -24.890 51.835 1.00 46.88 392 PRO A CA 1
ATOM 3043 C C . PRO A 1 392 ? -53.381 -23.628 51.405 1.00 46.88 392 PRO A C 1
ATOM 3045 O O . PRO A 1 392 ? -53.194 -23.447 50.211 1.00 46.88 392 PRO A O 1
ATOM 3048 N N . ASP A 1 393 ? -52.885 -22.796 52.328 1.00 49.06 393 ASP A N 1
ATOM 3049 C CA . ASP A 1 393 ? -52.792 -21.371 52.016 1.00 49.06 393 ASP A CA 1
ATOM 3050 C C . ASP A 1 393 ? -51.621 -20.581 52.644 1.00 49.06 393 ASP A C 1
ATOM 3052 O O . ASP A 1 393 ? -51.508 -19.389 52.391 1.00 49.06 393 ASP A O 1
ATOM 3056 N N . VAL A 1 394 ? -50.693 -21.158 53.420 1.00 54.06 394 VAL A N 1
ATOM 3057 C CA . VAL A 1 394 ? -49.765 -20.305 54.217 1.00 54.06 394 VAL A CA 1
ATOM 3058 C C . VAL A 1 394 ? -48.483 -19.856 53.496 1.00 54.06 394 VAL A C 1
ATOM 3060 O O . VAL A 1 394 ? -47.829 -18.913 53.923 1.00 54.06 394 VAL A O 1
ATOM 3063 N N . CYS A 1 395 ? -48.136 -20.479 52.373 1.00 55.94 395 CYS A N 1
ATOM 3064 C CA . CYS A 1 395 ? -47.022 -20.032 51.518 1.00 55.94 395 CYS A CA 1
ATOM 3065 C C . CYS A 1 395 ? -47.501 -19.488 50.170 1.00 55.94 395 CYS A C 1
ATOM 3067 O O . CYS A 1 395 ? -46.700 -19.132 49.311 1.00 55.94 395 CYS A O 1
ATOM 3069 N N . THR A 1 396 ? -48.812 -19.527 49.956 1.00 49.88 396 THR A N 1
ATOM 3070 C CA . THR A 1 396 ? -49.431 -19.362 48.650 1.00 49.88 396 THR A CA 1
ATOM 3071 C C . THR A 1 396 ? -50.565 -18.347 48.718 1.00 49.88 396 THR A C 1
ATOM 3073 O O . THR A 1 396 ? -50.609 -17.486 47.845 1.00 49.88 396 THR A O 1
ATOM 3076 N N . SER A 1 397 ? -51.448 -18.364 49.718 1.00 41.47 397 SER A N 1
ATOM 3077 C CA . SER A 1 397 ? -52.650 -17.526 49.664 1.00 41.47 397 SER A CA 1
ATOM 3078 C C . SER A 1 397 ? -52.356 -16.046 49.842 1.00 41.47 397 SER A C 1
ATOM 3080 O O . SER A 1 397 ? -51.615 -15.654 50.739 1.00 41.47 397 SER A O 1
ATOM 3082 N N . GLU A 1 398 ? -52.914 -15.254 48.927 1.00 42.97 398 GLU A N 1
ATOM 3083 C CA . GLU A 1 398 ? -53.902 -14.172 49.116 1.00 42.97 398 GLU A CA 1
ATOM 3084 C C . GLU A 1 398 ? -53.907 -13.299 50.391 1.00 42.97 398 GLU A C 1
ATOM 3086 O O . GLU A 1 398 ? -54.736 -12.398 50.494 1.00 42.97 398 GLU A O 1
ATOM 3091 N N . HIS A 1 399 ? -52.990 -13.443 51.345 1.00 40.25 399 HIS A N 1
ATOM 3092 C CA . HIS A 1 399 ? -52.695 -12.377 52.292 1.00 40.25 399 HIS A CA 1
ATOM 3093 C C . HIS A 1 399 ? -51.932 -11.288 51.559 1.00 40.25 399 HIS A C 1
ATOM 3095 O O . HIS A 1 399 ? -50.710 -11.298 51.491 1.00 40.25 399 HIS A O 1
ATOM 3101 N N . ASN A 1 400 ? -52.727 -10.397 50.960 1.00 43.25 400 ASN A N 1
ATOM 3102 C CA . ASN A 1 400 ? -52.400 -9.084 50.432 1.00 43.25 400 ASN A CA 1
ATOM 3103 C C . ASN A 1 400 ? -50.913 -8.740 50.532 1.00 43.25 400 ASN A C 1
ATOM 3105 O O . ASN A 1 400 ? -50.495 -7.954 51.381 1.00 43.25 400 ASN A O 1
ATOM 3109 N N . TRP A 1 401 ? -50.158 -9.202 49.535 1.00 49.31 401 TRP A N 1
ATOM 3110 C CA . TRP A 1 401 ? -48.863 -8.667 49.102 1.00 49.31 401 TRP A CA 1
ATOM 3111 C C . TRP A 1 401 ? -48.933 -7.159 48.739 1.00 49.31 401 TRP A C 1
ATOM 3113 O O . TRP A 1 401 ? -48.018 -6.614 48.135 1.00 49.31 401 TRP A O 1
ATOM 3123 N N . LEU A 1 402 ? -50.060 -6.500 49.037 1.00 39.56 402 LEU A N 1
ATOM 3124 C CA . LEU A 1 402 ? -50.644 -5.390 48.299 1.00 39.56 402 LEU A CA 1
ATOM 3125 C C . LEU A 1 402 ? -51.409 -4.361 49.146 1.00 39.56 402 LEU A C 1
ATOM 3127 O O . LEU A 1 402 ? -51.719 -3.291 48.637 1.00 39.56 402 LEU A O 1
ATOM 3131 N N . GLU A 1 403 ? -51.679 -4.589 50.433 1.00 38.50 403 GLU A N 1
ATOM 3132 C CA . GLU A 1 403 ? -52.475 -3.635 51.232 1.00 38.50 403 GLU A CA 1
ATOM 3133 C C . GLU A 1 403 ? -51.720 -3.052 52.427 1.00 38.50 403 GLU A C 1
ATOM 3135 O O . GLU A 1 403 ? -52.142 -3.151 53.578 1.00 38.50 403 GLU A O 1
ATOM 3140 N N . ARG A 1 404 ? -50.618 -2.347 52.155 1.00 42.34 404 ARG A N 1
ATOM 3141 C CA . ARG A 1 404 ? -50.162 -1.292 53.079 1.00 42.34 404 ARG A CA 1
ATOM 3142 C C . ARG A 1 404 ? -50.015 0.099 52.467 1.00 42.34 404 ARG A C 1
ATOM 3144 O O . ARG A 1 404 ? -49.641 1.011 53.193 1.00 42.34 404 ARG A O 1
ATOM 3151 N N . GLY A 1 405 ? -50.367 0.292 51.191 1.00 41.41 405 GLY A N 1
ATOM 3152 C CA . GLY A 1 405 ? -50.130 1.571 50.504 1.00 41.41 405 GLY A CA 1
ATOM 3153 C C . GLY A 1 405 ? -51.273 2.164 49.676 1.00 41.41 405 GLY A C 1
ATOM 3154 O O . GLY A 1 405 ? -51.227 3.355 49.397 1.00 41.41 405 GLY A O 1
ATOM 3155 N N . SER A 1 406 ? -52.311 1.415 49.290 1.00 39.47 406 SER A N 1
ATOM 3156 C CA . SER A 1 406 ? -53.382 1.951 48.431 1.00 39.47 406 SER A CA 1
ATOM 3157 C C . SER A 1 406 ? -54.671 2.219 49.207 1.00 39.47 406 SER A C 1
ATOM 3159 O O . SER A 1 406 ? -55.716 1.625 48.947 1.00 39.47 406 SER A O 1
ATOM 3161 N N . GLY A 1 407 ? -54.611 3.138 50.170 1.00 36.84 407 GLY A N 1
ATOM 3162 C CA . GLY A 1 407 ? -55.812 3.885 50.533 1.00 36.84 407 GLY A CA 1
ATOM 3163 C C . GLY A 1 407 ? -56.146 4.814 49.368 1.00 36.84 407 GLY A C 1
ATOM 3164 O O . GLY A 1 407 ? -55.303 5.617 48.981 1.00 36.84 407 GLY A O 1
ATOM 3165 N N . ASN A 1 408 ? -57.334 4.676 48.781 1.00 37.47 408 ASN A N 1
ATOM 3166 C CA . ASN A 1 408 ? -57.833 5.529 47.700 1.00 37.47 408 ASN A CA 1
ATOM 3167 C C . ASN A 1 408 ? -57.626 7.021 48.021 1.00 37.47 408 ASN A C 1
ATOM 3169 O O . ASN A 1 408 ? -58.394 7.614 48.777 1.00 37.47 408 ASN A O 1
ATOM 3173 N N . ALA A 1 409 ? -56.603 7.634 47.428 1.00 38.50 409 ALA A N 1
ATOM 3174 C CA . ALA A 1 409 ? -56.377 9.071 47.471 1.00 38.50 409 ALA A CA 1
ATOM 3175 C C . ALA A 1 409 ? -57.190 9.748 46.355 1.00 38.50 409 ALA A C 1
ATOM 3177 O O . ALA A 1 409 ? -56.642 10.211 45.361 1.00 38.50 409 ALA A O 1
ATOM 3178 N N . GLU A 1 410 ? -58.514 9.787 46.519 1.00 38.50 410 GLU A N 1
ATOM 3179 C CA . GLU A 1 410 ? -59.390 10.721 45.789 1.00 38.50 410 GLU A CA 1
ATOM 3180 C C . GLU A 1 410 ? -59.865 11.893 46.669 1.00 38.50 410 GLU A C 1
ATOM 3182 O O . GLU A 1 410 ? -60.742 12.659 46.274 1.00 38.50 410 GLU A O 1
ATOM 3187 N N . GLU A 1 411 ? -59.256 12.116 47.837 1.00 37.12 411 GLU A N 1
ATOM 3188 C CA . GLU A 1 411 ? -59.519 13.323 48.623 1.00 37.12 411 GLU A CA 1
ATOM 3189 C C . GLU A 1 411 ? -58.361 14.320 48.527 1.00 37.12 411 GLU A C 1
ATOM 3191 O O . GLU A 1 411 ? -57.248 14.091 48.994 1.00 37.12 411 GLU A O 1
ATOM 3196 N N . ASN A 1 412 ? -58.672 15.451 47.889 1.00 40.00 412 ASN A N 1
ATOM 3197 C CA . ASN A 1 412 ? -57.903 16.689 47.847 1.00 40.00 412 ASN A CA 1
ATOM 3198 C C . ASN A 1 412 ? -57.215 17.009 49.186 1.00 40.00 412 ASN A C 1
ATOM 3200 O O . ASN A 1 412 ? -57.828 17.620 50.059 1.00 40.00 412 ASN A O 1
ATOM 3204 N N . TYR A 1 413 ? -55.920 16.724 49.299 1.00 30.67 413 TYR A N 1
ATOM 3205 C CA . TYR A 1 413 ? -55.050 17.411 50.248 1.00 30.67 413 TYR A CA 1
ATOM 3206 C C . TYR A 1 413 ? -53.761 17.842 49.561 1.00 30.67 413 TYR A C 1
ATOM 3208 O O . TYR A 1 413 ? -52.800 17.100 49.387 1.00 30.67 413 TYR A O 1
ATOM 3216 N N . SER A 1 414 ? -53.768 19.107 49.161 1.00 34.28 414 SER A N 1
ATOM 3217 C CA . SER A 1 414 ? -52.571 19.884 48.902 1.00 34.28 414 SER A CA 1
ATOM 3218 C C . SER A 1 414 ? -51.800 20.127 50.206 1.00 34.28 414 SER A C 1
ATOM 3220 O O . SER A 1 414 ? -52.397 20.565 51.188 1.00 34.28 414 SER A O 1
ATOM 3222 N N . TYR A 1 415 ? -50.472 20.029 50.109 1.00 35.03 415 TYR A N 1
ATOM 3223 C CA . TYR A 1 415 ? -49.470 20.771 50.891 1.00 35.03 415 TYR A CA 1
ATOM 3224 C C . TYR A 1 415 ? -48.893 20.124 52.175 1.00 35.03 415 TYR A C 1
ATOM 3226 O O . TYR A 1 415 ? -49.523 20.091 53.224 1.00 35.03 415 TYR A O 1
ATOM 3234 N N . TYR A 1 416 ? -47.614 19.730 52.049 1.00 37.59 416 TYR A N 1
ATOM 3235 C CA . TYR A 1 416 ? -46.553 19.579 53.060 1.00 37.59 416 TYR A CA 1
ATOM 3236 C C . TYR A 1 416 ? -46.847 18.775 54.336 1.00 37.59 416 TYR A C 1
ATOM 3238 O O . TYR A 1 416 ? -47.187 19.312 55.387 1.00 37.59 416 TYR A O 1
ATOM 3246 N N . GLY A 1 417 ? -46.516 17.488 54.266 1.00 33.00 417 GLY A N 1
ATOM 3247 C CA . GLY A 1 417 ? -46.183 16.664 55.420 1.00 33.00 417 GLY A CA 1
ATOM 3248 C C . GLY A 1 417 ? -45.508 15.389 54.938 1.00 33.00 417 GLY A C 1
ATOM 3249 O O . GLY A 1 417 ? -46.191 14.499 54.445 1.00 33.00 417 GLY A O 1
ATOM 3250 N N . HIS A 1 418 ? -44.178 15.316 55.045 1.00 33.16 418 HIS A N 1
ATOM 3251 C CA . HIS A 1 418 ? -43.447 14.054 54.943 1.00 33.16 418 HIS A CA 1
ATOM 3252 C C . HIS A 1 418 ? -43.939 13.149 56.080 1.00 33.16 418 HIS A C 1
ATOM 3254 O O . HIS A 1 418 ? -43.520 13.295 57.224 1.00 33.16 418 HIS A O 1
ATOM 3260 N N . GLN A 1 419 ? -44.889 12.263 55.787 1.00 34.12 419 GLN A N 1
ATOM 3261 C CA . GLN A 1 419 ? -45.007 11.026 56.541 1.00 34.12 419 GLN A CA 1
ATOM 3262 C C . GLN A 1 419 ? -43.991 10.075 55.926 1.00 34.12 419 GLN A C 1
ATOM 3264 O O . GLN A 1 419 ? -44.217 9.538 54.843 1.00 34.12 419 GLN A O 1
ATOM 3269 N N . GLU A 1 420 ? -42.856 9.927 56.602 1.00 32.62 420 GLU A N 1
ATOM 3270 C CA . GLU A 1 420 ? -41.960 8.791 56.423 1.00 32.62 420 GLU A CA 1
ATOM 3271 C C . GLU A 1 420 ? -42.782 7.528 56.697 1.00 32.62 420 GLU A C 1
ATOM 3273 O O . GLU A 1 420 ? -43.021 7.136 57.839 1.00 32.62 420 GLU A O 1
ATOM 3278 N N . TYR A 1 421 ? -43.297 6.912 55.636 1.00 36.47 421 TYR A N 1
ATOM 3279 C CA . TYR A 1 421 ? -43.658 5.509 55.696 1.00 36.47 421 TYR A CA 1
ATOM 3280 C C . TYR A 1 421 ? -42.336 4.738 55.720 1.00 36.47 421 TYR A C 1
ATOM 3282 O O . TYR A 1 421 ? -41.865 4.275 54.686 1.00 36.47 421 TYR A O 1
ATOM 3290 N N . GLU A 1 422 ? -41.751 4.575 56.911 1.00 35.12 422 GLU A N 1
ATOM 3291 C CA . GLU A 1 422 ? -40.859 3.450 57.227 1.00 35.12 422 GLU A CA 1
ATOM 3292 C C . GLU A 1 422 ? -41.697 2.160 57.201 1.00 35.12 422 GLU A C 1
ATOM 3294 O O . GLU A 1 422 ? -41.953 1.490 58.201 1.00 35.12 422 GLU A O 1
ATOM 3299 N N . GLY A 1 423 ? -42.246 1.845 56.032 1.00 39.00 423 GLY A N 1
ATOM 3300 C CA . GLY A 1 423 ? -42.654 0.497 55.728 1.00 39.00 423 GLY A CA 1
ATOM 3301 C C . GLY A 1 423 ? -41.382 -0.242 55.383 1.00 39.00 423 GLY A C 1
ATOM 3302 O O . GLY A 1 423 ? -40.980 -0.216 54.223 1.00 39.00 423 GLY A O 1
ATOM 3303 N N . ASP A 1 424 ? -40.765 -0.898 56.368 1.00 39.44 424 ASP A N 1
ATOM 3304 C CA . ASP A 1 424 ? -39.970 -2.087 56.081 1.00 39.44 424 ASP A CA 1
ATOM 3305 C C . ASP A 1 424 ? -40.859 -2.955 55.188 1.00 39.44 424 ASP A C 1
ATOM 3307 O O . ASP A 1 424 ? -41.865 -3.517 55.641 1.00 39.44 424 ASP A O 1
ATOM 3311 N N . PHE A 1 425 ? -40.580 -2.957 53.883 1.00 42.62 425 PHE A N 1
ATOM 3312 C CA . PHE A 1 425 ? -41.202 -3.886 52.960 1.00 42.62 425 PHE A CA 1
ATOM 3313 C C . PHE A 1 425 ? -40.681 -5.251 53.380 1.00 42.62 425 PHE A C 1
ATOM 3315 O O . PHE A 1 425 ? -39.613 -5.682 52.950 1.00 42.62 425 PHE A O 1
ATOM 3322 N N . LEU A 1 426 ? -41.428 -5.867 54.300 1.00 43.91 426 LEU A N 1
ATOM 3323 C CA . LEU A 1 426 ? -41.226 -7.223 54.769 1.00 43.91 426 LEU A CA 1
ATOM 3324 C C . LEU A 1 426 ? -41.034 -8.076 53.526 1.00 43.91 426 LEU A C 1
ATOM 3326 O O . LEU A 1 426 ? -41.922 -8.135 52.666 1.00 43.91 426 LEU A O 1
ATOM 3330 N N . HIS A 1 427 ? -39.853 -8.680 53.407 1.00 49.00 427 HIS A N 1
ATOM 3331 C CA . HIS A 1 427 ? -39.589 -9.569 52.288 1.00 49.00 427 HIS A CA 1
ATOM 3332 C C . HIS A 1 427 ? -40.699 -10.639 52.263 1.00 49.00 427 HIS A C 1
ATOM 3334 O O . HIS A 1 427 ? -41.177 -11.044 53.329 1.00 49.00 427 HIS A O 1
ATOM 3340 N N . PRO A 1 428 ? -41.053 -11.174 51.080 1.00 49.34 428 PRO A N 1
ATOM 3341 C CA . PRO A 1 428 ? -41.971 -12.314 50.905 1.00 49.34 428 PRO A CA 1
ATOM 3342 C C . PRO A 1 428 ? -41.789 -13.458 51.923 1.00 49.34 428 PRO A C 1
ATOM 3344 O O . PRO A 1 428 ? -42.687 -14.241 52.213 1.00 49.34 428 PRO A O 1
ATOM 3347 N N . ILE A 1 429 ? -40.562 -13.568 52.420 1.00 53.84 429 ILE A N 1
ATOM 3348 C CA . ILE A 1 429 ? -39.984 -14.652 53.199 1.00 53.84 429 ILE A CA 1
ATOM 3349 C C . ILE A 1 429 ? -40.100 -14.388 54.704 1.00 53.84 429 ILE A C 1
ATOM 3351 O O . ILE A 1 429 ? -40.011 -15.313 55.508 1.00 53.84 429 ILE A O 1
ATOM 3355 N N . GLU A 1 430 ? -40.310 -13.137 55.109 1.00 49.28 430 GLU A N 1
ATOM 3356 C CA . GLU A 1 430 ? -40.352 -12.743 56.518 1.00 49.28 430 GLU A CA 1
ATOM 3357 C C . GLU A 1 430 ? -41.718 -13.005 57.160 1.00 49.28 430 GLU A C 1
ATOM 3359 O O . GLU A 1 430 ? -41.832 -12.993 58.380 1.00 49.28 430 GLU A O 1
ATOM 3364 N N . THR A 1 431 ? -42.750 -13.311 56.373 1.00 50.66 431 THR A N 1
ATOM 3365 C CA . THR A 1 431 ? -44.125 -13.483 56.871 1.00 50.66 431 THR A CA 1
ATOM 3366 C C . THR A 1 431 ? -44.642 -14.928 56.816 1.00 50.66 431 THR A C 1
ATOM 3368 O O . THR A 1 431 ? -45.729 -15.199 57.326 1.00 50.66 431 THR A O 1
ATOM 3371 N N . GLY A 1 432 ? -43.873 -15.875 56.259 1.00 56.72 432 GLY A N 1
ATOM 3372 C CA . GLY A 1 432 ? -44.275 -17.280 56.088 1.00 56.72 432 GLY A CA 1
ATOM 3373 C C . GLY A 1 432 ? -43.670 -18.268 57.099 1.00 56.72 432 GLY A C 1
ATOM 3374 O O . GLY A 1 432 ? -42.626 -18.019 57.701 1.00 56.72 432 GLY A O 1
ATOM 3375 N N . PHE A 1 433 ? -44.290 -19.450 57.246 1.00 65.88 433 PHE A N 1
ATOM 3376 C CA . PHE A 1 433 ? -43.716 -20.607 57.961 1.00 65.88 433 PHE A CA 1
ATOM 3377 C C . PHE A 1 433 ? -42.551 -21.222 57.161 1.00 65.88 433 PHE A C 1
ATOM 3379 O O . PHE A 1 433 ? -42.677 -22.286 56.543 1.00 65.88 433 PHE A O 1
ATOM 3386 N N . ALA A 1 434 ? -41.412 -20.535 57.156 1.00 69.00 434 ALA A N 1
ATOM 3387 C CA . ALA A 1 434 ? -40.207 -20.940 56.447 1.00 69.00 434 ALA A CA 1
ATOM 3388 C C . ALA A 1 434 ? -39.164 -21.549 57.397 1.00 69.00 434 ALA A C 1
ATOM 3390 O O . ALA A 1 434 ? -38.905 -21.029 58.486 1.00 69.00 434 ALA A O 1
ATOM 3391 N N . VAL A 1 435 ? -38.529 -22.639 56.959 1.00 74.31 435 VAL A N 1
ATOM 3392 C CA . VAL A 1 435 ? -37.290 -23.152 57.562 1.00 74.31 435 VAL A CA 1
ATOM 3393 C C . VAL A 1 435 ? -36.122 -22.708 56.680 1.00 74.31 435 VAL A C 1
ATOM 3395 O O . VAL A 1 435 ? -36.145 -22.991 55.476 1.00 74.31 435 VAL A O 1
ATOM 3398 N N . PRO A 1 436 ? -35.104 -22.020 57.229 1.00 74.81 436 PRO A N 1
ATOM 3399 C CA . PRO A 1 436 ? -33.912 -21.678 56.464 1.00 74.81 436 PRO A CA 1
ATOM 3400 C C . PRO A 1 436 ? -33.203 -22.956 56.006 1.00 74.81 436 PRO A C 1
ATOM 3402 O O . PRO A 1 436 ? -33.006 -23.882 56.794 1.00 74.81 436 PRO A O 1
ATOM 3405 N N . VAL A 1 437 ? -32.825 -23.005 54.731 1.00 77.19 437 VAL A N 1
ATOM 3406 C CA . VAL A 1 437 ? -32.090 -24.136 54.158 1.00 77.19 437 VAL A CA 1
ATOM 3407 C C . VAL A 1 437 ? -30.599 -23.873 54.330 1.00 77.19 437 VAL A C 1
ATOM 3409 O O . VAL A 1 437 ? -30.096 -22.835 53.902 1.00 77.19 437 VAL A O 1
ATOM 3412 N N . GLY A 1 438 ? -29.885 -24.795 54.980 1.00 79.38 438 GLY A N 1
ATOM 3413 C CA . GLY A 1 438 ? -28.423 -24.758 54.995 1.00 79.38 438 GLY A CA 1
ATOM 3414 C C . GLY A 1 438 ? -27.902 -24.913 53.569 1.00 79.38 438 GLY A C 1
ATOM 3415 O O . GLY A 1 438 ? -28.435 -25.725 52.823 1.00 79.38 438 GLY A O 1
ATOM 3416 N N . ILE A 1 439 ? -26.907 -24.127 53.164 1.00 75.31 439 ILE A N 1
ATOM 3417 C CA . ILE A 1 439 ? -26.306 -24.242 51.831 1.00 75.31 439 ILE A CA 1
ATOM 3418 C C . ILE A 1 439 ? -24.872 -24.729 52.013 1.00 75.31 439 ILE A C 1
ATOM 3420 O O . ILE A 1 439 ? -24.024 -23.996 52.525 1.00 75.31 439 ILE A O 1
ATOM 3424 N N . ASN A 1 440 ? -24.619 -25.969 51.608 1.00 72.38 440 ASN A N 1
ATOM 3425 C CA . ASN A 1 440 ? -23.287 -26.550 51.523 1.00 72.38 440 ASN A CA 1
ATOM 3426 C C . ASN A 1 440 ? -22.790 -26.402 50.088 1.00 72.38 440 ASN A C 1
ATOM 3428 O O . ASN A 1 440 ? -23.081 -27.227 49.228 1.00 72.38 440 ASN A O 1
ATOM 3432 N N . ASP A 1 441 ? -22.059 -25.331 49.827 1.00 58.50 441 ASP A N 1
ATOM 3433 C CA . ASP A 1 441 ? -21.553 -25.043 48.494 1.00 58.50 441 ASP A CA 1
ATOM 3434 C C . ASP A 1 441 ? -20.114 -25.565 48.332 1.00 58.50 441 ASP A C 1
ATOM 3436 O O . ASP A 1 441 ? -19.212 -25.151 49.064 1.00 58.50 441 ASP A O 1
ATOM 3440 N N . ASN A 1 442 ? -19.908 -26.494 47.396 1.00 54.44 442 ASN A N 1
ATOM 3441 C CA . ASN A 1 442 ? -18.578 -26.926 46.941 1.00 54.44 442 ASN A CA 1
ATOM 3442 C C . ASN A 1 442 ? -18.212 -26.310 45.580 1.00 54.44 442 ASN A C 1
ATOM 3444 O O . ASN A 1 442 ? -17.138 -26.591 45.045 1.00 54.44 442 ASN A O 1
ATOM 3448 N N . SER A 1 443 ? -19.104 -25.506 45.009 1.00 49.94 443 SER A N 1
ATOM 3449 C CA . SER A 1 443 ? -19.001 -24.938 43.677 1.00 49.94 443 SER A CA 1
ATOM 3450 C C . SER A 1 443 ? -18.546 -23.479 43.717 1.00 49.94 443 SER A C 1
ATOM 3452 O O . SER A 1 443 ? -18.755 -22.738 44.673 1.00 49.94 443 SER A O 1
ATOM 3454 N N . CYS A 1 444 ? -17.864 -23.057 42.658 1.00 48.47 444 CYS A N 1
ATOM 3455 C CA . CYS A 1 444 ? -17.321 -21.706 42.504 1.00 48.47 444 CYS A CA 1
ATOM 3456 C C . CYS A 1 444 ? -18.371 -20.697 42.009 1.00 48.47 444 CYS A C 1
ATOM 3458 O O . CYS A 1 444 ? -18.028 -19.697 41.385 1.00 48.47 444 CYS A O 1
ATOM 3460 N N . LEU A 1 445 ? -19.643 -20.991 42.271 1.00 48.59 445 LEU A N 1
ATOM 3461 C CA . LEU A 1 445 ? -20.814 -20.450 41.588 1.00 48.59 445 LEU A CA 1
ATOM 3462 C C . LEU A 1 445 ? -21.012 -18.952 41.779 1.00 48.59 445 LEU A C 1
ATOM 3464 O O . LEU A 1 445 ? -21.550 -18.263 40.918 1.00 48.59 445 LEU A O 1
ATOM 3468 N N . MET A 1 446 ? -20.594 -18.431 42.925 1.00 48.47 446 MET A N 1
ATOM 3469 C CA . MET A 1 446 ? -20.795 -17.040 43.292 1.00 48.47 446 MET A CA 1
ATOM 3470 C C . MET A 1 446 ? -19.633 -16.641 44.190 1.00 48.47 446 MET A C 1
ATOM 3472 O O . MET A 1 446 ? -19.420 -17.259 45.233 1.00 48.47 446 MET A O 1
ATOM 3476 N N . ASN A 1 447 ? -18.858 -15.625 43.805 1.00 38.75 447 ASN A N 1
ATOM 3477 C CA . ASN A 1 447 ? -17.821 -15.059 44.665 1.00 38.75 447 ASN A CA 1
ATOM 3478 C C . ASN A 1 447 ? -18.505 -14.423 45.886 1.00 38.75 447 ASN A C 1
ATOM 3480 O O . ASN A 1 447 ? -18.870 -13.247 45.881 1.00 38.75 447 ASN A O 1
ATOM 3484 N N . ARG A 1 448 ? -18.789 -15.236 46.907 1.00 39.19 448 ARG A N 1
ATOM 3485 C CA . ARG A 1 448 ? -19.515 -14.787 48.085 1.00 39.19 448 ARG A CA 1
ATOM 3486 C C . ARG A 1 448 ? -18.612 -13.901 48.927 1.00 39.19 448 ARG A C 1
ATOM 3488 O O . ARG A 1 448 ? -17.505 -14.277 49.309 1.00 39.19 448 ARG A O 1
ATOM 3495 N N . SER A 1 449 ? -19.184 -12.771 49.324 1.00 30.62 449 SER A N 1
ATOM 3496 C CA . SER A 1 449 ? -18.798 -11.996 50.499 1.00 30.62 449 SER A CA 1
ATOM 3497 C C . SER A 1 449 ? -19.099 -12.793 51.782 1.00 30.62 449 SER A C 1
ATOM 3499 O O . SER A 1 449 ? -20.016 -12.491 52.539 1.00 30.62 449 SER A O 1
ATOM 3501 N N . ILE A 1 450 ? -18.345 -13.868 52.014 1.00 30.25 450 ILE A N 1
ATOM 3502 C CA . ILE A 1 450 ? -18.042 -14.367 53.356 1.00 30.25 450 ILE A CA 1
ATOM 3503 C C . ILE A 1 450 ? -16.526 -14.496 53.381 1.00 30.25 450 ILE A C 1
ATOM 3505 O O . ILE A 1 450 ? -15.929 -15.269 52.638 1.00 30.25 450 ILE A O 1
ATOM 3509 N N . SER A 1 451 ? -15.909 -13.648 54.188 1.00 29.17 451 SER A N 1
ATOM 3510 C CA . SER A 1 451 ? -14.474 -13.512 54.401 1.00 29.17 451 SER A CA 1
ATOM 3511 C C . SER A 1 451 ? -13.703 -14.843 54.361 1.00 29.17 451 SER A C 1
ATOM 3513 O O . SER A 1 451 ? -13.705 -15.613 55.317 1.00 29.17 451 SER A O 1
ATOM 3515 N N . GLY A 1 452 ? -12.943 -15.044 53.278 1.00 31.78 452 GLY A N 1
ATOM 3516 C CA . GLY A 1 452 ? -11.728 -15.859 53.285 1.00 31.78 452 GLY A CA 1
ATOM 3517 C C . GLY A 1 452 ? -11.813 -17.247 52.648 1.00 31.78 452 GLY A C 1
ATOM 3518 O O . GLY A 1 452 ? -11.740 -18.245 53.358 1.00 31.78 452 GLY A O 1
ATOM 3519 N N . ARG A 1 453 ? -11.795 -17.323 51.310 1.00 32.56 453 ARG A N 1
ATOM 3520 C CA . ARG A 1 453 ? -11.166 -18.436 50.569 1.00 32.56 453 ARG A CA 1
ATOM 3521 C C . ARG A 1 453 ? -10.834 -18.026 49.128 1.00 32.56 453 ARG A C 1
ATOM 3523 O O . ARG A 1 453 ? -11.715 -17.814 48.311 1.00 32.56 453 ARG A O 1
ATOM 3530 N N . THR A 1 454 ? -9.542 -17.935 48.823 1.00 32.38 454 THR A N 1
ATOM 3531 C CA . THR A 1 454 ? -8.982 -17.749 47.475 1.00 32.38 454 THR A CA 1
ATOM 3532 C C . THR A 1 454 ? -8.618 -19.120 46.904 1.00 32.38 454 THR A C 1
ATOM 3534 O O . THR A 1 454 ? -7.630 -19.711 47.341 1.00 32.38 454 THR A O 1
ATOM 3537 N N . GLY A 1 455 ? -9.406 -19.669 45.979 1.00 37.34 455 GLY A N 1
ATOM 3538 C CA . GLY A 1 455 ? -9.080 -20.984 45.409 1.00 37.34 455 GLY A CA 1
ATOM 3539 C C . GLY A 1 455 ? -10.028 -21.534 44.348 1.00 37.34 455 GLY A C 1
ATOM 3540 O O . GLY A 1 455 ? -10.036 -22.740 44.141 1.00 37.34 455 GLY A O 1
ATOM 3541 N N . CYS A 1 456 ? -10.820 -20.684 43.698 1.00 43.94 456 CYS A N 1
ATOM 3542 C CA . CYS A 1 456 ? -11.766 -21.098 42.670 1.00 43.94 456 CYS A CA 1
ATOM 3543 C C . CYS A 1 456 ? -11.295 -20.617 41.298 1.00 43.94 456 CYS A C 1
ATOM 3545 O O . CYS A 1 456 ? -11.280 -19.417 41.038 1.00 43.94 456 CYS A O 1
ATOM 3547 N N . THR A 1 457 ? -10.893 -21.551 40.440 1.00 40.03 457 THR A N 1
ATOM 3548 C CA . THR A 1 457 ? -10.723 -21.327 38.999 1.00 40.03 457 THR A CA 1
ATOM 3549 C C . THR A 1 457 ? -12.046 -21.720 38.340 1.00 40.03 457 THR A C 1
ATOM 3551 O O . THR A 1 457 ? -12.388 -22.903 38.409 1.00 40.03 457 THR A O 1
ATOM 3554 N N . PRO A 1 458 ? -12.821 -20.781 37.766 1.00 45.66 458 PRO A N 1
ATOM 3555 C CA . PRO A 1 458 ? -14.041 -21.123 37.040 1.00 45.66 458 PRO A CA 1
ATOM 3556 C C . PRO A 1 458 ? -13.722 -22.103 35.899 1.00 45.66 458 PRO A C 1
ATOM 3558 O O . PRO A 1 458 ? -12.654 -21.973 35.287 1.00 45.66 458 PRO A O 1
ATOM 3561 N N . PRO A 1 459 ? -14.592 -23.089 35.624 1.00 46.25 459 PRO A N 1
ATOM 3562 C CA . PRO A 1 459 ? -14.475 -23.904 34.426 1.00 46.25 459 PRO A CA 1
ATOM 3563 C C . PRO A 1 459 ? -14.780 -23.012 33.218 1.00 46.25 459 PRO A C 1
ATOM 3565 O O . PRO A 1 459 ? -15.897 -22.533 33.085 1.00 46.25 459 PRO A O 1
ATOM 3568 N N . ASP A 1 460 ? -13.759 -22.788 32.392 1.00 56.44 460 ASP A N 1
ATOM 3569 C CA . ASP A 1 460 ? -13.738 -21.941 31.199 1.00 56.44 460 ASP A CA 1
ATOM 3570 C C . ASP A 1 460 ? -14.146 -20.466 31.395 1.00 56.44 460 ASP A C 1
ATOM 3572 O O . ASP A 1 460 ? -15.024 -20.097 32.169 1.00 56.44 460 ASP A O 1
ATOM 3576 N N . CYS A 1 461 ? -13.454 -19.555 30.711 1.00 73.12 461 CYS A N 1
ATOM 3577 C CA . CYS A 1 461 ? -13.834 -18.147 30.781 1.00 73.12 461 CYS A CA 1
ATOM 3578 C C . CYS A 1 461 ? -15.162 -17.915 30.044 1.00 73.12 461 CYS A C 1
ATOM 3580 O O . CYS A 1 461 ? -15.465 -18.619 29.080 1.00 73.12 461 CYS A O 1
ATOM 3582 N N . ILE A 1 462 ? -15.932 -16.920 30.492 1.00 73.00 462 ILE A N 1
ATOM 3583 C CA . ILE A 1 462 ? -17.117 -16.407 29.799 1.00 73.00 462 ILE A CA 1
ATOM 3584 C C . ILE A 1 462 ? -16.797 -14.994 29.316 1.00 73.00 462 ILE A C 1
ATOM 3586 O O . ILE A 1 462 ? -16.243 -14.195 30.075 1.00 73.00 462 ILE A O 1
ATOM 3590 N N . SER A 1 463 ? -17.146 -14.670 28.074 1.00 79.25 463 SER A N 1
ATOM 3591 C CA . SER A 1 463 ? -17.069 -13.301 27.552 1.00 79.25 463 SER A CA 1
ATOM 3592 C C . SER A 1 463 ? -18.446 -12.749 27.234 1.00 79.25 463 SER A C 1
ATOM 3594 O O . SER A 1 463 ? -19.258 -13.440 26.626 1.00 79.25 463 SER A O 1
ATOM 3596 N N . SER A 1 464 ? -18.669 -11.489 27.608 1.00 78.44 464 SER A N 1
ATOM 3597 C CA . SER A 1 464 ? -19.853 -10.708 27.245 1.00 78.44 464 SER A CA 1
ATOM 3598 C C . SER A 1 464 ? -19.462 -9.592 26.282 1.00 78.44 464 SER A C 1
ATOM 3600 O O . SER A 1 464 ? -18.428 -8.946 26.479 1.00 78.44 464 SER A O 1
ATOM 3602 N N . PHE A 1 465 ? -20.278 -9.359 25.257 1.00 80.50 465 PHE A N 1
ATOM 3603 C CA . PHE A 1 465 ? -20.052 -8.334 24.245 1.00 80.50 465 PHE A CA 1
ATOM 3604 C C . PHE A 1 465 ? -21.291 -7.481 24.007 1.00 80.50 465 PHE A C 1
ATOM 3606 O O . PHE A 1 465 ? -22.302 -7.980 23.517 1.00 80.50 465 PHE A O 1
ATOM 3613 N N . ASP A 1 466 ? -21.126 -6.171 24.177 1.00 74.38 466 ASP A N 1
ATOM 3614 C CA . ASP A 1 466 ? -22.179 -5.205 23.856 1.00 74.38 466 ASP A CA 1
ATOM 3615 C C . ASP A 1 466 ? -21.977 -4.581 22.463 1.00 74.38 466 ASP A C 1
ATOM 3617 O O . ASP A 1 466 ? -22.920 -4.087 21.858 1.00 74.38 466 ASP A O 1
ATOM 3621 N N . ASN A 1 467 ? -20.746 -4.560 21.923 1.00 78.62 467 ASN A N 1
ATOM 3622 C CA . ASN A 1 467 ? -20.409 -3.845 20.677 1.00 78.62 467 ASN A CA 1
ATOM 3623 C C . ASN A 1 467 ? -19.280 -4.516 19.872 1.00 78.62 467 ASN A C 1
ATOM 3625 O O . ASN A 1 467 ? -18.234 -3.911 19.632 1.00 78.62 467 ASN A O 1
ATOM 3629 N N . GLY A 1 468 ? -19.490 -5.755 19.419 1.00 80.06 468 GLY A N 1
ATOM 3630 C CA . GLY A 1 468 ? -18.463 -6.524 18.704 1.00 80.06 468 GLY A CA 1
ATOM 3631 C C . GLY A 1 468 ? -17.235 -6.842 19.569 1.00 80.06 468 GLY A C 1
ATOM 3632 O O . GLY A 1 468 ? -17.063 -6.315 20.668 1.00 80.06 468 GLY A O 1
ATOM 3633 N N . GLY A 1 469 ? -16.365 -7.722 19.085 1.00 86.44 469 GLY A N 1
ATOM 3634 C CA . GLY A 1 469 ? -15.134 -8.070 19.792 1.00 86.44 469 GLY A CA 1
ATOM 3635 C C . GLY A 1 469 ? -14.655 -9.487 19.521 1.00 86.44 469 GLY A C 1
ATOM 3636 O O . GLY A 1 469 ? -15.248 -10.223 18.741 1.00 86.44 469 GLY A O 1
ATOM 3637 N N . SER A 1 470 ? -13.559 -9.860 20.176 1.00 87.44 470 SER A N 1
ATOM 3638 C CA . SER A 1 470 ? -12.943 -11.179 20.039 1.00 87.44 470 SER A CA 1
ATOM 3639 C C . SER A 1 470 ? -12.643 -11.783 21.404 1.00 87.44 470 SER A C 1
ATOM 3641 O O . SER A 1 470 ? -12.132 -11.071 22.273 1.00 87.44 470 SER A O 1
ATOM 3643 N N . SER A 1 471 ? -12.890 -13.079 21.593 1.00 81.50 471 SER A N 1
ATOM 3644 C CA . SER A 1 471 ? -12.567 -13.763 22.852 1.00 81.50 471 SER A CA 1
ATOM 3645 C C . SER A 1 471 ? -12.248 -15.250 22.656 1.00 81.50 471 SER A C 1
ATOM 3647 O O . SER A 1 471 ? -12.900 -15.904 21.839 1.00 81.50 471 SER A O 1
ATOM 3649 N N . PRO A 1 472 ? -11.278 -15.804 23.414 1.00 84.38 472 PRO A N 1
ATOM 3650 C CA . PRO A 1 472 ? -10.924 -17.223 23.386 1.00 84.38 472 PRO A CA 1
ATOM 3651 C C . PRO A 1 472 ? -11.765 -18.112 24.321 1.00 84.38 472 PRO A C 1
ATOM 3653 O O . PRO A 1 472 ? -11.390 -19.258 24.575 1.00 84.38 472 PRO A O 1
ATOM 3656 N N . CYS A 1 473 ? -12.837 -17.568 24.895 1.00 82.31 473 CYS A N 1
ATOM 3657 C CA . CYS A 1 473 ? -13.684 -18.244 25.871 1.00 82.31 473 CYS A CA 1
ATOM 3658 C C . CYS A 1 473 ? -14.549 -19.344 25.265 1.00 82.31 473 CYS A C 1
ATOM 3660 O O . CYS A 1 473 ? -14.898 -19.278 24.096 1.00 82.31 473 CYS A O 1
ATOM 3662 N N . SER A 1 474 ? -14.931 -20.355 26.047 1.00 81.50 474 SER A N 1
ATOM 3663 C CA . SER A 1 474 ? -15.820 -21.398 25.521 1.00 81.50 474 SER A CA 1
ATOM 3664 C C . SER A 1 474 ? -17.292 -20.990 25.522 1.00 81.50 474 SER A C 1
ATOM 3666 O O . SER A 1 474 ? -18.114 -21.629 24.862 1.00 81.50 474 SER A O 1
ATOM 3668 N N . ILE A 1 475 ? -17.616 -19.898 26.217 1.00 77.69 475 ILE A N 1
ATOM 3669 C CA . ILE A 1 475 ? -18.964 -19.363 26.373 1.00 77.69 475 ILE A CA 1
ATOM 3670 C C . ILE A 1 475 ? -18.953 -17.894 25.979 1.00 77.69 475 ILE A C 1
ATOM 3672 O O . ILE A 1 475 ? -18.152 -17.104 26.491 1.00 77.69 475 ILE A O 1
ATOM 3676 N N . HIS A 1 476 ? -19.874 -17.529 25.095 1.00 84.62 476 HIS A N 1
ATOM 3677 C CA . HIS A 1 476 ? -20.018 -16.160 24.621 1.00 84.62 476 HIS A CA 1
ATOM 3678 C C . HIS A 1 476 ? -21.438 -15.672 24.824 1.00 84.62 476 HIS A C 1
ATOM 3680 O O . HIS A 1 476 ? -22.398 -16.361 24.484 1.00 84.62 476 HIS A O 1
ATOM 3686 N N . ILE A 1 477 ? -21.541 -14.464 25.355 1.00 84.25 477 ILE A N 1
ATOM 3687 C CA . ILE A 1 477 ? -22.778 -13.720 25.503 1.00 84.25 477 ILE A CA 1
ATOM 3688 C C . ILE A 1 477 ? -22.685 -12.488 24.615 1.00 84.25 477 ILE A C 1
ATOM 3690 O O . ILE A 1 477 ? -21.728 -11.719 24.694 1.00 84.25 477 ILE A O 1
ATOM 3694 N N . ILE A 1 478 ? -23.668 -12.320 23.742 1.00 88.31 478 ILE A N 1
ATOM 3695 C CA . ILE A 1 478 ? -23.859 -11.102 22.968 1.00 88.31 478 ILE A CA 1
ATOM 3696 C C . ILE A 1 478 ? -25.190 -10.528 23.425 1.00 88.31 478 ILE A C 1
ATOM 3698 O O . ILE A 1 478 ? -26.226 -11.104 23.115 1.00 88.31 478 ILE A O 1
ATOM 3702 N N . ASP A 1 479 ? -25.160 -9.426 24.163 1.00 83.69 479 ASP A N 1
ATOM 3703 C CA . ASP A 1 479 ? -26.368 -8.695 24.540 1.00 83.69 479 ASP A CA 1
ATOM 3704 C C . ASP A 1 479 ? -26.329 -7.324 23.874 1.00 83.69 479 ASP A C 1
ATOM 3706 O O . ASP A 1 479 ? -25.490 -6.475 24.176 1.00 83.69 479 ASP A O 1
ATOM 3710 N N . TRP A 1 480 ? -27.200 -7.123 22.892 1.00 82.00 480 TRP A N 1
ATOM 3711 C CA . TRP A 1 480 ? -27.239 -5.885 22.136 1.00 82.00 480 TRP A CA 1
ATOM 3712 C C . TRP A 1 480 ? -28.607 -5.225 22.256 1.00 82.00 480 TRP A C 1
ATOM 3714 O O . TRP A 1 480 ? -29.567 -5.622 21.604 1.00 82.00 480 TRP A O 1
ATOM 3724 N N . GLY A 1 481 ? -28.695 -4.171 23.069 1.00 73.12 481 GLY A N 1
ATOM 3725 C CA . GLY A 1 481 ? -29.966 -3.496 23.353 1.00 73.12 481 GLY A CA 1
ATOM 3726 C C . GLY A 1 481 ? -30.463 -2.566 22.238 1.00 73.12 481 GLY A C 1
ATOM 3727 O O . GLY A 1 481 ? -31.565 -2.737 21.708 1.00 73.12 481 GLY A O 1
ATOM 3728 N N . THR A 1 482 ? -29.684 -1.534 21.894 1.00 75.88 482 THR A N 1
ATOM 3729 C CA . THR A 1 482 ? -30.090 -0.495 20.929 1.00 75.88 482 THR A CA 1
ATOM 3730 C C . THR A 1 482 ? -28.901 0.066 20.159 1.00 75.88 482 THR A C 1
ATOM 3732 O O . THR A 1 482 ? -27.918 0.494 20.763 1.00 75.88 482 THR A O 1
ATOM 3735 N N . GLY A 1 483 ? -29.019 0.178 18.837 1.00 77.56 483 GLY A N 1
ATOM 3736 C CA . GLY A 1 483 ? -28.023 0.849 18.006 1.00 77.56 483 GLY A CA 1
ATOM 3737 C C . GLY A 1 483 ? -28.296 0.716 16.509 1.00 77.56 483 GLY A C 1
ATOM 3738 O O . GLY A 1 483 ? -29.306 0.162 16.071 1.00 77.56 483 GLY A O 1
ATOM 3739 N N . SER A 1 484 ? -27.370 1.231 15.708 1.00 84.69 484 SER A N 1
ATOM 3740 C CA . SER A 1 484 ? -27.354 1.032 14.261 1.00 84.69 484 SER A CA 1
ATOM 3741 C C . SER A 1 484 ? -25.917 0.886 13.795 1.00 84.69 484 SER A C 1
ATOM 3743 O O . SER A 1 484 ? -25.074 1.701 14.170 1.00 84.69 484 SER A O 1
ATOM 3745 N N . GLY A 1 485 ? -25.633 -0.111 12.966 1.00 89.50 485 GLY A N 1
ATOM 3746 C CA . GLY A 1 485 ? -24.275 -0.351 12.490 1.00 89.50 485 GLY A CA 1
ATOM 3747 C C . GLY A 1 485 ? -24.035 -1.793 12.081 1.00 89.50 485 GLY A C 1
ATOM 3748 O O . GLY A 1 485 ? -24.961 -2.597 11.995 1.00 89.50 485 GLY A O 1
ATOM 3749 N N . THR A 1 486 ? -22.776 -2.111 11.803 1.00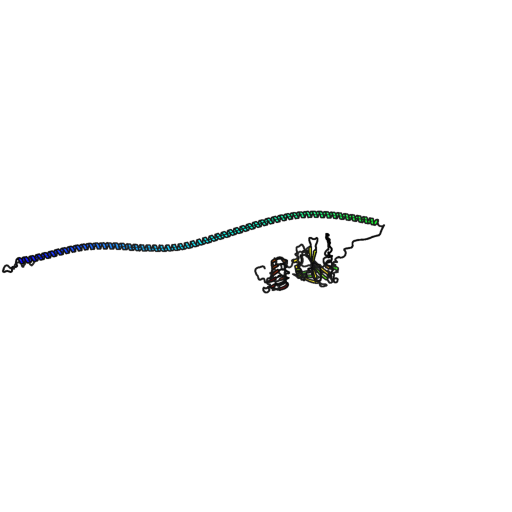 92.75 486 THR A N 1
ATOM 3750 C CA . THR A 1 486 ? -22.320 -3.481 11.571 1.00 92.75 486 THR A CA 1
ATOM 3751 C C . THR A 1 486 ? -21.325 -3.852 12.657 1.00 92.75 486 THR A C 1
ATOM 3753 O O . THR A 1 486 ? -20.348 -3.134 12.856 1.00 92.75 486 THR A O 1
ATOM 3756 N N . TYR A 1 487 ? -21.578 -4.964 13.337 1.00 93.44 487 TYR A N 1
ATOM 3757 C CA . TYR A 1 487 ? -20.761 -5.468 14.434 1.00 93.44 487 TYR A CA 1
ATOM 3758 C C . TYR A 1 487 ? -20.206 -6.836 14.058 1.00 93.44 487 TYR A C 1
ATOM 3760 O O . TYR A 1 487 ? -20.932 -7.668 13.515 1.00 93.44 487 TYR A O 1
ATOM 3768 N N . ASN A 1 488 ? -18.923 -7.053 14.335 1.00 93.00 488 ASN A N 1
ATOM 3769 C CA . ASN A 1 488 ? -18.243 -8.316 14.072 1.00 93.00 488 ASN A CA 1
ATOM 3770 C C . ASN A 1 488 ? -17.830 -8.949 15.404 1.00 93.00 488 ASN A C 1
ATOM 3772 O O . ASN A 1 488 ? -17.315 -8.248 16.280 1.00 93.00 488 ASN A O 1
ATOM 3776 N N . TYR A 1 489 ? -18.066 -10.250 15.539 1.00 93.19 489 TYR A N 1
ATOM 3777 C CA . TYR A 1 489 ? -17.733 -11.037 16.721 1.00 93.19 489 TYR A CA 1
ATOM 3778 C C . TYR A 1 489 ? -16.871 -12.218 16.290 1.00 93.19 489 TYR A C 1
ATOM 3780 O O . TYR A 1 489 ? -17.358 -13.079 15.565 1.00 93.19 489 TYR A O 1
ATOM 3788 N N . ASP A 1 490 ? -15.614 -12.252 16.724 1.00 91.25 490 ASP A N 1
ATOM 3789 C CA . ASP A 1 490 ? -14.661 -13.316 16.397 1.00 91.25 490 ASP A CA 1
ATOM 3790 C C . ASP A 1 490 ? -14.506 -14.244 17.607 1.00 91.25 490 ASP A C 1
ATOM 3792 O O . ASP A 1 490 ? -13.819 -13.925 18.586 1.00 91.25 490 ASP A O 1
ATOM 3796 N N . LEU A 1 491 ? -15.203 -15.377 17.572 1.00 91.62 491 LEU A N 1
ATOM 3797 C CA . LEU A 1 491 ? -15.378 -16.256 18.720 1.00 91.62 491 LEU A CA 1
ATOM 3798 C C . LEU A 1 491 ? -14.587 -17.558 18.526 1.00 91.62 491 LEU A C 1
ATOM 3800 O O . LEU A 1 491 ? -14.841 -18.336 17.601 1.00 91.62 491 LEU A O 1
ATOM 3804 N N . TYR A 1 492 ? -13.646 -17.818 19.433 1.00 87.94 492 TYR A N 1
ATOM 3805 C CA . TYR A 1 492 ? -12.799 -19.015 19.414 1.00 87.94 492 TYR A CA 1
ATOM 3806 C C . TYR A 1 492 ? -13.204 -19.969 20.539 1.00 87.94 492 TYR A C 1
ATOM 3808 O O . TYR A 1 492 ? -13.669 -19.514 21.578 1.00 87.94 492 TYR A O 1
ATOM 3816 N N . ASN A 1 493 ? -12.999 -21.277 20.347 1.00 87.19 493 ASN A N 1
ATOM 3817 C CA . ASN A 1 493 ? -13.335 -22.343 21.306 1.00 87.19 493 ASN A CA 1
ATOM 3818 C C . ASN A 1 493 ? -14.818 -22.409 21.725 1.00 87.19 493 ASN A C 1
ATOM 3820 O O . ASN A 1 493 ? -15.131 -22.909 22.804 1.00 87.19 493 ASN A O 1
ATOM 3824 N N . VAL A 1 494 ? -15.735 -21.872 20.913 1.00 87.69 494 VAL A N 1
ATOM 3825 C CA . VAL A 1 494 ? -17.155 -21.743 21.267 1.00 87.69 494 VAL A CA 1
ATOM 3826 C C . VAL A 1 494 ? -17.789 -23.111 21.470 1.00 87.69 494 VAL A C 1
ATOM 3828 O O . VAL A 1 494 ? -17.934 -23.872 20.523 1.00 87.69 494 VAL A O 1
ATOM 3831 N N . THR A 1 495 ? -18.264 -23.365 22.682 1.00 87.12 495 THR A N 1
ATOM 3832 C CA . THR A 1 495 ? -19.171 -24.478 22.984 1.00 87.12 495 THR A CA 1
ATOM 3833 C C . THR A 1 495 ? -20.614 -23.997 23.042 1.00 87.12 495 THR A C 1
ATOM 3835 O O . THR A 1 495 ? -21.493 -24.657 22.495 1.00 87.12 495 THR A O 1
ATOM 3838 N N . ASN A 1 496 ? -20.850 -22.828 23.651 1.00 85.19 496 ASN A N 1
ATOM 3839 C CA . ASN A 1 496 ? -22.170 -22.229 23.809 1.00 85.19 496 ASN A CA 1
ATOM 3840 C C . ASN A 1 496 ? -22.136 -20.734 23.478 1.00 85.19 496 ASN A C 1
ATOM 3842 O O . ASN A 1 496 ? -21.297 -19.987 23.987 1.00 85.19 496 ASN A O 1
ATOM 3846 N N . LEU A 1 497 ? -23.067 -20.297 22.637 1.00 89.88 497 LEU A N 1
ATOM 3847 C CA . LEU A 1 497 ? -23.289 -18.896 22.297 1.00 89.88 497 LEU A CA 1
ATOM 3848 C C . LEU A 1 497 ? -24.717 -18.507 22.674 1.00 89.88 497 LEU A C 1
ATOM 3850 O O . LEU A 1 497 ? -25.666 -19.086 22.157 1.00 89.88 497 LEU A O 1
ATOM 3854 N N . TYR A 1 498 ? -24.867 -17.484 23.505 1.00 88.31 498 TYR A N 1
ATOM 3855 C CA . TYR A 1 498 ? -26.155 -16.863 23.795 1.00 88.31 498 TYR A CA 1
ATOM 3856 C C . TYR A 1 498 ? -26.147 -15.462 23.209 1.00 88.31 498 TYR A C 1
ATOM 3858 O O . TYR A 1 498 ? -25.366 -14.614 23.634 1.00 88.31 498 TYR A O 1
ATOM 3866 N N . ALA A 1 499 ? -26.979 -15.227 22.204 1.00 89.69 499 ALA A N 1
ATOM 3867 C CA . ALA A 1 499 ? -27.051 -13.938 21.540 1.00 89.69 499 ALA A CA 1
ATOM 3868 C C . ALA A 1 499 ? -28.471 -13.388 21.635 1.00 89.69 499 ALA A C 1
ATOM 3870 O O . ALA A 1 499 ? -29.407 -14.051 21.197 1.00 89.69 499 ALA A O 1
ATOM 3871 N N . ASP A 1 500 ? -28.627 -12.192 22.189 1.00 87.56 500 ASP A N 1
ATOM 3872 C CA . ASP A 1 500 ? -29.881 -11.454 22.200 1.00 87.56 500 ASP A CA 1
ATOM 3873 C C . ASP A 1 500 ? -29.711 -10.106 21.496 1.00 87.56 500 ASP A C 1
ATOM 3875 O O . ASP A 1 500 ? -28.838 -9.299 21.822 1.00 87.56 500 ASP A O 1
ATOM 3879 N N . PHE A 1 501 ? -30.547 -9.886 20.486 1.00 87.19 501 PHE A N 1
ATOM 3880 C CA . PHE A 1 501 ? -30.568 -8.676 19.682 1.00 87.19 501 PHE A CA 1
ATOM 3881 C C . PHE A 1 501 ? -31.900 -7.951 19.883 1.00 87.19 501 PHE A C 1
ATOM 3883 O O . PHE A 1 501 ? -32.947 -8.345 19.355 1.00 87.19 501 PHE A O 1
ATOM 3890 N N . GLY A 1 502 ? -31.836 -6.857 20.637 1.00 83.00 502 GLY A N 1
ATOM 3891 C CA . GLY A 1 502 ? -32.933 -5.946 20.929 1.00 83.00 502 GLY A CA 1
ATOM 3892 C C . GLY A 1 502 ? -33.330 -5.039 19.758 1.00 83.00 502 GLY A C 1
ATOM 3893 O O . GLY A 1 502 ? -32.971 -5.256 18.605 1.00 83.00 502 GLY A O 1
ATOM 3894 N N . THR A 1 503 ? -34.076 -3.977 20.072 1.00 79.94 503 THR A N 1
ATOM 3895 C CA . THR A 1 503 ? -34.916 -3.156 19.161 1.00 79.94 503 THR A CA 1
ATOM 3896 C C . THR A 1 503 ? -34.234 -2.395 18.000 1.00 79.94 503 THR A C 1
ATOM 3898 O O . THR A 1 503 ? -34.911 -1.646 17.290 1.00 79.94 503 THR A O 1
ATOM 3901 N N . GLY A 1 504 ? -32.922 -2.504 17.790 1.00 78.69 504 GLY A N 1
ATOM 3902 C CA . GLY A 1 504 ? -32.192 -1.638 16.853 1.00 78.69 504 GLY A CA 1
ATOM 3903 C C . GLY A 1 504 ? -32.230 -2.048 15.369 1.00 78.69 504 GLY A C 1
ATOM 3904 O O . GLY A 1 504 ? -33.036 -2.866 14.934 1.00 78.69 504 GLY A O 1
ATOM 3905 N N . SER A 1 505 ? -31.392 -1.397 14.553 1.00 86.50 505 SER A N 1
ATOM 3906 C CA . SER A 1 505 ? -31.258 -1.666 13.111 1.00 86.50 505 SER A CA 1
ATOM 3907 C C . SER A 1 505 ? -29.795 -1.911 12.757 1.00 86.50 505 SER A C 1
ATOM 3909 O O . SER A 1 505 ? -29.094 -1.012 12.278 1.00 86.50 505 SER A O 1
ATOM 3911 N N . SER A 1 506 ? -29.324 -3.124 13.007 1.00 90.25 506 SER A N 1
ATOM 3912 C CA . SER A 1 506 ? -27.917 -3.500 12.884 1.00 90.25 506 SER A CA 1
ATOM 3913 C C . SER A 1 506 ? -27.712 -4.769 12.063 1.00 90.25 506 SER A C 1
ATOM 3915 O O . SER A 1 506 ? -28.622 -5.544 11.780 1.00 90.25 506 SER A O 1
ATOM 3917 N N . THR A 1 507 ? -26.470 -4.976 11.641 1.00 92.94 507 THR A N 1
ATOM 3918 C CA . THR A 1 507 ? -25.993 -6.250 11.104 1.00 92.94 507 THR A CA 1
ATOM 3919 C C . THR A 1 507 ? -24.962 -6.824 12.066 1.00 92.94 507 THR A C 1
ATOM 3921 O O . THR A 1 507 ? -24.009 -6.132 12.414 1.00 92.94 507 THR A O 1
ATOM 3924 N N . HIS A 1 508 ? -25.132 -8.073 12.482 1.00 93.56 508 HIS A N 1
ATOM 3925 C CA . HIS A 1 508 ? -24.212 -8.766 13.379 1.00 93.56 508 HIS A CA 1
ATOM 3926 C C . HIS A 1 508 ? -23.588 -9.936 12.630 1.00 93.56 508 HIS A C 1
ATOM 3928 O O . HIS A 1 508 ? -24.288 -10.875 12.268 1.00 93.56 508 HIS A O 1
ATOM 3934 N N . ASN A 1 509 ? -22.283 -9.871 12.382 1.00 94.12 509 ASN A N 1
ATOM 3935 C CA . ASN A 1 509 ? -21.520 -10.966 11.796 1.00 94.12 509 ASN A CA 1
ATOM 3936 C C . ASN A 1 509 ? -20.797 -11.704 12.925 1.00 94.12 509 ASN A C 1
ATOM 3938 O O . ASN A 1 509 ? -19.937 -11.127 13.587 1.00 94.12 509 ASN A O 1
ATOM 3942 N N . ILE A 1 510 ? -21.158 -12.958 13.157 1.00 94.50 510 ILE A N 1
ATOM 3943 C CA . ILE A 1 510 ? -20.619 -13.794 14.227 1.00 94.50 510 ILE A CA 1
ATOM 3944 C C . ILE A 1 510 ? -19.797 -14.901 13.578 1.00 94.50 510 ILE A C 1
ATOM 3946 O O . ILE A 1 510 ? -20.355 -15.759 12.899 1.00 94.50 510 ILE A O 1
ATOM 3950 N N . TYR A 1 511 ? -18.487 -14.877 13.776 1.00 92.88 511 TYR A N 1
ATOM 3951 C CA . TYR A 1 511 ? -17.545 -15.865 13.269 1.00 92.88 511 TYR A CA 1
ATOM 3952 C C . TYR A 1 511 ? -17.242 -16.868 14.382 1.00 92.88 511 TYR A C 1
ATOM 3954 O O . TYR A 1 511 ? -16.739 -16.498 15.441 1.00 92.88 511 TYR A O 1
ATOM 3962 N N . ILE A 1 512 ? -17.600 -18.134 14.162 1.00 92.44 512 ILE A N 1
ATOM 3963 C CA . ILE A 1 512 ? -17.424 -19.229 15.118 1.00 92.44 512 ILE A CA 1
ATOM 3964 C C . ILE A 1 512 ? -16.384 -20.198 14.563 1.00 92.44 512 ILE A C 1
ATOM 3966 O O . ILE A 1 512 ? -16.649 -20.955 13.622 1.00 92.44 512 ILE A O 1
ATOM 3970 N N . CYS A 1 513 ? -15.208 -20.190 15.188 1.00 86.81 513 CYS A N 1
ATOM 3971 C CA . CYS A 1 513 ? -14.039 -20.963 14.769 1.00 86.81 513 CYS A CA 1
ATOM 3972 C C . CYS A 1 513 ? -14.022 -22.410 15.290 1.00 86.81 513 CYS A C 1
ATOM 3974 O O . CYS A 1 513 ? -13.015 -23.100 15.135 1.00 86.81 513 CYS A O 1
ATOM 3976 N N . ASP A 1 514 ? -15.098 -22.873 15.935 1.00 84.50 514 ASP A N 1
ATOM 3977 C CA . ASP A 1 514 ? -15.150 -24.201 16.550 1.00 84.50 514 ASP A CA 1
ATOM 3978 C C . ASP A 1 514 ? -15.847 -25.253 15.676 1.00 84.50 514 ASP A C 1
ATOM 3980 O O . ASP A 1 514 ? -16.772 -24.997 14.899 1.00 84.50 514 ASP A O 1
ATOM 3984 N N . SER A 1 515 ? -15.387 -26.487 15.848 1.00 78.44 515 SER A N 1
ATOM 3985 C CA . SER A 1 515 ? -15.927 -27.682 15.228 1.00 78.44 515 SER A CA 1
ATOM 3986 C C . SER A 1 515 ? -17.222 -28.204 15.869 1.00 78.44 515 SER A C 1
ATOM 3988 O O . SER A 1 515 ? -17.894 -29.037 15.254 1.00 78.44 515 SER A O 1
ATOM 3990 N N . GLN A 1 516 ? -17.582 -27.761 17.080 1.00 86.56 516 GLN A N 1
ATOM 3991 C CA . GLN A 1 516 ? -18.811 -28.156 17.781 1.00 86.56 516 GLN A CA 1
ATOM 3992 C C . GLN A 1 516 ? -19.321 -27.009 18.656 1.00 86.56 516 GLN A C 1
ATOM 3994 O O . GLN A 1 516 ? -18.627 -26.599 19.575 1.00 86.56 516 GLN A O 1
ATOM 3999 N N . PHE A 1 517 ? -20.540 -26.527 18.406 1.00 90.38 517 PHE A N 1
ATOM 4000 C CA . PHE A 1 517 ? -21.146 -25.480 19.227 1.00 90.38 517 PHE A CA 1
ATOM 4001 C C . PHE A 1 517 ? -22.674 -25.569 19.227 1.00 90.38 517 PHE A C 1
ATOM 4003 O O . PHE A 1 517 ? -23.295 -26.018 18.259 1.00 90.38 517 PHE A O 1
ATOM 4010 N N . TYR A 1 518 ? -23.265 -25.073 20.303 1.00 90.00 518 TYR A N 1
ATOM 4011 C CA . TYR A 1 518 ? -24.676 -24.740 20.410 1.00 90.00 518 TYR A CA 1
ATOM 4012 C C . TYR A 1 518 ? -24.811 -23.214 20.446 1.00 90.00 518 TYR A C 1
ATOM 4014 O O . TYR A 1 518 ? -24.087 -22.544 21.181 1.00 90.00 518 TYR A O 1
ATOM 4022 N N . ALA A 1 519 ? -25.704 -22.644 19.641 1.00 90.50 519 ALA A N 1
ATOM 4023 C CA . ALA A 1 519 ? -26.044 -21.228 19.721 1.00 90.50 519 ALA A CA 1
ATOM 4024 C C . ALA A 1 519 ? -27.541 -21.045 19.950 1.00 90.50 519 ALA A C 1
ATOM 4026 O O . ALA A 1 519 ? -28.342 -21.670 19.265 1.00 90.50 519 ALA A O 1
ATOM 4027 N N . ASP A 1 520 ? -27.903 -20.151 20.861 1.00 88.44 520 ASP A N 1
ATOM 4028 C CA . ASP A 1 520 ? -29.271 -19.712 21.107 1.00 88.44 520 ASP A CA 1
ATOM 4029 C C . ASP A 1 520 ? -29.390 -18.215 20.796 1.00 88.44 520 ASP A C 1
ATOM 4031 O O . ASP A 1 520 ? -28.871 -17.356 21.518 1.00 88.44 520 ASP A O 1
ATOM 4035 N N . VAL A 1 521 ? -30.074 -17.910 19.695 1.00 90.25 521 VAL A N 1
ATOM 4036 C CA . VAL A 1 521 ? -30.179 -16.571 19.118 1.00 90.25 521 VAL A CA 1
ATOM 4037 C C . VAL A 1 521 ? -31.596 -16.025 19.286 1.00 90.25 521 VAL A C 1
ATOM 4039 O O . VAL A 1 521 ? -32.513 -16.410 18.558 1.00 90.25 521 VAL A O 1
ATOM 4042 N N . SER A 1 522 ? -31.772 -15.072 20.198 1.00 87.75 522 SER A N 1
ATOM 4043 C CA . SER A 1 522 ? -32.987 -14.265 20.313 1.00 87.75 522 SER A CA 1
ATOM 4044 C C . SER A 1 522 ? -32.868 -12.987 19.498 1.00 87.75 522 SER A C 1
ATOM 4046 O O . SER A 1 522 ? -31.850 -12.299 19.518 1.00 87.75 522 SER A O 1
ATOM 4048 N N . MET A 1 523 ? -33.927 -12.642 18.781 1.00 86.19 523 MET A N 1
ATOM 4049 C CA . MET A 1 523 ? -34.068 -11.365 18.096 1.00 86.19 523 MET A CA 1
ATOM 4050 C C . MET A 1 523 ? -35.480 -10.857 18.371 1.00 86.19 523 MET A C 1
ATOM 4052 O O . MET A 1 523 ? -36.432 -11.263 17.707 1.00 86.19 523 MET A O 1
ATOM 4056 N N . SER A 1 524 ? -35.648 -10.007 19.380 1.00 76.88 524 SER A N 1
ATOM 4057 C CA . SER A 1 524 ? -36.978 -9.673 19.911 1.00 76.88 524 SER A CA 1
ATOM 4058 C C . SER A 1 524 ? -37.750 -8.679 19.031 1.00 76.88 524 SER A C 1
ATOM 4060 O O . SER A 1 524 ? -38.934 -8.871 18.742 1.00 76.88 524 SER A O 1
ATOM 4062 N N . THR A 1 525 ? -37.097 -7.606 18.583 1.00 73.75 525 THR A N 1
ATOM 4063 C CA . THR A 1 525 ? -37.702 -6.485 17.838 1.00 73.75 525 THR A CA 1
ATOM 4064 C C . THR A 1 525 ? -36.616 -5.715 17.068 1.00 73.75 525 THR A C 1
ATOM 4066 O O . THR A 1 525 ? -35.442 -5.865 17.366 1.00 73.75 525 THR A O 1
ATOM 4069 N N . GLY A 1 526 ? -36.968 -4.891 16.075 1.00 78.31 526 GLY A N 1
ATOM 4070 C CA . GLY A 1 526 ? -36.002 -4.129 15.260 1.00 78.31 526 GLY A CA 1
ATOM 4071 C C . GLY A 1 526 ? -35.729 -4.695 13.857 1.00 78.31 526 GLY A C 1
ATOM 4072 O O . GLY A 1 526 ? -36.378 -5.635 13.400 1.00 78.31 526 GLY A O 1
ATOM 4073 N N . SER A 1 527 ? -34.800 -4.080 13.126 1.00 84.25 527 SER A N 1
ATOM 4074 C CA . SER A 1 527 ? -34.358 -4.526 11.793 1.00 84.25 527 SER A CA 1
ATOM 4075 C C . SER A 1 527 ? -32.950 -5.114 11.861 1.00 84.25 527 SER A C 1
ATOM 4077 O O . SER A 1 527 ? -32.001 -4.532 11.334 1.00 84.25 527 SER A O 1
ATOM 4079 N N . ASN A 1 528 ? -32.820 -6.246 12.555 1.00 86.50 528 ASN A N 1
ATOM 4080 C CA . ASN A 1 528 ? -31.538 -6.911 12.779 1.00 86.50 528 ASN A CA 1
ATOM 4081 C C . ASN A 1 528 ? -31.250 -7.958 11.694 1.00 86.50 528 ASN A C 1
ATOM 4083 O O . ASN A 1 528 ? -32.098 -8.781 11.350 1.00 86.50 528 ASN A O 1
ATOM 4087 N N . ASN A 1 529 ? -30.031 -7.944 11.162 1.00 91.06 529 ASN A N 1
ATOM 4088 C CA . ASN A 1 529 ? -29.522 -8.964 10.248 1.00 91.06 529 ASN A CA 1
ATOM 4089 C C . ASN A 1 529 ? -28.387 -9.724 10.937 1.00 91.06 529 ASN A C 1
ATOM 4091 O O . ASN A 1 529 ? -27.268 -9.221 11.022 1.00 91.06 529 ASN A O 1
ATOM 4095 N N . VAL A 1 530 ? -28.684 -10.909 11.461 1.00 93.19 530 VAL A N 1
ATOM 4096 C CA . VAL A 1 530 ? -27.712 -11.758 12.154 1.00 93.19 530 VAL A CA 1
ATOM 4097 C C . VAL A 1 530 ? -27.157 -12.774 11.167 1.00 93.19 530 VAL A C 1
ATOM 4099 O O . VAL A 1 530 ? -27.900 -13.520 10.530 1.00 93.19 530 VAL A O 1
ATOM 4102 N N . ARG A 1 531 ? -25.835 -12.808 11.031 1.00 94.19 531 ARG A N 1
ATOM 4103 C CA . ARG A 1 531 ? -25.107 -13.716 10.148 1.00 94.19 531 ARG A CA 1
ATOM 4104 C C . ARG A 1 531 ? -24.108 -14.501 10.968 1.00 94.19 531 ARG A C 1
ATOM 4106 O O . ARG A 1 531 ? -23.154 -13.930 11.481 1.00 94.19 531 ARG A O 1
ATOM 4113 N N . ILE A 1 532 ? -24.323 -15.802 11.070 1.00 94.06 532 ILE A N 1
ATOM 4114 C CA . ILE A 1 532 ? -23.412 -16.725 11.733 1.00 94.06 532 ILE A CA 1
ATOM 4115 C C . ILE A 1 532 ? -22.577 -17.408 10.658 1.00 94.06 532 ILE A C 1
ATOM 4117 O O . ILE A 1 532 ? -23.103 -18.096 9.787 1.00 94.06 532 ILE A O 1
ATOM 4121 N N . TYR A 1 533 ? -21.272 -17.210 10.726 1.00 92.56 533 TYR A N 1
ATOM 4122 C CA . TYR A 1 533 ? -20.273 -17.865 9.903 1.00 92.56 533 TYR A CA 1
ATOM 4123 C C . TYR A 1 533 ? -19.622 -18.940 10.762 1.00 92.56 533 TYR A C 1
ATOM 4125 O O . TYR A 1 533 ? -18.889 -18.627 11.695 1.00 92.56 533 TYR A O 1
ATOM 4133 N N . SER A 1 534 ? -19.919 -20.208 10.488 1.00 90.69 534 SER A N 1
ATOM 4134 C CA . SER A 1 534 ? -19.351 -21.320 11.250 1.00 90.69 534 SER A CA 1
ATOM 4135 C C . SER A 1 534 ? -18.449 -22.175 10.372 1.00 90.69 534 SER A C 1
ATOM 4137 O O . SER A 1 534 ? -18.812 -22.547 9.253 1.00 90.69 534 SER A O 1
ATOM 4139 N N . TYR A 1 535 ? -17.271 -22.509 10.903 1.00 86.38 535 TYR A N 1
ATOM 4140 C CA . TYR A 1 535 ? -16.356 -23.443 10.264 1.00 86.38 535 TYR A CA 1
ATOM 4141 C C . TYR A 1 535 ? -16.894 -24.883 10.333 1.00 86.38 535 TYR A C 1
ATOM 4143 O O . TYR A 1 535 ? -17.075 -25.463 11.411 1.00 86.38 535 TYR A O 1
ATOM 4151 N N . GLY A 1 536 ? -17.126 -25.503 9.175 1.00 83.12 536 GLY A N 1
ATOM 4152 C CA . GLY A 1 536 ? -17.591 -26.886 9.071 1.00 83.12 536 GLY A CA 1
ATOM 4153 C C . GLY A 1 536 ? -19.081 -27.102 9.372 1.00 83.12 536 GLY A C 1
ATOM 4154 O O . GLY A 1 536 ? -19.487 -28.247 9.580 1.00 83.12 536 GLY A O 1
ATOM 4155 N N . TRP A 1 537 ? -19.899 -26.047 9.367 1.00 87.19 537 TRP A N 1
ATOM 4156 C CA . TRP A 1 537 ? -21.365 -26.104 9.280 1.00 87.19 537 TRP A CA 1
ATOM 4157 C C . TRP A 1 537 ? -21.867 -26.991 8.121 1.00 87.19 537 TRP A C 1
ATOM 4159 O O . TRP A 1 537 ? -22.855 -27.719 8.257 1.00 87.19 537 TRP A O 1
ATOM 4169 N N . GLY A 1 538 ? -21.137 -26.995 7.004 1.00 83.00 538 GLY A N 1
ATOM 4170 C CA . GLY A 1 538 ? -21.421 -27.698 5.759 1.00 83.00 538 GLY A CA 1
ATOM 4171 C C . GLY A 1 538 ? -22.126 -26.802 4.744 1.00 83.00 538 GLY A C 1
ATOM 4172 O O . GLY A 1 538 ? -23.252 -26.379 4.970 1.00 83.00 538 GLY A O 1
ATOM 4173 N N . ALA A 1 539 ? -21.510 -26.574 3.578 1.00 73.62 539 ALA A N 1
ATOM 4174 C CA . ALA A 1 539 ? -22.036 -25.661 2.549 1.00 73.62 539 ALA A CA 1
ATOM 4175 C C . ALA A 1 539 ? -23.450 -26.011 2.037 1.00 73.62 539 ALA A C 1
ATOM 4177 O O . ALA A 1 539 ? -24.164 -25.143 1.541 1.00 73.62 539 ALA A O 1
ATOM 4178 N N . GLY A 1 540 ? -23.868 -27.277 2.164 1.00 72.56 540 GLY A N 1
ATOM 4179 C CA . GLY A 1 540 ? -25.231 -27.723 1.847 1.00 72.56 540 GLY A CA 1
ATOM 4180 C C . GLY A 1 540 ? -26.291 -27.337 2.888 1.00 72.56 540 GLY A C 1
ATOM 4181 O O . GLY A 1 540 ? -27.475 -27.472 2.600 1.00 72.56 540 GLY A O 1
ATOM 4182 N N . ASN A 1 541 ? -25.873 -26.845 4.057 1.00 74.56 541 ASN A N 1
ATOM 4183 C CA . ASN A 1 541 ? -26.725 -26.458 5.184 1.00 74.56 541 ASN A CA 1
ATOM 4184 C C . ASN A 1 541 ? -26.816 -24.930 5.345 1.00 74.56 541 ASN A C 1
ATOM 4186 O O . ASN A 1 541 ? -27.275 -24.455 6.383 1.00 74.56 541 ASN A O 1
ATOM 4190 N N . ASN A 1 542 ? -26.364 -24.148 4.356 1.00 84.56 542 ASN A N 1
ATOM 4191 C CA . ASN A 1 542 ? -26.523 -22.696 4.383 1.00 84.56 542 ASN A CA 1
ATOM 4192 C C . ASN A 1 542 ? -28.014 -22.355 4.373 1.00 84.56 542 ASN A C 1
ATOM 4194 O O . ASN A 1 542 ? -28.733 -22.724 3.442 1.00 84.56 542 ASN A O 1
ATOM 4198 N N . VAL A 1 543 ? -28.471 -21.649 5.400 1.00 88.25 543 VAL A N 1
ATOM 4199 C CA . VAL A 1 543 ? -29.885 -21.316 5.575 1.00 88.25 543 VAL A CA 1
ATOM 4200 C C . VAL A 1 543 ? -30.009 -19.841 5.905 1.00 88.25 543 VAL A C 1
ATOM 4202 O O . VAL A 1 543 ? -29.290 -19.329 6.758 1.00 88.25 543 VAL A O 1
ATOM 4205 N N . THR A 1 544 ? -30.956 -19.182 5.245 1.00 88.38 544 THR A N 1
ATOM 4206 C CA . THR A 1 544 ? -31.416 -17.838 5.588 1.00 88.38 544 THR A CA 1
ATOM 4207 C C . THR A 1 544 ? -32.896 -17.914 5.933 1.00 88.38 544 THR A C 1
ATOM 4209 O O . THR A 1 544 ? -33.688 -18.474 5.172 1.00 88.38 544 THR A O 1
ATOM 4212 N N . ILE A 1 545 ? -33.259 -17.363 7.085 1.00 88.06 545 ILE A N 1
ATOM 4213 C CA . ILE A 1 545 ? -34.630 -17.232 7.563 1.00 88.06 545 ILE A CA 1
ATOM 4214 C C . ILE A 1 545 ? -34.968 -15.745 7.567 1.00 88.06 545 ILE A C 1
ATOM 4216 O O . ILE A 1 545 ? -34.408 -14.983 8.352 1.00 88.06 545 ILE A O 1
ATOM 4220 N N . ASP A 1 546 ? -35.916 -15.363 6.713 1.00 81.94 546 ASP A N 1
ATOM 4221 C CA . ASP A 1 546 ? -36.411 -13.990 6.551 1.00 81.94 546 ASP A CA 1
ATOM 4222 C C . ASP A 1 546 ? -37.905 -13.915 6.908 1.00 81.94 546 ASP A C 1
ATOM 4224 O O . ASP A 1 546 ? -38.744 -13.466 6.124 1.00 81.94 546 ASP A O 1
ATOM 4228 N N . SER A 1 547 ? -38.274 -14.441 8.076 1.00 71.62 547 SER A N 1
ATOM 4229 C CA . SER A 1 547 ? -39.667 -14.484 8.530 1.00 71.62 547 SER A CA 1
ATOM 4230 C C . SER A 1 547 ? -39.790 -13.986 9.962 1.00 71.62 547 SER A C 1
ATOM 4232 O O . SER A 1 547 ? -39.099 -14.491 10.845 1.00 71.62 547 SER A O 1
ATOM 4234 N N . SER A 1 548 ? -40.708 -13.050 10.194 1.00 70.75 548 SER A N 1
ATOM 4235 C CA . SER A 1 548 ? -41.119 -12.645 11.538 1.00 70.75 548 SER A CA 1
ATOM 4236 C C . SER A 1 548 ? -41.929 -13.753 12.229 1.00 70.75 548 SER A C 1
ATOM 4238 O O . SER A 1 548 ? -42.601 -14.539 11.559 1.00 70.75 548 SER A O 1
ATOM 4240 N N . TYR A 1 549 ? -41.878 -13.802 13.565 1.00 72.50 549 TYR A N 1
ATOM 4241 C CA . TYR A 1 549 ? -42.545 -14.806 14.413 1.00 72.50 549 TYR A CA 1
ATOM 4242 C C . TYR A 1 549 ? -42.161 -16.253 14.097 1.00 72.50 549 TYR A C 1
ATOM 4244 O O . TYR A 1 549 ? -43.021 -17.109 13.872 1.00 72.50 549 TYR A O 1
ATOM 4252 N N . ASN A 1 550 ? -40.864 -16.533 14.072 1.00 76.44 550 ASN A N 1
ATOM 4253 C CA . ASN A 1 550 ? -40.366 -17.869 13.784 1.00 76.44 550 ASN A CA 1
ATOM 4254 C C . ASN A 1 550 ? -39.458 -18.344 14.914 1.00 76.44 550 ASN A C 1
ATOM 4256 O O . ASN A 1 550 ? -38.566 -17.620 15.349 1.00 76.44 550 ASN A O 1
ATOM 4260 N N . THR A 1 551 ? -39.696 -19.563 15.380 1.00 85.50 551 THR A N 1
ATOM 4261 C CA . THR A 1 551 ? -38.811 -20.259 16.305 1.00 85.50 551 THR A CA 1
ATOM 4262 C C . THR A 1 551 ? -38.448 -21.599 15.702 1.00 85.50 551 THR A C 1
ATOM 4264 O O . THR A 1 551 ? -39.257 -22.229 15.014 1.00 85.50 551 THR A O 1
ATOM 4267 N N . GLY A 1 552 ? -37.226 -22.046 15.934 1.00 89.25 552 GLY A N 1
ATOM 4268 C CA . GLY A 1 552 ? -36.789 -23.323 15.405 1.00 89.25 552 GLY A CA 1
ATOM 4269 C C . GLY A 1 552 ? -35.339 -23.617 15.717 1.00 89.25 552 GLY A C 1
ATOM 4270 O O . GLY A 1 552 ? -34.660 -22.846 16.386 1.00 89.25 552 GLY A O 1
ATOM 4271 N N . THR A 1 553 ? -34.890 -24.744 15.180 1.00 89.94 553 THR A N 1
ATOM 4272 C CA . THR A 1 553 ? -33.524 -25.237 15.319 1.00 89.94 553 THR A CA 1
ATOM 4273 C C . THR A 1 553 ? -32.951 -25.466 13.933 1.00 89.94 553 THR A C 1
ATOM 4275 O O . THR A 1 553 ? -33.511 -26.221 13.131 1.00 89.94 553 THR A O 1
ATOM 4278 N N . LEU A 1 554 ? -31.819 -24.837 13.648 1.00 90.94 554 LEU A N 1
ATOM 4279 C CA . LEU A 1 554 ? -30.995 -25.133 12.486 1.00 90.94 554 LEU A CA 1
ATOM 4280 C C . LEU A 1 554 ? -29.903 -26.113 12.897 1.00 90.94 554 LEU A C 1
ATOM 4282 O O . LEU A 1 554 ? -29.178 -25.860 13.852 1.00 90.94 554 LEU A O 1
ATOM 4286 N N . ASN A 1 555 ? -29.764 -27.214 12.164 1.00 91.19 555 ASN A N 1
ATOM 4287 C CA . ASN A 1 555 ? -28.733 -28.215 12.426 1.00 91.19 555 ASN A CA 1
ATOM 4288 C C . ASN A 1 555 ? -27.668 -28.163 11.330 1.00 91.19 555 ASN A C 1
ATOM 4290 O O . ASN A 1 555 ? -27.991 -28.260 10.144 1.00 91.19 555 ASN A O 1
ATOM 4294 N N . GLY A 1 556 ? -26.411 -28.020 11.739 1.00 87.44 556 GLY A N 1
ATOM 4295 C CA . GLY A 1 556 ? -25.250 -28.133 10.863 1.00 87.44 556 GLY A CA 1
ATOM 4296 C C . GLY A 1 556 ? -24.709 -29.563 10.823 1.00 87.44 556 GLY A C 1
ATOM 4297 O O . GLY A 1 556 ? -25.285 -30.500 11.376 1.00 87.44 556 GLY A O 1
ATOM 4298 N N . ASN A 1 557 ? -23.555 -29.750 10.184 1.00 85.56 557 ASN A N 1
ATOM 4299 C CA . ASN A 1 557 ? -22.826 -31.013 10.267 1.00 85.56 557 ASN A CA 1
ATOM 4300 C C . ASN A 1 557 ? -22.266 -31.229 11.685 1.00 85.56 557 ASN A C 1
ATOM 4302 O O . ASN A 1 557 ? -21.786 -30.294 12.324 1.00 85.56 557 ASN A O 1
ATOM 4306 N N . GLY A 1 558 ? -22.235 -32.481 12.149 1.00 84.38 558 GLY A N 1
ATOM 4307 C CA . GLY A 1 558 ? -21.734 -32.823 13.487 1.00 84.38 558 GLY A CA 1
ATOM 4308 C C . GLY A 1 558 ? -22.672 -32.369 14.612 1.00 84.38 558 GLY A C 1
ATOM 4309 O O . GLY A 1 558 ? -23.882 -32.319 14.425 1.00 84.38 558 GLY A O 1
ATOM 4310 N N . ASN A 1 559 ? -22.109 -32.046 15.779 1.00 86.38 559 ASN A N 1
ATOM 4311 C CA . ASN A 1 559 ? -22.853 -31.545 16.942 1.00 86.38 559 ASN A CA 1
ATOM 4312 C C . ASN A 1 559 ? -22.952 -30.010 16.899 1.00 86.38 559 ASN A C 1
ATOM 4314 O O . ASN A 1 559 ? -22.485 -29.336 17.813 1.00 86.38 559 ASN A O 1
ATOM 4318 N N . ARG A 1 560 ? -23.466 -29.458 15.793 1.00 89.69 560 ARG A N 1
ATOM 4319 C CA . ARG A 1 560 ? -23.659 -28.013 15.616 1.00 89.69 560 ARG A CA 1
ATOM 4320 C C . ARG A 1 560 ? -25.139 -27.700 15.491 1.00 89.69 560 ARG A C 1
ATOM 4322 O O . ARG A 1 560 ? -25.796 -28.243 14.599 1.00 89.69 560 ARG A O 1
ATOM 4329 N N . SER A 1 561 ? -25.640 -26.796 16.318 1.00 92.00 561 SER A N 1
ATOM 4330 C CA . SER A 1 561 ? -27.035 -26.367 16.249 1.00 92.00 561 SER A CA 1
ATOM 4331 C C . SER A 1 561 ? -27.193 -24.895 16.604 1.00 92.00 561 SER A C 1
ATOM 4333 O O . SER A 1 561 ? -26.508 -24.384 17.486 1.00 92.00 561 SER A O 1
ATOM 4335 N N . VAL A 1 562 ? -28.113 -24.228 15.911 1.00 92.75 562 VAL A N 1
ATOM 4336 C CA . VAL A 1 562 ? -28.543 -22.861 16.205 1.00 92.75 562 VAL A CA 1
ATOM 4337 C C . VAL A 1 562 ? -30.037 -22.893 16.490 1.00 92.75 562 VAL A C 1
ATOM 4339 O O . VAL A 1 562 ? -30.840 -23.026 15.563 1.00 92.75 562 VAL A O 1
ATOM 4342 N N . ASP A 1 563 ? -30.396 -22.769 17.758 1.00 89.81 563 ASP A N 1
ATOM 4343 C CA . ASP A 1 563 ? -31.756 -22.465 18.173 1.00 89.81 563 ASP A CA 1
ATOM 4344 C C . ASP A 1 563 ? -31.987 -20.969 17.996 1.00 89.81 563 ASP A C 1
ATOM 4346 O O . ASP A 1 563 ? -31.121 -20.142 18.288 1.00 89.81 563 ASP A O 1
ATOM 4350 N N . TYR A 1 564 ? -33.138 -20.608 17.442 1.00 90.19 564 TYR A N 1
ATOM 4351 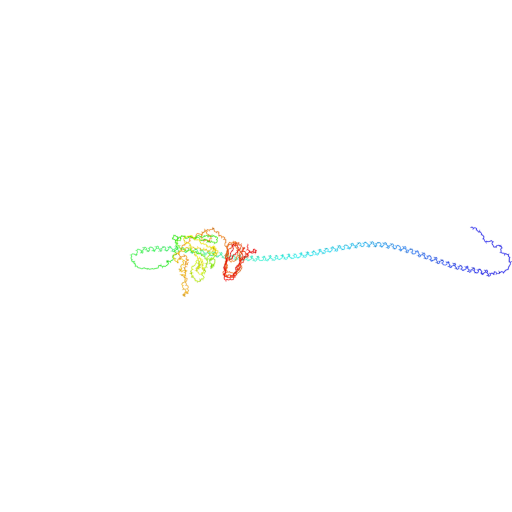C CA . TYR A 1 564 ? -33.457 -19.215 17.181 1.00 90.19 564 TYR A CA 1
ATOM 4352 C C . TYR A 1 564 ? -34.885 -18.868 17.581 1.00 90.19 564 TYR A C 1
ATOM 4354 O O . TYR A 1 564 ? -35.817 -19.664 17.436 1.00 90.19 564 TYR A O 1
ATOM 4362 N N . TYR A 1 565 ? -35.047 -17.628 18.031 1.00 88.25 565 TYR A N 1
ATOM 4363 C CA . TYR A 1 565 ? -36.320 -16.975 18.288 1.00 88.25 565 TYR A CA 1
ATOM 4364 C C . TYR A 1 565 ? -36.344 -15.628 17.555 1.00 88.25 565 TYR A C 1
ATOM 4366 O O . TYR A 1 565 ? -35.581 -14.721 17.874 1.00 88.25 565 TYR A O 1
ATOM 4374 N N . MET A 1 566 ? -37.209 -15.492 16.549 1.00 84.88 566 MET A N 1
ATOM 4375 C CA . MET A 1 566 ? -37.384 -14.274 15.752 1.00 84.88 566 MET A CA 1
ATOM 4376 C C . MET A 1 566 ? -38.725 -13.620 16.067 1.00 84.88 566 MET A C 1
ATOM 4378 O O . MET A 1 566 ? -39.784 -14.193 15.808 1.00 84.88 566 MET A O 1
ATOM 4382 N N . GLY A 1 567 ? -38.676 -12.396 16.583 1.00 81.50 567 GLY A N 1
ATOM 4383 C CA . GLY A 1 567 ? -39.831 -11.579 16.920 1.00 81.50 567 GLY A CA 1
ATOM 4384 C C . GLY A 1 567 ? -40.474 -10.870 15.723 1.00 81.50 567 GLY A C 1
ATOM 4385 O O . GLY A 1 567 ? -40.546 -11.392 14.610 1.00 81.50 567 GLY A O 1
ATOM 4386 N N . VAL A 1 568 ? -41.032 -9.682 15.967 1.00 68.00 568 VAL A N 1
ATOM 4387 C CA . VAL A 1 568 ? -42.183 -9.153 15.198 1.00 68.00 568 VAL A CA 1
ATOM 4388 C C . VAL A 1 568 ? -41.841 -8.312 13.958 1.00 68.00 568 VAL A C 1
ATOM 4390 O O . VAL A 1 568 ? -42.741 -7.793 13.297 1.00 68.00 568 VAL A O 1
ATOM 4393 N N . SER A 1 569 ? -40.563 -8.141 13.629 1.00 71.56 569 SER A N 1
ATOM 4394 C CA . SER A 1 569 ? -40.080 -7.123 12.680 1.00 71.56 569 SER A CA 1
ATOM 4395 C C . SER A 1 569 ? -39.135 -7.692 11.614 1.00 71.56 569 SER A C 1
ATOM 4397 O O . SER A 1 569 ? -38.928 -8.901 11.556 1.00 71.56 569 SER A O 1
ATOM 4399 N N . SER A 1 570 ? -38.630 -6.836 10.712 1.00 75.75 570 SER A N 1
ATOM 4400 C CA . SER A 1 570 ? -37.765 -7.172 9.566 1.00 75.75 570 SER A CA 1
ATOM 4401 C C . SER A 1 570 ? -36.387 -7.684 9.995 1.00 75.75 570 SER A C 1
ATOM 4403 O O . SER A 1 570 ? -35.369 -7.010 9.855 1.00 75.75 570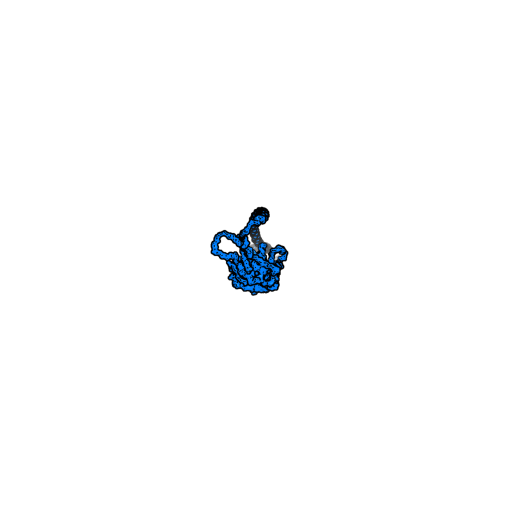 SER A O 1
ATOM 4405 N N . ILE A 1 571 ? -36.395 -8.894 10.537 1.00 82.88 571 ILE A N 1
ATOM 4406 C CA . ILE A 1 571 ? -35.254 -9.605 11.083 1.00 82.88 571 ILE A CA 1
ATOM 4407 C C . ILE A 1 571 ? -34.870 -10.706 10.095 1.00 82.88 571 ILE A C 1
ATOM 4409 O O . ILE A 1 571 ? -35.736 -11.348 9.500 1.00 82.88 571 ILE A O 1
ATOM 4413 N N . SER A 1 572 ? -33.569 -10.917 9.928 1.00 90.25 572 SER A N 1
ATOM 4414 C CA . SER A 1 572 ? -33.028 -12.019 9.132 1.00 90.25 572 SER A CA 1
ATOM 4415 C C . SER A 1 572 ? -31.959 -12.750 9.930 1.00 90.25 572 SER A C 1
ATOM 4417 O O . SER A 1 572 ? -31.077 -12.108 10.503 1.00 90.25 572 SER A O 1
ATOM 4419 N N . LEU A 1 573 ? -32.035 -14.079 9.962 1.00 93.12 573 LEU A N 1
ATOM 4420 C CA . LEU A 1 573 ? -30.974 -14.941 10.477 1.00 93.12 573 LEU A CA 1
ATOM 4421 C C . LEU A 1 573 ? -30.409 -15.745 9.321 1.00 93.12 573 LEU A C 1
ATOM 4423 O O . LEU A 1 573 ? -31.136 -16.476 8.655 1.00 93.12 573 LEU A O 1
ATOM 4427 N N . SER A 1 574 ? -29.112 -15.625 9.086 1.00 93.06 574 SER A N 1
ATOM 4428 C CA . SER A 1 574 ? -28.407 -16.471 8.135 1.00 93.06 574 SER A CA 1
ATOM 4429 C C . SER A 1 574 ? -27.301 -17.248 8.822 1.00 93.06 574 SER A C 1
ATOM 4431 O O . SER A 1 574 ? -26.513 -16.664 9.558 1.00 93.06 574 SER A O 1
ATOM 4433 N N . VAL A 1 575 ? -27.204 -18.542 8.538 1.00 92.75 575 VAL A N 1
ATOM 4434 C CA . VAL A 1 575 ? -26.087 -19.385 8.968 1.00 92.75 575 VAL A CA 1
ATOM 4435 C C . VAL A 1 575 ? -25.374 -19.900 7.727 1.00 92.75 575 VAL A C 1
ATOM 4437 O O . VAL A 1 575 ? -25.993 -20.514 6.856 1.00 92.75 575 VAL A O 1
ATOM 4440 N N . TYR A 1 576 ? -24.081 -19.611 7.631 1.00 91.00 576 TYR A N 1
ATOM 4441 C CA . TYR A 1 576 ? -23.243 -19.924 6.485 1.00 91.00 576 TYR A CA 1
ATOM 4442 C C . TYR A 1 576 ? -22.083 -20.829 6.890 1.00 91.00 576 TYR A C 1
ATOM 4444 O O . TYR A 1 576 ? -21.425 -20.603 7.907 1.00 91.00 576 TYR A O 1
ATOM 4452 N N . GLU A 1 577 ? -21.778 -21.796 6.025 1.00 88.81 577 GLU A N 1
ATOM 4453 C CA . GLU A 1 577 ? -20.465 -22.421 5.991 1.00 88.81 577 GLU A CA 1
ATOM 4454 C C . GLU A 1 577 ? -19.420 -21.374 5.650 1.00 88.81 577 GLU A C 1
ATOM 4456 O O . GLU A 1 577 ? -19.467 -20.727 4.597 1.00 88.81 577 GLU A O 1
ATOM 4461 N N . TRP A 1 578 ? -18.446 -21.258 6.535 1.00 80.94 578 TRP A N 1
ATOM 4462 C CA . TRP A 1 578 ? -17.287 -20.428 6.311 1.00 80.94 578 TRP A CA 1
ATOM 4463 C C . TRP A 1 578 ? -16.152 -21.286 5.747 1.00 80.94 578 TRP A C 1
ATOM 4465 O O . TRP A 1 578 ? -15.490 -22.034 6.462 1.00 80.94 578 TRP A O 1
ATOM 4475 N N . ALA A 1 579 ? -15.975 -21.217 4.425 1.00 68.69 579 ALA A N 1
ATOM 4476 C CA . ALA A 1 579 ? -14.854 -21.832 3.725 1.00 68.69 579 ALA A CA 1
ATOM 4477 C C . ALA A 1 579 ? -13.713 -20.808 3.639 1.00 68.69 579 ALA A C 1
ATOM 4479 O O . ALA A 1 579 ? -13.913 -19.749 3.045 1.00 68.69 579 ALA A O 1
ATOM 4480 N N . ASP A 1 580 ? -12.567 -21.126 4.253 1.00 59.38 580 ASP A N 1
ATOM 4481 C CA . ASP A 1 580 ? -11.341 -20.313 4.353 1.00 59.38 580 ASP A CA 1
ATOM 4482 C C . ASP A 1 580 ? -11.237 -19.181 3.315 1.00 59.38 580 ASP A C 1
ATOM 4484 O O . ASP A 1 580 ? -10.974 -19.400 2.127 1.00 59.38 580 ASP A O 1
ATOM 4488 N N . GLY A 1 581 ? -11.448 -17.948 3.784 1.00 50.47 581 GLY A N 1
ATOM 4489 C CA . GLY A 1 581 ? -11.581 -16.768 2.936 1.00 50.47 581 GLY A CA 1
ATOM 4490 C C . GLY A 1 581 ? -11.312 -15.456 3.669 1.00 50.47 581 GLY A C 1
ATOM 4491 O O . GLY A 1 581 ? -12.188 -14.607 3.774 1.00 50.47 581 GLY A O 1
ATOM 4492 N N . ALA A 1 582 ? -10.074 -15.280 4.135 1.00 52.16 582 ALA A N 1
ATOM 4493 C CA . ALA A 1 582 ? -9.414 -13.996 4.418 1.00 52.16 582 ALA A CA 1
ATOM 4494 C C . ALA A 1 582 ? -9.921 -13.085 5.561 1.00 52.16 582 ALA A C 1
ATOM 4496 O O . ALA A 1 582 ? -9.321 -12.027 5.745 1.00 52.16 582 ALA A O 1
ATOM 4497 N N . TRP A 1 583 ? -10.933 -13.451 6.352 1.00 55.12 583 TRP A N 1
ATOM 4498 C CA . TRP A 1 583 ? -11.362 -12.653 7.515 1.00 55.12 583 TRP A CA 1
ATOM 4499 C C . TRP A 1 583 ? -11.679 -13.567 8.710 1.00 55.12 583 TRP A C 1
ATOM 4501 O O . TRP A 1 583 ? -12.644 -14.315 8.648 1.00 55.12 583 TRP A O 1
ATOM 4511 N N . SER A 1 584 ? -10.785 -13.515 9.709 1.00 58.19 584 SER A N 1
ATOM 4512 C CA . SER A 1 584 ? -10.844 -14.039 11.092 1.00 58.19 584 SER A CA 1
ATOM 4513 C C . SER A 1 584 ? -11.400 -15.451 11.361 1.00 58.19 584 SER A C 1
ATOM 4515 O O . SER A 1 584 ? -12.567 -15.626 11.693 1.00 58.19 584 SER A O 1
ATOM 4517 N N . CYS A 1 585 ? -10.467 -16.415 11.351 1.00 56.66 585 CYS A N 1
ATOM 4518 C CA . CYS A 1 585 ? -10.074 -17.305 12.457 1.00 56.66 585 CYS A CA 1
ATOM 4519 C C . CYS A 1 585 ? -8.543 -17.504 12.348 1.00 56.66 585 CYS A C 1
ATOM 4521 O O . CYS A 1 585 ? -7.886 -17.611 13.399 1.00 56.66 585 CYS A O 1
#

pLDDT: mean 72.23, std 19.91, range [26.95, 96.38]

Radius of gyration: 80.75 Å; chains: 1; bounding box: 164×62×280 Å

Secondary structure (DSSP, 8-state):
----SSSSSTTSS-----------HHHHHHHHHHHHHHHHHHHHHHHHHHHHHHHHHHHHHHHHHHHHHHHHHHHHHHHHHHHHHHHHHHHHHHHHHHHHHHHHHHHHHHHHHHHHHHHHHHHHHHHHHHHHHHHHHHHHHHHHHHHHHHHHHHHHHHHHHHHHHHHHHHHHHHHHHHHHHHHHHHHHHHHHHHHHHHHHHHHHHHHHHHHHHHHHHHHHHHHHHHHH-SS--------------S-------HHHH---EEEEEEETTEEEEEEE----S-EEEEEEEEESS--S--HHHHHHHHT--------SS------SSEEEEEEEE--TTT--EEEEEEEEEE-PPSSSEEEEEETTGGGHHHHT---TT---EEEEEEEE--STTTTTS-S-TT-SS-----S---S------------TTTSS-EEEPEEEE-S-SS---SS-------SS-EEEESS-EEE--SEEEEEE-S-EEEEEEEE-S-SEEEEEE-SSEEEEEEEE--SSEEEEEEE-SS--EEEEEETTS-GGG-EEE--SSEEEEEE-SSSEEEEEEE-SSS-EEEEEE--S-SS--

Sequence (585 aa):
MNRPLAALVLCFIMVLMPLAGCVSQADVDSAIADHDADIADKQNTIDNLTTEVSELESQMLAQDVFITNLQSELSNVSSDYNTTLLAHYALQSEHASVQAQLASAEYNATAHESQIDSLETQLELANNHISLLNDLMSNTSNTTNESFAQMSNQMAQMNEHISNLSALLNYSTARHQENVTLVASLITQQSELSAELSNITNLLTVANLTISQLQDEIDQLSTVVVSESYFHGLLNGSERSTKFRDLDSVKLDPIHYGSPNLTIENQGFETYMNYSTSVNRSHSLWFELCNTSIGLYNSDWFTRALGINYTTHSSNGWSISNYNSTMLLNLTFDWDGANAVTRNCLVWSTTPNQNGSTNFVYPNFDLLSVEFGWTTNNPVELRVFACMQSGPDVCTSEHNWLERGSGNAEENYSYYGHQEYEGDFLHPIETGFAVPVGINDNSCLMNRSISGRTGCTPPDCISSFDNGGSSPCSIHIIDWGTGSGTYNYDLYNVTNLYADFGTGSSTHNIYICDSQFYADVSMSTGSNNVRIYSYGWGAGNNVTIDSSYNTGTLNGNGNRSVDYYMGVSSISLSVYEWADGAWSC